Protein AF-A0A3L6FUN8-F1 (afdb_monomer)

Structure (mmCIF, N/CA/C/O backbone):
data_AF-A0A3L6FUN8-F1
#
_entry.id   AF-A0A3L6FUN8-F1
#
loop_
_atom_site.group_PDB
_atom_site.id
_atom_site.type_symbol
_atom_site.label_atom_id
_atom_site.label_alt_id
_atom_site.label_comp_id
_atom_site.label_asym_id
_atom_site.label_entity_id
_atom_site.label_seq_id
_atom_site.pdbx_PDB_ins_code
_atom_site.Cartn_x
_atom_site.Cartn_y
_atom_site.Cartn_z
_atom_site.occupancy
_atom_site.B_iso_or_equiv
_atom_site.auth_seq_id
_atom_site.auth_comp_id
_atom_site.auth_asym_id
_atom_site.auth_atom_id
_atom_site.pdbx_PDB_model_num
ATOM 1 N N . MET A 1 1 ? 8.133 -34.995 7.136 1.00 47.88 1 MET A N 1
ATOM 2 C CA . MET A 1 1 ? 7.355 -34.439 8.263 1.00 47.88 1 MET A CA 1
ATOM 3 C C . MET A 1 1 ? 5.952 -34.213 7.742 1.00 47.88 1 MET A C 1
ATOM 5 O O . MET A 1 1 ? 5.849 -33.846 6.580 1.00 47.88 1 MET A O 1
ATOM 9 N N . GLY A 1 2 ? 4.923 -34.562 8.515 1.00 66.56 2 GLY A N 1
ATOM 10 C CA . GLY A 1 2 ? 3.535 -34.321 8.111 1.00 66.56 2 GLY A CA 1
ATOM 11 C C . GLY A 1 2 ? 3.176 -32.837 8.194 1.00 66.56 2 GLY A C 1
ATOM 12 O O . GLY A 1 2 ? 3.936 -32.058 8.766 1.00 66.56 2 GLY A O 1
ATOM 13 N N . GLU A 1 3 ? 2.034 -32.489 7.615 1.00 76.69 3 GLU A N 1
ATOM 14 C CA . GLU A 1 3 ? 1.393 -31.175 7.706 1.00 76.69 3 GLU A CA 1
ATOM 15 C C . GLU A 1 3 ? 1.158 -30.771 9.174 1.00 76.69 3 GLU A C 1
ATOM 17 O O . GLU A 1 3 ? 0.677 -31.582 9.972 1.00 76.69 3 GLU A O 1
ATOM 22 N N . TYR A 1 4 ? 1.544 -29.543 9.538 1.00 86.12 4 TYR A N 1
ATOM 23 C CA . TYR A 1 4 ? 1.477 -29.015 10.902 1.00 86.12 4 TYR A CA 1
ATOM 24 C C . TYR A 1 4 ? 0.538 -27.807 10.982 1.00 86.12 4 TYR A C 1
ATOM 26 O O . TYR A 1 4 ? 0.917 -26.688 10.641 1.00 86.12 4 TYR A O 1
ATOM 34 N N . ASP A 1 5 ? -0.692 -28.043 11.428 1.00 89.06 5 ASP A N 1
ATOM 35 C CA . ASP A 1 5 ? -1.721 -27.007 11.554 1.00 89.06 5 ASP A CA 1
ATOM 36 C C . ASP A 1 5 ? -1.579 -26.173 12.839 1.00 89.06 5 ASP A C 1
ATOM 38 O O . ASP A 1 5 ? -1.504 -26.720 13.938 1.00 89.06 5 ASP A O 1
ATOM 42 N N . VAL A 1 6 ? -1.618 -24.849 12.731 1.00 90.62 6 VAL A N 1
ATOM 43 C CA . VAL A 1 6 ? -1.530 -23.886 13.836 1.00 90.62 6 VAL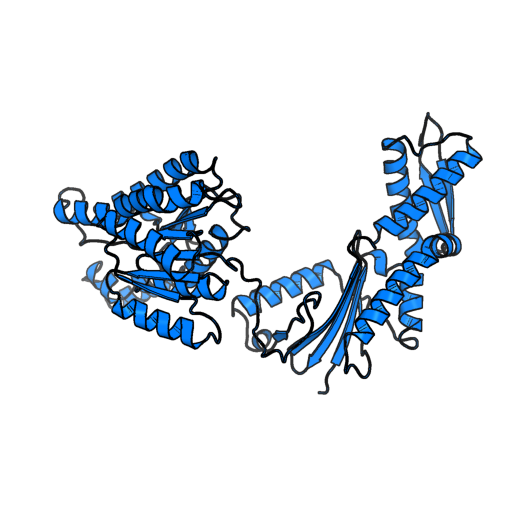 A CA 1
ATOM 44 C C . VAL A 1 6 ? -2.714 -22.930 13.769 1.00 90.62 6 VAL A C 1
ATOM 46 O O . VAL A 1 6 ? -3.022 -22.397 12.706 1.00 90.62 6 VAL A O 1
ATOM 49 N N . LEU A 1 7 ? -3.357 -22.664 14.906 1.00 92.75 7 LEU A N 1
ATOM 50 C CA . LEU A 1 7 ? -4.338 -21.589 15.024 1.00 92.75 7 LEU A CA 1
ATOM 51 C C . LEU A 1 7 ? -3.691 -20.359 15.657 1.00 92.75 7 LEU A C 1
ATOM 53 O O . LEU A 1 7 ? -3.096 -20.449 16.727 1.00 92.75 7 LEU A O 1
ATOM 57 N N . VAL A 1 8 ? -3.847 -19.202 15.026 1.00 92.44 8 VAL A N 1
ATOM 58 C CA . VAL A 1 8 ? -3.445 -17.904 15.572 1.00 92.44 8 VAL A CA 1
ATOM 59 C C . VAL A 1 8 ? -4.695 -17.174 16.040 1.00 92.44 8 VAL A C 1
ATOM 61 O O . VAL A 1 8 ? -5.607 -16.946 15.251 1.00 92.44 8 VAL A O 1
ATOM 64 N N . PHE A 1 9 ? -4.737 -16.820 17.322 1.00 94.06 9 PHE A N 1
ATOM 65 C CA . PHE A 1 9 ? -5.812 -16.061 17.957 1.00 94.06 9 PHE A CA 1
ATOM 66 C C . PHE A 1 9 ? -5.282 -14.672 18.329 1.00 94.06 9 PHE A C 1
ATOM 68 O O . PHE A 1 9 ? -4.543 -14.545 19.306 1.00 94.06 9 PHE A O 1
ATOM 75 N N . ASP A 1 10 ? -5.647 -13.635 17.574 1.00 92.19 10 ASP A N 1
ATOM 76 C CA . ASP A 1 10 ? -5.224 -12.255 17.823 1.00 92.19 10 ASP A CA 1
ATOM 77 C C . ASP A 1 10 ? -6.373 -11.412 18.377 1.00 92.19 10 ASP A C 1
ATOM 79 O O . ASP A 1 10 ? -7.307 -11.046 17.666 1.00 92.19 10 ASP A O 1
ATOM 83 N N . LEU A 1 11 ? -6.302 -11.088 19.671 1.00 92.56 11 LEU A N 1
ATOM 84 C CA . LEU A 1 11 ? -7.269 -10.212 20.329 1.00 92.56 11 LEU A CA 1
ATOM 85 C C . LEU A 1 11 ? -6.589 -8.912 20.766 1.00 92.56 11 LEU A C 1
ATOM 87 O O . LEU A 1 11 ? -6.019 -8.795 21.863 1.00 92.56 11 LEU A O 1
ATOM 91 N N . GLY A 1 12 ? -6.672 -7.926 19.876 1.00 88.69 12 GLY A N 1
ATOM 92 C CA . GLY A 1 12 ? -6.057 -6.615 20.005 1.00 88.69 12 GLY A CA 1
ATOM 93 C C . GLY A 1 12 ? -6.868 -5.618 20.839 1.00 88.69 12 GLY A C 1
ATOM 94 O O . GLY A 1 12 ? -7.667 -5.968 21.715 1.00 88.69 12 GLY A O 1
ATOM 95 N N . GLY A 1 13 ? -6.614 -4.330 20.594 1.00 86.75 13 GLY A N 1
ATOM 96 C CA . GLY A 1 13 ? -7.323 -3.217 21.236 1.00 86.75 13 GLY A CA 1
ATOM 97 C C . GLY A 1 13 ? -8.710 -2.966 20.642 1.00 86.75 13 GLY A C 1
ATOM 98 O O . GLY A 1 13 ? -9.668 -2.838 21.396 1.00 86.75 13 GLY A O 1
ATOM 99 N N . GLY A 1 14 ? -8.831 -2.954 19.312 1.00 88.56 14 GLY A N 1
ATOM 100 C CA . GLY A 1 14 ? -10.095 -2.675 18.613 1.00 88.56 14 GLY A CA 1
ATOM 101 C C . GLY A 1 14 ? -10.613 -3.808 17.725 1.00 88.56 14 GLY A C 1
ATOM 102 O O . GLY A 1 14 ? -11.783 -3.791 17.350 1.00 88.56 14 GLY A O 1
ATOM 103 N N . THR A 1 15 ? -9.767 -4.785 17.401 1.00 88.56 15 THR A N 1
ATOM 104 C CA . THR A 1 15 ? -10.096 -5.879 16.482 1.00 88.56 15 THR A CA 1
ATOM 105 C C . THR A 1 15 ? -9.812 -7.237 17.104 1.00 88.56 15 THR A C 1
ATOM 107 O O . THR A 1 15 ? -9.003 -7.367 18.035 1.00 88.56 15 THR A O 1
ATOM 110 N N . PHE A 1 16 ? -10.511 -8.231 16.570 1.00 92.69 16 PHE A N 1
ATOM 111 C CA . PHE A 1 16 ? -10.307 -9.636 16.853 1.00 92.69 16 PHE A CA 1
ATOM 112 C C . PHE A 1 16 ? -10.153 -10.367 15.529 1.00 92.69 16 PHE A C 1
ATOM 114 O O . PHE A 1 16 ? -11.058 -10.297 14.700 1.00 92.69 16 PHE A O 1
ATOM 121 N N . ASP A 1 17 ? -9.051 -11.082 15.361 1.00 92.19 17 ASP A N 1
ATOM 122 C CA . ASP A 1 17 ? -8.727 -11.823 14.152 1.00 92.19 17 ASP A CA 1
ATOM 123 C C . ASP A 1 17 ? -8.283 -13.244 14.536 1.00 92.19 17 ASP A C 1
ATOM 125 O O . ASP A 1 17 ? -7.591 -13.464 15.533 1.00 92.19 17 ASP A O 1
ATOM 129 N N . VAL A 1 18 ? -8.703 -14.238 13.759 1.00 92.81 18 VAL A N 1
ATOM 130 C CA . VAL A 1 18 ? -8.310 -15.640 13.920 1.00 92.81 18 VAL A CA 1
ATOM 131 C C . VAL A 1 18 ? -7.902 -16.211 12.571 1.00 92.81 18 VAL A C 1
ATOM 133 O O . VAL A 1 18 ? -8.521 -15.932 11.544 1.00 92.81 18 VAL A O 1
ATOM 136 N N . SER A 1 19 ? -6.845 -17.013 12.550 1.00 91.06 19 SER A N 1
ATOM 137 C CA . SER A 1 19 ? -6.364 -17.661 11.329 1.00 91.06 19 SER A CA 1
ATOM 138 C C . SER A 1 19 ? -5.928 -19.088 11.605 1.00 91.06 19 SER A C 1
ATOM 140 O O . SER A 1 19 ? -5.314 -19.359 12.635 1.00 91.06 19 SER A O 1
ATOM 142 N N . VAL A 1 20 ? -6.211 -19.989 10.670 1.00 89.88 20 VAL A N 1
ATOM 143 C CA . VAL A 1 20 ? -5.676 -21.353 10.676 1.00 89.88 20 VAL A CA 1
ATOM 144 C C . VAL A 1 20 ? -4.614 -21.453 9.592 1.00 89.88 20 VAL A C 1
ATOM 146 O O . VAL A 1 20 ? -4.864 -21.097 8.443 1.00 89.88 20 VAL A O 1
ATOM 149 N N . LEU A 1 21 ? -3.427 -21.915 9.966 1.00 88.06 21 LEU A N 1
ATOM 150 C CA . LEU A 1 21 ? -2.248 -22.031 9.115 1.00 88.06 21 LEU A CA 1
ATOM 151 C C . LEU A 1 21 ? -1.828 -23.498 9.043 1.00 88.06 21 LEU A C 1
ATOM 153 O O . LEU A 1 21 ? -1.669 -24.115 10.086 1.00 88.06 21 LEU A O 1
ATOM 157 N N . ALA A 1 22 ? -1.582 -24.032 7.855 1.00 84.38 22 ALA A N 1
ATOM 158 C CA . ALA A 1 22 ? -0.925 -25.317 7.652 1.00 84.38 22 ALA A CA 1
ATOM 159 C C . ALA A 1 22 ? 0.553 -25.088 7.322 1.00 84.38 22 ALA A C 1
ATOM 161 O O . ALA A 1 22 ? 0.884 -24.279 6.455 1.00 84.38 22 ALA A O 1
ATOM 162 N N . ILE A 1 23 ? 1.453 -25.780 8.019 1.00 83.00 23 ILE A N 1
ATOM 163 C CA . ILE A 1 23 ? 2.899 -25.656 7.824 1.00 83.00 23 ILE A CA 1
ATOM 164 C C . ILE A 1 23 ? 3.454 -26.980 7.301 1.00 83.00 23 ILE A C 1
ATOM 166 O O . ILE A 1 23 ? 3.429 -27.994 7.999 1.00 83.00 23 ILE A O 1
ATOM 170 N N . GLU A 1 24 ? 4.006 -26.978 6.089 1.00 77.62 24 GLU A N 1
ATOM 171 C CA . GLU A 1 24 ? 4.646 -28.149 5.487 1.00 77.62 24 GLU A CA 1
ATOM 172 C C . GLU A 1 24 ? 5.940 -27.757 4.761 1.00 77.62 24 GLU A C 1
ATOM 174 O O . GLU A 1 24 ? 5.932 -26.963 3.829 1.00 77.62 24 GLU A O 1
ATOM 179 N N . GLN A 1 25 ? 7.078 -28.332 5.168 1.00 70.31 25 GLN A N 1
ATOM 180 C CA . GLN A 1 25 ? 8.382 -28.150 4.497 1.00 70.31 25 GLN A CA 1
ATOM 181 C C . GLN A 1 25 ? 8.795 -26.675 4.277 1.00 70.31 25 GLN A C 1
ATOM 183 O O . GLN A 1 25 ? 9.431 -26.349 3.279 1.00 70.31 25 GLN A O 1
ATOM 188 N N . GLY A 1 26 ? 8.451 -25.788 5.217 1.00 60.91 26 GLY A N 1
ATOM 189 C CA . GLY A 1 26 ? 8.716 -24.344 5.122 1.00 60.91 26 GLY A CA 1
ATOM 190 C C . GLY A 1 26 ? 7.614 -23.552 4.408 1.00 60.91 26 GLY A C 1
ATOM 191 O O . GLY A 1 26 ? 7.617 -22.325 4.427 1.00 60.91 26 GLY A O 1
ATOM 192 N N . ILE A 1 27 ? 6.623 -24.221 3.831 1.00 66.00 27 ILE A N 1
ATOM 193 C CA . ILE A 1 27 ? 5.446 -23.580 3.256 1.00 66.00 27 ILE A CA 1
ATOM 194 C C . ILE A 1 27 ? 4.440 -23.326 4.379 1.00 66.00 27 ILE A C 1
ATOM 196 O O . ILE A 1 27 ? 4.085 -24.250 5.103 1.00 66.00 27 ILE A O 1
ATOM 200 N N . PHE A 1 28 ? 3.998 -22.080 4.516 1.00 74.81 28 PHE A N 1
ATOM 201 C CA . PHE A 1 28 ? 2.928 -21.652 5.409 1.00 74.81 28 PHE A CA 1
ATOM 202 C C . PHE A 1 28 ? 1.696 -21.356 4.555 1.00 74.81 28 PHE A C 1
ATOM 204 O O . PHE A 1 28 ? 1.679 -20.374 3.820 1.00 74.81 28 PHE A O 1
ATOM 211 N N . GLU A 1 29 ? 0.672 -22.191 4.624 1.00 77.88 29 GLU A N 1
ATOM 212 C CA . GLU A 1 29 ? -0.580 -22.017 3.894 1.00 77.88 29 GLU A CA 1
ATOM 213 C C . GLU A 1 29 ? -1.680 -21.553 4.846 1.00 77.88 29 GLU A C 1
ATOM 215 O O . GLU A 1 29 ? -2.001 -22.230 5.816 1.00 77.88 29 GLU A O 1
ATOM 220 N N . VAL A 1 30 ? -2.284 -20.399 4.579 1.00 83.75 30 VAL A N 1
ATOM 221 C CA . VAL A 1 30 ? -3.467 -19.947 5.312 1.00 83.75 30 VAL A CA 1
ATOM 222 C C . VAL A 1 30 ? -4.659 -20.774 4.839 1.00 83.75 30 VAL A C 1
ATOM 224 O O . VAL A 1 30 ? -5.029 -20.731 3.671 1.00 83.75 30 VAL A O 1
ATOM 227 N N . ARG A 1 31 ? -5.261 -21.547 5.742 1.00 84.69 31 ARG A N 1
ATOM 228 C CA . ARG A 1 31 ? -6.433 -22.389 5.468 1.00 84.69 31 ARG A CA 1
ATOM 229 C C . ARG A 1 31 ? -7.729 -21.591 5.552 1.00 84.69 31 ARG A C 1
ATOM 231 O O . ARG A 1 31 ? -8.592 -21.732 4.694 1.00 84.69 31 ARG A O 1
ATOM 238 N N . ALA A 1 32 ? -7.851 -20.753 6.576 1.00 87.69 32 ALA A N 1
ATOM 239 C CA . ALA A 1 32 ? -8.990 -19.865 6.765 1.00 87.69 32 ALA A CA 1
ATOM 240 C C . ALA A 1 32 ? -8.613 -18.672 7.637 1.00 87.69 32 ALA A C 1
ATOM 242 O O . ALA A 1 32 ? -7.682 -18.739 8.446 1.00 87.69 32 ALA A O 1
ATOM 243 N N . THR A 1 33 ? -9.376 -17.595 7.479 1.00 87.44 33 THR A N 1
ATOM 244 C CA . THR A 1 33 ? -9.316 -16.407 8.325 1.00 87.44 33 THR A CA 1
ATOM 245 C C . THR A 1 33 ? -10.730 -15.957 8.660 1.00 87.44 33 THR A C 1
ATOM 247 O O . THR A 1 33 ? -11.624 -15.998 7.816 1.00 87.44 33 THR A O 1
ATOM 250 N N . ALA A 1 34 ? -10.936 -15.515 9.894 1.00 89.25 34 ALA A N 1
ATOM 251 C CA . ALA A 1 34 ? -12.167 -14.870 10.323 1.00 89.25 34 ALA A CA 1
ATOM 252 C C . ALA A 1 34 ? -11.828 -13.754 11.310 1.00 89.25 34 ALA A C 1
ATOM 254 O O . ALA A 1 34 ? -10.753 -13.743 11.906 1.00 89.25 34 ALA A O 1
ATOM 255 N N . GLY A 1 35 ? -12.738 -12.806 11.499 1.00 90.88 35 GLY A N 1
ATOM 256 C CA . GLY A 1 35 ? -12.483 -11.700 12.409 1.00 90.88 35 GLY A CA 1
ATOM 257 C C . GLY A 1 35 ? -13.652 -10.741 12.550 1.00 90.88 35 GLY A C 1
ATOM 258 O O . GLY A 1 35 ? -14.666 -10.833 11.856 1.00 90.88 35 GLY A O 1
ATOM 259 N N . ALA A 1 36 ? -13.500 -9.803 13.476 1.00 87.19 36 ALA A N 1
ATOM 260 C CA . ALA A 1 36 ? -14.452 -8.748 13.759 1.00 87.19 36 ALA A CA 1
ATOM 261 C C . ALA A 1 36 ? -13.716 -7.420 13.985 1.00 87.19 36 ALA A C 1
ATOM 263 O O . ALA A 1 36 ? -12.973 -7.244 14.949 1.00 87.19 36 ALA A O 1
ATOM 264 N N . ALA A 1 37 ? -14.004 -6.442 13.121 1.00 82.38 37 ALA A N 1
ATOM 265 C CA . ALA A 1 37 ? -13.411 -5.102 13.169 1.00 82.38 37 ALA A CA 1
ATOM 266 C C . ALA A 1 37 ? -13.851 -4.252 14.383 1.00 82.38 37 ALA A C 1
ATOM 268 O O . ALA A 1 37 ? -13.318 -3.167 14.605 1.00 82.38 37 ALA A O 1
ATOM 269 N N . HIS A 1 38 ? -14.854 -4.717 15.135 1.00 86.94 38 HIS A N 1
ATOM 270 C CA . HIS A 1 38 ? -15.442 -4.038 16.294 1.00 86.94 38 HIS A CA 1
ATOM 271 C C . HIS A 1 38 ? -15.628 -5.021 17.457 1.00 86.94 38 HIS A C 1
ATOM 273 O O . HIS A 1 38 ? -16.736 -5.211 17.966 1.00 86.94 38 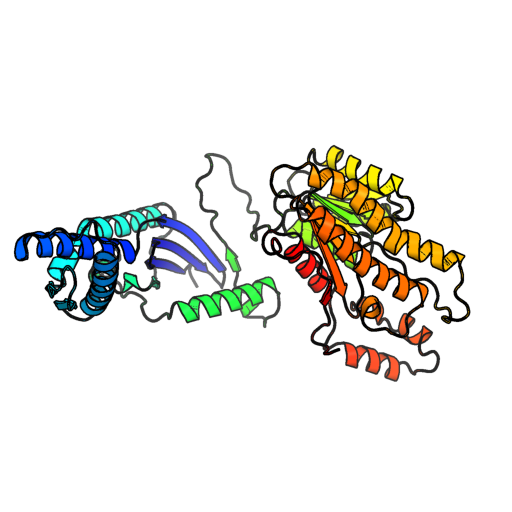HIS A O 1
ATOM 279 N N . LEU A 1 39 ? -14.552 -5.729 17.792 1.00 91.19 39 LEU A N 1
ATOM 280 C CA . LEU A 1 39 ? -14.495 -6.639 18.928 1.00 91.19 39 LEU A CA 1
ATOM 281 C C . LEU A 1 39 ? -13.055 -6.685 19.433 1.00 91.19 39 LEU A C 1
ATOM 283 O O . LEU A 1 39 ? -12.220 -7.352 18.841 1.00 91.19 39 LEU A O 1
ATOM 287 N N . GLY A 1 40 ? -12.750 -5.991 20.522 1.00 93.25 40 GLY A N 1
ATOM 288 C CA . GLY A 1 40 ? -11.397 -5.962 21.070 1.00 93.25 40 GL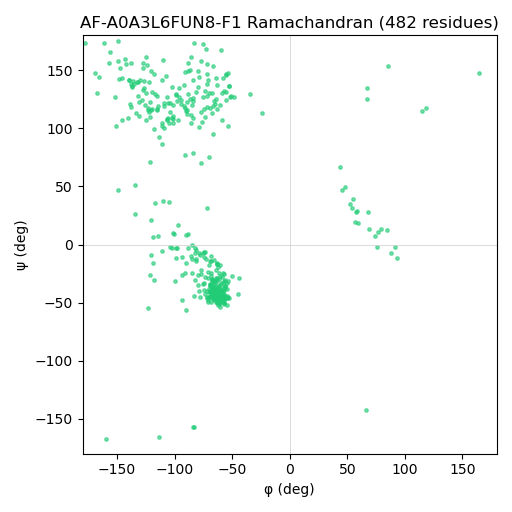Y A CA 1
ATOM 289 C C . GLY A 1 40 ? -11.325 -5.537 22.532 1.00 93.25 40 GLY A C 1
ATOM 290 O O . GLY A 1 40 ? -12.321 -5.462 23.252 1.00 93.25 40 GLY A O 1
ATOM 291 N N . GLY A 1 41 ? -10.104 -5.245 22.979 1.00 93.31 41 GLY A N 1
ATOM 292 C CA . GLY A 1 41 ? -9.779 -4.723 24.307 1.00 93.31 41 GLY A CA 1
ATOM 293 C C . GLY A 1 41 ? -10.681 -3.584 24.782 1.00 93.31 41 GLY A C 1
ATOM 294 O O . GLY A 1 41 ? -11.094 -3.590 25.945 1.00 93.31 41 GLY A O 1
ATOM 295 N N . GLU A 1 42 ? -10.988 -2.643 23.892 1.00 95.06 42 GLU A N 1
ATOM 296 C CA . GLU A 1 42 ? -11.800 -1.459 24.168 1.00 95.06 42 GLU A CA 1
ATOM 297 C C . GLU A 1 42 ? -13.263 -1.799 24.468 1.00 95.06 42 GLU A C 1
ATOM 299 O O . GLU A 1 42 ? -13.901 -1.102 25.260 1.00 95.06 42 GLU A O 1
ATOM 304 N N . ASP A 1 43 ? -13.801 -2.883 23.904 1.00 96.56 43 ASP A N 1
ATOM 305 C CA . ASP A 1 43 ? -15.165 -3.339 24.183 1.00 96.56 43 ASP A CA 1
ATOM 306 C C . ASP A 1 43 ? -15.296 -3.872 25.610 1.00 96.56 43 ASP A C 1
ATOM 308 O O . ASP A 1 43 ? -16.263 -3.549 26.307 1.00 96.56 43 ASP A O 1
ATOM 312 N N . PHE A 1 44 ? -14.285 -4.600 26.092 1.00 97.25 44 PHE A N 1
ATOM 313 C CA . PHE A 1 44 ? -14.216 -5.018 27.495 1.00 97.25 44 PHE A CA 1
ATOM 314 C C . PHE A 1 44 ? -14.106 -3.805 28.431 1.00 97.25 44 PHE A C 1
ATOM 316 O O . PHE A 1 44 ? -14.788 -3.742 29.459 1.00 97.25 44 PHE A O 1
ATOM 323 N N . ASP A 1 45 ? -13.305 -2.802 28.052 1.00 96.94 45 ASP A N 1
ATOM 324 C CA . ASP A 1 45 ? -13.188 -1.553 28.812 1.00 96.94 45 ASP A CA 1
ATOM 325 C C . ASP A 1 45 ? -14.520 -0.793 28.833 1.00 96.94 45 ASP A C 1
ATOM 327 O O . ASP A 1 45 ? -14.932 -0.297 29.881 1.00 96.94 45 ASP A O 1
ATOM 331 N N . ASN A 1 46 ? -15.242 -0.752 27.708 1.00 96.75 46 ASN A N 1
ATOM 332 C CA . ASN A 1 46 ? -16.575 -0.157 27.608 1.00 96.75 46 ASN A CA 1
ATOM 333 C C . ASN A 1 46 ? -17.573 -0.815 28.573 1.00 96.75 46 ASN A C 1
ATOM 335 O O . ASN A 1 46 ? -18.347 -0.105 29.221 1.00 96.75 46 ASN A O 1
ATOM 339 N N . ARG A 1 47 ? -17.549 -2.148 28.725 1.00 97.62 47 ARG A N 1
ATOM 340 C CA . ARG A 1 47 ? -18.411 -2.852 29.696 1.00 97.62 47 ARG A CA 1
ATOM 341 C C . ARG A 1 47 ? -18.105 -2.451 31.131 1.00 97.62 47 ARG A C 1
ATOM 343 O O . ARG A 1 47 ? -19.034 -2.210 31.904 1.00 97.62 47 ARG A O 1
ATOM 350 N N . MET A 1 48 ? -16.826 -2.325 31.473 1.00 97.94 48 MET A N 1
ATOM 351 C CA . MET A 1 48 ? -16.411 -1.853 32.794 1.00 97.94 48 MET A CA 1
ATOM 352 C C . MET A 1 48 ? -16.820 -0.396 33.028 1.00 97.94 48 MET A C 1
ATOM 354 O O . MET A 1 48 ? -17.392 -0.087 34.072 1.00 97.94 48 MET A O 1
ATOM 358 N N . VAL A 1 49 ? -16.607 0.487 32.048 1.00 98.12 49 VAL A N 1
ATOM 359 C CA . VAL A 1 49 ? -17.021 1.896 32.130 1.00 98.12 49 VAL A CA 1
ATOM 360 C C . VAL A 1 49 ? -18.523 1.991 32.373 1.00 98.12 49 VAL A C 1
ATOM 362 O O . VAL A 1 49 ? -18.930 2.641 33.329 1.00 98.12 49 VAL A O 1
ATOM 365 N N . ASN A 1 50 ? -19.346 1.298 31.583 1.00 97.88 50 ASN A N 1
ATOM 366 C CA . ASN A 1 50 ? -20.802 1.316 31.749 1.00 97.88 50 ASN A CA 1
ATOM 367 C C . ASN A 1 50 ? -21.225 0.808 33.135 1.00 97.88 50 ASN A C 1
ATOM 369 O O . ASN A 1 50 ? -22.072 1.418 33.786 1.00 97.88 50 ASN A O 1
ATOM 373 N N . HIS A 1 51 ? -20.596 -0.266 33.622 1.00 98.12 51 HIS A N 1
ATOM 374 C CA . HIS A 1 51 ? -20.843 -0.780 34.967 1.00 98.12 51 HIS A CA 1
ATOM 375 C C . HIS A 1 51 ? -20.557 0.270 36.052 1.00 98.12 51 HIS A C 1
ATOM 377 O O . HIS A 1 51 ? -21.388 0.485 36.939 1.00 98.12 51 HIS A O 1
ATOM 383 N N . PHE A 1 52 ? -19.413 0.952 35.969 1.00 98.25 52 PHE A N 1
ATOM 384 C CA . PHE A 1 52 ? -19.015 1.945 36.963 1.00 98.25 52 PHE A CA 1
ATOM 385 C C . PHE A 1 52 ? -19.737 3.289 36.822 1.00 98.25 52 PHE A C 1
ATOM 387 O O . PHE A 1 52 ? -19.921 3.974 37.826 1.00 98.25 52 PHE A O 1
ATOM 394 N N . VAL A 1 53 ? -20.211 3.652 35.626 1.00 98.06 53 VAL A N 1
ATOM 395 C CA . VAL A 1 53 ? -21.123 4.792 35.425 1.00 98.06 53 VAL A CA 1
ATOM 396 C C . VAL A 1 53 ? -22.428 4.553 36.184 1.00 98.06 53 VAL A C 1
ATOM 398 O O . VAL A 1 53 ? -22.841 5.407 36.972 1.00 98.06 53 VAL A O 1
ATOM 401 N N . GLU A 1 54 ? -23.038 3.376 36.025 1.00 98.00 54 GLU A N 1
ATOM 402 C CA . GLU A 1 54 ? -24.260 3.011 36.753 1.00 98.00 54 GLU A CA 1
ATOM 403 C C . GLU A 1 54 ? -24.019 2.903 38.264 1.00 98.00 54 GLU A C 1
ATOM 405 O O . GLU A 1 54 ? -24.838 3.343 39.077 1.00 98.00 54 GLU A O 1
A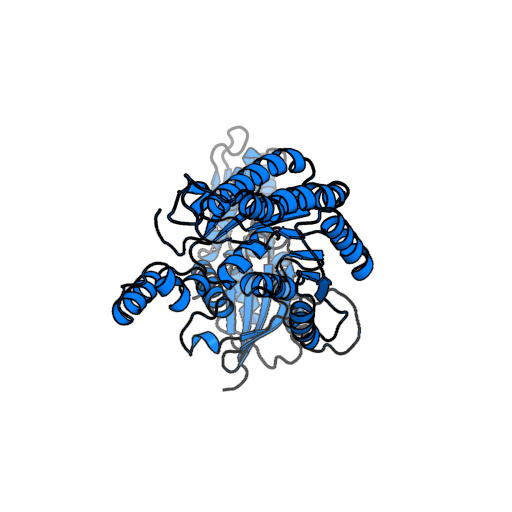TOM 410 N N . GLU A 1 55 ? -22.863 2.381 38.677 1.00 97.19 55 GLU A N 1
ATOM 411 C CA . GLU A 1 55 ? -22.496 2.346 40.088 1.00 97.19 55 GLU A CA 1
ATOM 412 C C . GLU A 1 55 ? -22.320 3.752 40.682 1.00 97.19 55 GLU A C 1
ATOM 414 O O . GLU A 1 55 ? -22.834 4.017 41.775 1.00 97.19 55 GLU A O 1
ATOM 419 N N . PHE A 1 56 ? -21.632 4.657 39.980 1.00 96.94 56 PHE A N 1
ATOM 420 C CA . PHE A 1 56 ? -21.468 6.048 40.400 1.00 96.94 56 PHE A CA 1
ATOM 421 C C . PHE A 1 56 ? -22.830 6.735 40.514 1.00 96.94 56 PHE A C 1
ATOM 423 O O . PHE A 1 56 ? -23.128 7.353 41.540 1.00 96.94 56 PHE A O 1
ATOM 430 N N . LYS A 1 57 ? -23.704 6.539 39.520 1.00 96.88 57 LYS A N 1
ATOM 431 C CA . LYS A 1 57 ? -25.079 7.049 39.518 1.00 96.88 57 LYS A CA 1
ATOM 432 C C . LYS A 1 57 ? -25.878 6.549 40.712 1.00 96.88 57 LYS A C 1
ATOM 434 O O . LYS A 1 57 ? -26.516 7.348 41.394 1.00 96.88 57 LYS A O 1
ATOM 439 N N . ARG A 1 58 ? -25.778 5.264 41.051 1.00 96.75 58 ARG A N 1
ATOM 440 C CA . ARG A 1 58 ? -26.434 4.684 42.231 1.00 96.75 58 ARG A CA 1
ATOM 441 C C . ARG A 1 58 ? -25.863 5.215 43.552 1.00 96.75 58 ARG A C 1
ATOM 443 O O . ARG A 1 58 ? -26.633 5.574 44.439 1.00 96.75 58 ARG A O 1
ATOM 450 N N . LYS A 1 59 ? -24.532 5.261 43.705 1.00 95.00 59 LYS A N 1
ATOM 451 C CA . LYS A 1 59 ? -23.852 5.645 44.962 1.00 95.00 59 LYS A CA 1
ATOM 452 C C . LYS A 1 59 ? -23.908 7.150 45.236 1.00 95.00 59 LYS A C 1
ATOM 454 O O . LYS A 1 59 ? -24.044 7.556 46.386 1.00 95.00 59 LYS A O 1
ATOM 459 N N . LYS A 1 60 ? -23.767 7.975 44.198 1.00 93.94 60 LYS A N 1
ATOM 460 C CA . LYS A 1 60 ? -23.613 9.436 44.304 1.00 93.94 60 LYS A CA 1
ATOM 461 C C . LYS A 1 60 ? -24.822 10.215 43.783 1.00 93.94 60 LYS A C 1
ATOM 463 O O . LYS A 1 60 ? -24.857 11.430 43.944 1.00 93.94 60 LYS A O 1
ATOM 468 N N . LYS A 1 61 ? -25.817 9.534 43.195 1.00 94.81 61 LYS A N 1
ATOM 469 C CA . LYS A 1 61 ? -27.038 10.130 42.614 1.00 94.81 61 LYS A CA 1
ATOM 470 C C . LYS A 1 61 ? -26.754 11.169 41.518 1.00 94.81 61 LYS A C 1
ATOM 472 O O . LYS A 1 61 ? -27.552 12.081 41.319 1.00 94.81 61 LYS A O 1
ATOM 477 N N . LYS A 1 62 ? -25.626 11.037 40.811 1.00 94.81 62 LYS A N 1
ATOM 478 C CA . LYS A 1 62 ? -25.218 11.909 39.697 1.00 94.81 62 LYS A CA 1
ATOM 479 C C . LYS A 1 62 ? -24.820 11.084 38.484 1.00 94.81 62 LYS A C 1
ATOM 481 O O . LYS A 1 62 ? -24.198 10.040 38.633 1.00 94.81 62 LYS A O 1
ATOM 486 N N . ASP A 1 63 ? -25.183 11.554 37.299 1.00 95.31 63 ASP A N 1
ATOM 487 C CA . ASP A 1 63 ? -24.917 10.861 36.041 1.00 95.31 63 ASP A CA 1
ATOM 488 C C . ASP A 1 63 ? -23.715 11.492 35.329 1.00 95.31 63 ASP A C 1
ATOM 490 O O . ASP A 1 63 ? -23.729 12.680 35.013 1.00 95.31 63 ASP A O 1
ATOM 494 N N . ILE A 1 64 ? -22.673 10.694 35.090 1.00 96.19 64 ILE A N 1
ATOM 495 C CA . ILE A 1 64 ? -21.435 11.144 34.436 1.00 96.19 64 ILE A CA 1
ATOM 496 C C . ILE A 1 64 ? -21.399 10.820 32.937 1.00 96.19 64 ILE A C 1
ATOM 498 O O . ILE A 1 64 ? -20.440 11.201 32.268 1.00 96.19 64 ILE A O 1
ATOM 502 N N . SER A 1 65 ? -22.420 10.141 32.396 1.00 93.94 65 SER A N 1
ATOM 503 C CA . SER A 1 65 ? -22.474 9.711 30.987 1.00 93.94 65 SER A CA 1
ATOM 504 C C . SER A 1 65 ? -22.379 10.874 29.992 1.00 93.94 65 SER A C 1
ATOM 506 O O . SER A 1 65 ? -21.853 10.712 28.895 1.00 93.94 65 SER A O 1
ATOM 508 N N . GLY A 1 66 ? -22.818 12.071 30.388 1.00 93.69 66 GLY A N 1
ATOM 509 C CA . GLY A 1 66 ? -22.712 13.291 29.586 1.00 93.69 66 GLY A CA 1
ATOM 510 C C . GLY A 1 66 ? -21.380 14.042 29.706 1.00 93.69 66 GLY A C 1
ATOM 511 O O . GLY A 1 66 ? -21.234 15.083 29.073 1.00 93.69 66 GLY A O 1
ATOM 512 N N . ASN A 1 67 ? -20.417 13.576 30.517 1.00 95.94 67 ASN A N 1
ATOM 513 C CA . ASN A 1 67 ? -19.156 14.284 30.768 1.00 95.94 67 ASN A CA 1
ATOM 514 C C . ASN A 1 67 ? -17.948 13.551 30.142 1.00 95.94 67 ASN A C 1
ATOM 516 O O . ASN A 1 67 ? -17.416 12.608 30.739 1.00 95.94 67 ASN A O 1
ATOM 520 N N . PRO A 1 68 ? -17.431 14.016 28.984 1.00 95.44 68 PRO A N 1
ATOM 521 C CA . PRO A 1 68 ? -16.325 13.355 28.287 1.00 95.44 68 PRO A CA 1
ATOM 522 C C . PRO A 1 68 ? -15.036 13.256 29.111 1.00 95.44 68 PRO A C 1
ATOM 524 O O . PRO A 1 68 ? -14.291 12.283 28.989 1.00 95.44 68 PRO A O 1
ATOM 527 N N . ARG A 1 69 ? -14.761 14.246 29.974 1.00 96.25 69 ARG A N 1
ATOM 528 C CA . ARG A 1 69 ? -13.560 14.259 30.821 1.00 96.25 69 ARG A CA 1
ATOM 529 C C . ARG A 1 69 ? -13.643 13.184 31.902 1.00 96.25 69 ARG A C 1
ATOM 531 O O . ARG A 1 69 ? -12.665 12.464 32.099 1.00 96.25 69 ARG A O 1
ATOM 538 N N . ALA A 1 70 ? -14.788 13.059 32.571 1.00 96.62 70 ALA A N 1
ATOM 539 C CA . ALA A 1 70 ? -15.019 12.023 33.574 1.00 96.62 70 ALA A CA 1
ATOM 540 C C . ALA A 1 70 ? -14.958 10.625 32.941 1.00 96.62 70 ALA A C 1
ATOM 542 O O . ALA A 1 70 ? -14.225 9.764 33.426 1.00 96.62 70 ALA A O 1
ATOM 543 N N . LEU A 1 71 ? -15.630 10.427 31.799 1.00 97.56 71 LEU A N 1
ATOM 544 C CA . LEU A 1 71 ? -15.621 9.152 31.078 1.00 97.56 71 LEU A CA 1
ATOM 545 C C . LEU A 1 71 ? -14.222 8.739 30.615 1.00 97.56 71 LEU A C 1
ATOM 547 O O . LEU A 1 71 ? -13.855 7.576 30.763 1.00 97.56 71 LEU A O 1
ATOM 551 N N . ARG A 1 72 ? -13.409 9.671 30.100 1.00 96.94 72 ARG A N 1
ATOM 552 C CA . ARG A 1 72 ? -12.025 9.370 29.702 1.00 96.94 72 ARG A CA 1
ATOM 553 C C . ARG A 1 72 ? -11.184 8.900 30.889 1.00 96.94 72 ARG A C 1
ATOM 555 O O . ARG A 1 72 ? -10.462 7.917 30.764 1.00 96.94 72 ARG A O 1
ATOM 562 N N . ARG A 1 73 ? -11.288 9.574 32.040 1.00 97.56 73 ARG A N 1
ATOM 563 C CA . ARG A 1 73 ? -10.554 9.196 33.261 1.00 97.56 73 ARG A CA 1
ATOM 564 C C . ARG A 1 73 ? -11.001 7.835 33.789 1.00 97.56 73 ARG A C 1
ATOM 566 O O . ARG A 1 73 ? -10.156 7.013 34.132 1.00 97.56 73 ARG A O 1
ATOM 573 N N . LEU A 1 74 ? -12.312 7.587 33.798 1.00 97.94 74 LEU A N 1
ATOM 574 C CA . LEU A 1 74 ? -12.873 6.300 34.197 1.00 97.94 74 LEU A CA 1
ATOM 575 C C . LEU A 1 74 ? -12.417 5.172 33.269 1.00 97.94 74 LEU A C 1
ATOM 577 O O . LEU A 1 74 ? -12.030 4.113 33.750 1.00 97.94 74 LEU A O 1
ATOM 581 N N . ARG A 1 75 ? -12.387 5.413 31.956 1.00 97.81 75 ARG A N 1
ATOM 582 C CA . ARG A 1 75 ? -11.891 4.456 30.962 1.00 97.81 75 ARG A CA 1
ATOM 583 C C . ARG A 1 75 ? -10.434 4.071 31.200 1.00 97.81 75 ARG A C 1
ATOM 585 O O . ARG A 1 75 ? -10.142 2.884 31.247 1.00 97.81 75 ARG A O 1
ATOM 592 N N . THR A 1 76 ? -9.549 5.044 31.432 1.00 97.25 76 THR A N 1
ATOM 593 C CA . THR A 1 76 ? -8.140 4.769 31.766 1.00 97.25 76 THR A CA 1
ATOM 594 C C . THR A 1 76 ? -8.007 3.920 33.035 1.00 97.25 76 THR A C 1
ATOM 596 O O . THR A 1 76 ? -7.185 3.006 33.086 1.00 97.25 76 THR A O 1
ATOM 599 N N . ALA A 1 77 ? -8.830 4.175 34.057 1.00 97.75 77 ALA A N 1
ATOM 600 C CA . ALA A 1 77 ? -8.843 3.350 35.264 1.00 97.75 77 ALA A CA 1
ATOM 601 C C . ALA A 1 77 ? -9.385 1.932 35.001 1.00 97.75 77 ALA A C 1
ATOM 603 O O . ALA A 1 77 ? -8.824 0.966 35.514 1.00 97.75 77 ALA A O 1
ATOM 604 N N . CYS A 1 78 ? -10.427 1.795 34.174 1.00 98.00 78 CYS A N 1
ATOM 605 C CA . CYS A 1 78 ? -10.995 0.501 33.787 1.00 98.00 78 CYS A CA 1
ATOM 606 C C . CYS A 1 78 ? -9.991 -0.354 33.009 1.00 98.00 78 CYS A C 1
ATOM 608 O O . CYS A 1 78 ? -9.815 -1.519 33.349 1.00 98.00 78 CYS A O 1
ATOM 610 N N . GLU A 1 79 ? -9.282 0.225 32.038 1.00 96.69 79 GLU A N 1
ATOM 611 C CA . GLU A 1 79 ? -8.237 -0.476 31.283 1.00 96.69 79 GLU A CA 1
ATOM 612 C C . GLU A 1 79 ? -7.122 -0.973 32.219 1.00 96.69 79 GLU A C 1
ATOM 614 O O . GLU A 1 79 ? -6.704 -2.134 32.155 1.00 96.69 79 GLU A O 1
ATOM 619 N N . ARG A 1 80 ? -6.677 -0.124 33.158 1.00 96.75 80 ARG A N 1
ATOM 620 C CA . ARG A 1 80 ? -5.694 -0.511 34.179 1.00 96.75 80 ARG A CA 1
ATOM 621 C C . ARG A 1 80 ? -6.213 -1.654 35.054 1.00 96.75 80 ARG A C 1
ATOM 623 O O . ARG A 1 80 ? -5.478 -2.609 35.289 1.00 96.75 80 ARG A O 1
ATOM 630 N N . ALA A 1 81 ? -7.465 -1.585 35.506 1.00 97.50 81 ALA A N 1
ATOM 631 C CA . ALA A 1 81 ? -8.082 -2.638 36.305 1.00 97.50 81 ALA A CA 1
ATOM 632 C C . ALA A 1 81 ? -8.224 -3.953 35.522 1.00 97.50 81 ALA A C 1
ATOM 634 O O . ALA A 1 81 ? -7.859 -5.000 36.049 1.00 97.50 81 ALA A O 1
ATOM 635 N N . LYS A 1 82 ? -8.650 -3.915 34.252 1.00 96.75 82 LYS A N 1
ATOM 636 C CA . LYS A 1 82 ? -8.697 -5.080 33.349 1.00 96.75 82 LYS A CA 1
ATOM 637 C C . LYS A 1 82 ? -7.335 -5.772 33.250 1.00 96.75 82 LYS A C 1
ATOM 639 O O . LYS A 1 82 ? -7.241 -6.994 33.380 1.00 96.75 82 LYS A O 1
ATOM 644 N N . ARG A 1 83 ? -6.262 -4.993 33.072 1.00 95.12 83 ARG A N 1
ATOM 645 C CA . ARG A 1 83 ? -4.887 -5.521 33.043 1.00 95.12 83 ARG A CA 1
ATOM 646 C C . ARG A 1 83 ? -4.514 -6.181 34.371 1.00 95.12 83 ARG A C 1
ATOM 648 O O . ARG A 1 83 ? -3.999 -7.293 34.361 1.00 95.12 83 ARG A O 1
ATOM 655 N N . THR A 1 84 ? -4.833 -5.557 35.507 1.00 96.44 84 THR A N 1
ATOM 656 C CA . THR A 1 84 ? -4.615 -6.150 36.840 1.00 96.44 84 THR A CA 1
ATOM 657 C C . THR A 1 84 ? -5.379 -7.466 37.012 1.00 96.44 84 THR A C 1
ATOM 659 O O . THR A 1 84 ? -4.807 -8.450 37.479 1.00 96.44 84 THR A O 1
ATOM 662 N N . LEU A 1 85 ? -6.637 -7.529 36.567 1.00 97.31 85 LEU A N 1
ATOM 663 C CA . LEU A 1 85 ? -7.477 -8.730 36.643 1.00 97.31 85 LEU A CA 1
ATOM 664 C C . LEU A 1 85 ? -6.946 -9.913 35.824 1.00 97.31 85 LEU A C 1
ATOM 666 O O . LEU A 1 85 ? -7.337 -11.054 36.082 1.00 97.31 85 LEU A O 1
ATOM 670 N N . SER A 1 86 ? -6.028 -9.669 34.884 1.00 93.75 86 SER A N 1
ATOM 671 C CA . SER A 1 86 ? -5.360 -10.737 34.131 1.00 93.75 86 SER A CA 1
ATOM 672 C C . SER A 1 86 ? -4.424 -11.575 35.013 1.00 93.75 86 SER A C 1
ATOM 674 O O . SER A 1 86 ? -4.195 -12.744 34.727 1.00 93.75 86 SER A O 1
ATOM 676 N N . SER A 1 87 ? -3.927 -11.019 36.125 1.00 93.94 87 SER A N 1
ATOM 677 C CA . SER A 1 87 ? -3.044 -11.727 37.069 1.00 93.94 87 SER A CA 1
ATOM 678 C C . SER A 1 87 ? -3.647 -11.872 38.466 1.00 93.94 87 SER A C 1
ATOM 680 O O . SER A 1 87 ? -3.426 -12.884 39.124 1.00 93.94 87 SER A O 1
ATOM 682 N N . TYR A 1 88 ? -4.480 -10.925 38.895 1.00 95.94 88 TYR A N 1
ATOM 683 C CA . TYR A 1 88 ? -5.090 -10.898 40.226 1.00 95.94 88 TYR A CA 1
ATOM 684 C C . TYR A 1 88 ? -6.596 -11.180 40.171 1.00 95.94 88 TYR A C 1
ATOM 686 O O . TYR A 1 88 ? -7.231 -11.041 39.126 1.00 95.94 88 TYR A O 1
ATOM 694 N N . LEU A 1 89 ? -7.173 -11.613 41.295 1.00 96.50 89 LEU A N 1
ATOM 695 C CA . LEU A 1 89 ? -8.605 -11.923 41.404 1.00 96.50 89 LEU A CA 1
ATOM 696 C C . LEU A 1 89 ? -9.480 -10.681 41.621 1.00 96.50 89 LEU A C 1
ATOM 698 O O . LEU A 1 89 ? -10.699 -10.770 41.489 1.00 96.50 89 LEU A O 1
ATOM 702 N N . GLU A 1 90 ? -8.877 -9.539 41.940 1.00 97.69 90 GLU A N 1
ATOM 703 C CA . GLU A 1 90 ? -9.557 -8.276 42.216 1.00 97.69 90 GLU A CA 1
ATOM 704 C C . GLU A 1 90 ? -8.686 -7.095 41.768 1.00 97.69 90 GLU A C 1
ATOM 706 O O . GLU A 1 90 ? -7.456 -7.194 41.739 1.00 97.69 90 GLU A O 1
ATOM 711 N N . ALA A 1 91 ? -9.326 -5.984 41.403 1.00 98.06 91 ALA A N 1
ATOM 712 C CA . ALA A 1 91 ? -8.676 -4.718 41.092 1.00 98.06 91 ALA A CA 1
ATOM 713 C C . ALA A 1 91 ? -9.480 -3.539 41.664 1.00 98.06 91 ALA A C 1
ATOM 715 O O . ALA A 1 91 ? -10.712 -3.540 41.597 1.00 98.06 91 ALA A O 1
ATOM 716 N N . SER A 1 92 ? -8.787 -2.520 42.184 1.00 96.44 92 SER A N 1
ATOM 717 C CA . SER A 1 92 ? -9.409 -1.274 42.642 1.00 96.44 92 SER A CA 1
ATOM 718 C C . SER A 1 92 ? -9.537 -0.244 41.513 1.00 96.44 92 SER A C 1
ATOM 720 O O . SER A 1 92 ? -8.736 -0.195 40.575 1.00 96.44 92 SER A O 1
ATOM 722 N N . ILE A 1 93 ? -10.575 0.586 41.610 1.00 97.62 93 ILE A N 1
ATOM 723 C CA . ILE A 1 93 ? -10.793 1.791 40.810 1.00 97.62 93 ILE A CA 1
ATOM 724 C C . ILE A 1 93 ? -10.745 2.972 41.767 1.00 97.62 93 ILE A C 1
ATOM 726 O O . ILE A 1 93 ? -11.605 3.097 42.636 1.00 97.62 93 ILE A O 1
ATOM 730 N N . GLU A 1 94 ? -9.753 3.835 41.585 1.00 95.62 94 GLU A N 1
ATOM 731 C CA . GLU A 1 94 ? -9.494 4.973 42.465 1.00 95.62 94 GLU A CA 1
ATOM 732 C C . GLU A 1 94 ? -9.265 6.210 41.597 1.00 95.62 94 GLU A C 1
ATOM 734 O O . GLU A 1 94 ? -8.322 6.261 40.801 1.00 95.62 94 GLU A O 1
ATOM 739 N N . ILE A 1 95 ? -10.183 7.174 41.674 1.00 97.12 95 ILE A N 1
ATOM 740 C CA . ILE A 1 95 ? -10.136 8.396 40.872 1.00 97.12 95 ILE A CA 1
ATOM 741 C C . ILE A 1 95 ? -10.579 9.586 41.720 1.00 97.12 95 ILE A C 1
ATOM 743 O O . ILE A 1 95 ? -11.771 9.760 41.986 1.00 97.12 95 ILE A O 1
ATOM 747 N N . ASP A 1 96 ? -9.625 10.447 42.060 1.00 96.00 96 ASP A N 1
ATOM 748 C CA . ASP A 1 96 ? -9.895 11.678 42.807 1.00 96.00 96 ASP A CA 1
ATOM 749 C C . ASP A 1 96 ? -10.645 12.696 41.938 1.00 96.00 96 ASP A C 1
ATOM 751 O O . ASP A 1 96 ? -10.369 12.836 40.739 1.00 96.00 96 ASP A O 1
ATOM 755 N N . CYS A 1 97 ? -11.594 13.427 42.513 1.00 93.81 97 CYS A N 1
ATOM 756 C CA . CYS A 1 97 ? -12.400 14.441 41.831 1.00 93.81 97 CYS A CA 1
ATOM 757 C C . CYS A 1 97 ? -12.935 13.952 40.468 1.00 93.81 97 CYS A C 1
ATOM 759 O O . CYS A 1 97 ? -12.762 14.634 39.451 1.00 93.81 97 CYS A O 1
ATOM 761 N N . LEU A 1 98 ? -13.504 12.740 40.387 1.00 95.62 98 LEU A N 1
ATOM 762 C CA . LEU A 1 98 ? -13.980 12.162 39.122 1.00 95.62 98 LEU A CA 1
ATOM 763 C C . LEU A 1 98 ? -15.020 13.073 38.453 1.00 95.62 98 LEU A C 1
ATOM 765 O O . LEU A 1 98 ? -14.940 13.307 37.244 1.00 95.62 98 LEU A O 1
ATOM 769 N N . TYR A 1 99 ? -15.968 13.594 39.235 1.00 96.31 99 TYR A N 1
ATOM 770 C CA . TYR A 1 99 ? -17.036 14.468 38.756 1.00 96.31 99 TYR A CA 1
ATOM 771 C C . TYR A 1 99 ? -17.506 15.419 39.864 1.00 96.31 99 TYR A C 1
ATOM 773 O O . TYR A 1 99 ? -17.854 14.954 40.944 1.00 96.31 99 TYR A O 1
ATOM 781 N N . GLU A 1 100 ? -17.528 16.730 39.592 1.00 93.69 100 GLU A N 1
ATOM 782 C CA . GLU A 1 100 ? -17.961 17.778 40.544 1.00 93.69 100 GLU A CA 1
ATOM 783 C C . GLU A 1 100 ? -17.314 17.637 41.938 1.00 93.69 100 GLU A C 1
ATOM 785 O O . GLU A 1 100 ? -18.007 17.612 42.952 1.00 93.69 100 GLU A O 1
ATOM 790 N N . ASP A 1 101 ? -15.984 17.480 41.963 1.00 93.31 101 ASP A N 1
ATOM 791 C CA . ASP A 1 101 ? -15.161 17.294 43.172 1.00 93.31 101 ASP A CA 1
ATOM 792 C C . ASP A 1 101 ? -15.518 16.059 44.021 1.00 93.31 101 ASP A C 1
ATOM 794 O O . ASP A 1 101 ? -15.138 15.953 45.183 1.00 93.31 101 ASP A O 1
ATOM 798 N N . ILE A 1 102 ? -16.227 15.087 43.435 1.00 95.19 102 ILE A N 1
ATOM 799 C CA . ILE A 1 102 ? -16.537 13.806 44.073 1.00 95.19 102 ILE A CA 1
ATOM 800 C C . ILE A 1 102 ? -15.492 12.766 43.677 1.00 95.19 102 ILE A C 1
ATOM 802 O O . ILE A 1 102 ? -15.375 12.410 42.500 1.00 95.19 102 ILE A O 1
ATOM 806 N N . ASP A 1 103 ? -14.811 12.208 44.673 1.00 95.81 103 ASP A N 1
ATOM 807 C CA . ASP A 1 103 ? -13.927 11.059 44.491 1.00 95.81 103 ASP A CA 1
ATOM 808 C C . ASP A 1 103 ? -14.719 9.775 44.219 1.00 95.81 103 ASP A C 1
ATOM 810 O O . ASP A 1 103 ? -15.819 9.547 44.754 1.00 95.81 103 ASP A O 1
ATOM 814 N N . PHE A 1 104 ? -14.135 8.902 43.400 1.00 97.19 104 PHE A N 1
ATOM 815 C CA . PHE A 1 104 ? -14.682 7.587 43.110 1.00 97.19 104 PHE A C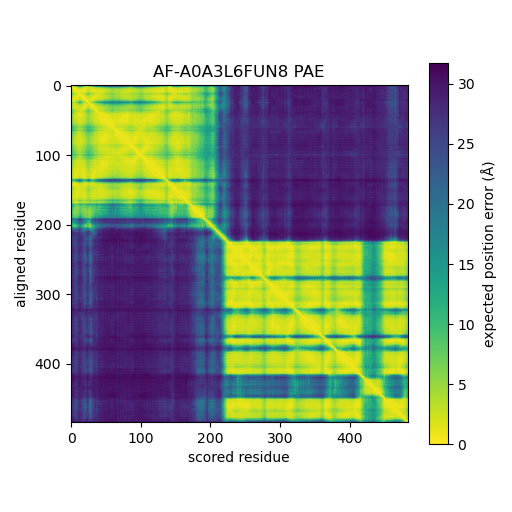A 1
ATOM 816 C C . PHE A 1 104 ? -13.717 6.480 43.522 1.00 97.19 104 PHE A C 1
ATOM 818 O O . PHE A 1 104 ? -12.642 6.334 42.946 1.00 97.19 104 PHE A O 1
ATOM 825 N N . TYR A 1 105 ? -14.169 5.681 44.488 1.00 96.75 105 TYR A N 1
ATOM 826 C CA . TYR A 1 105 ? -13.500 4.476 44.960 1.00 96.75 105 TYR A CA 1
ATOM 827 C C . TYR A 1 105 ? -14.445 3.284 44.786 1.00 96.75 105 TYR A C 1
ATOM 829 O O . TYR A 1 105 ? -15.579 3.288 45.289 1.00 96.75 105 TYR A O 1
ATOM 837 N N . SER A 1 106 ? -13.994 2.274 44.052 1.00 97.31 106 SER A N 1
ATOM 838 C CA . SER A 1 106 ? -14.689 0.997 43.888 1.00 97.31 106 SER A CA 1
ATOM 839 C C . SER A 1 106 ? -13.681 -0.135 43.691 1.00 97.31 106 SER A C 1
ATOM 841 O O . SER A 1 106 ? -12.478 0.099 43.593 1.00 97.31 106 SER A O 1
ATOM 843 N N . ALA A 1 107 ? -14.170 -1.365 43.635 1.00 96.94 107 ALA A N 1
ATOM 844 C CA . ALA A 1 107 ? -13.375 -2.536 43.303 1.00 96.94 107 ALA A CA 1
ATOM 845 C C . ALA A 1 107 ? -14.203 -3.490 42.442 1.00 96.94 107 ALA A C 1
ATOM 847 O O . ALA A 1 107 ? -15.435 -3.472 42.474 1.00 96.94 107 ALA A O 1
ATOM 848 N N . ILE A 1 108 ? -13.522 -4.311 41.652 1.00 98.19 108 ILE A N 1
ATOM 849 C CA . ILE A 1 108 ? -14.143 -5.328 40.810 1.00 98.19 108 ILE A CA 1
ATOM 850 C C . ILE A 1 108 ? -13.351 -6.623 40.898 1.00 98.19 108 ILE A C 1
ATOM 852 O O . ILE A 1 108 ? -12.124 -6.626 40.832 1.00 98.19 108 ILE A O 1
ATOM 856 N N . THR A 1 109 ? -14.070 -7.732 41.036 1.00 98.44 109 THR A N 1
ATOM 857 C CA . THR A 1 109 ? -13.487 -9.072 41.028 1.00 98.44 109 THR A CA 1
ATOM 858 C C . THR A 1 109 ? -13.403 -9.616 39.606 1.00 98.44 109 THR A C 1
ATOM 860 O O . THR A 1 109 ? -14.196 -9.247 38.733 1.00 98.44 109 THR A O 1
ATOM 863 N N . ARG A 1 110 ? -12.485 -10.557 39.372 1.00 98.19 110 ARG A N 1
ATOM 864 C CA . ARG A 1 110 ? -12.353 -11.265 38.093 1.00 98.19 110 ARG A CA 1
ATOM 865 C C . ARG A 1 110 ? -13.665 -11.941 37.703 1.00 98.19 110 ARG A C 1
ATOM 867 O O . ARG A 1 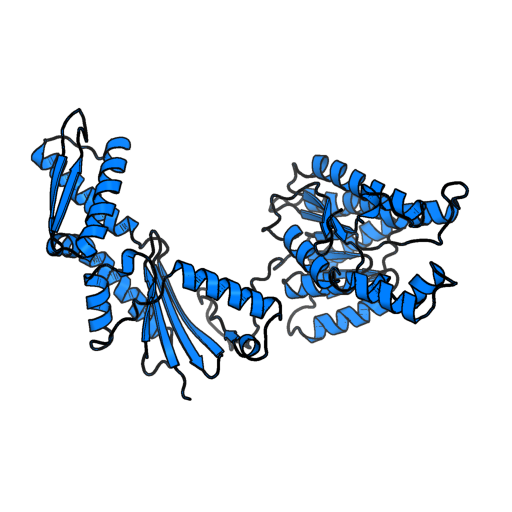110 ? -14.112 -11.768 36.579 1.00 98.19 110 ARG A O 1
ATOM 874 N N . ALA A 1 111 ? -14.329 -12.607 38.649 1.00 97.62 111 ALA A N 1
ATOM 875 C CA . ALA A 1 111 ? -15.624 -13.244 38.411 1.00 97.62 111 ALA A CA 1
ATOM 876 C C . ALA A 1 111 ? -16.680 -12.246 37.903 1.00 97.62 111 ALA A C 1
ATOM 878 O O . ALA A 1 111 ? -17.402 -12.534 36.951 1.00 97.62 111 ALA A O 1
ATOM 879 N N . ARG A 1 112 ? -16.736 -11.040 38.488 1.00 98.06 112 ARG A N 1
ATOM 880 C CA . ARG A 1 112 ? -17.672 -10.004 38.040 1.00 98.06 112 ARG A CA 1
ATOM 881 C C . ARG A 1 112 ? -17.303 -9.447 36.667 1.00 98.06 112 ARG A C 1
ATOM 883 O O . ARG A 1 112 ? -18.188 -9.216 35.849 1.00 98.06 112 ARG A O 1
ATOM 890 N N . PHE A 1 113 ? -16.016 -9.233 36.404 1.00 98.38 113 PHE A N 1
ATOM 891 C CA . PHE A 1 113 ? -15.542 -8.847 35.075 1.00 98.38 113 PHE A CA 1
ATOM 892 C C . PHE A 1 113 ? -15.918 -9.895 34.022 1.00 98.38 113 PHE A C 1
ATOM 894 O O . PHE A 1 113 ? -16.394 -9.536 32.948 1.00 98.38 113 PHE A O 1
ATOM 901 N N . GLU A 1 114 ? -15.754 -11.179 34.335 1.00 97.94 114 GLU A N 1
ATOM 902 C CA . GLU A 1 114 ? -16.085 -12.258 33.411 1.00 97.94 114 GLU A CA 1
ATOM 903 C C . GLU A 1 114 ? -17.588 -12.334 33.126 1.00 97.94 114 GLU A C 1
ATOM 905 O O . GLU A 1 114 ? -17.997 -12.496 31.978 1.00 97.94 114 GLU A O 1
ATOM 910 N N . GLU A 1 115 ? -18.418 -12.141 34.151 1.00 97.88 115 GLU A N 1
ATOM 911 C CA . GLU A 1 115 ? -19.875 -12.080 34.019 1.00 97.88 115 GLU A CA 1
ATOM 912 C C . GLU A 1 115 ? -20.324 -10.942 33.085 1.00 97.88 115 GLU A C 1
ATOM 914 O O . GLU A 1 115 ? -21.151 -11.158 32.200 1.00 97.88 115 GLU A O 1
ATOM 919 N N . LEU A 1 116 ? -19.745 -9.742 33.233 1.00 98.00 116 LEU A N 1
ATOM 920 C CA . LEU A 1 116 ? -20.075 -8.560 32.417 1.00 98.00 116 LEU A CA 1
ATOM 921 C C . LEU A 1 116 ? -19.744 -8.721 30.924 1.00 98.00 116 LEU A C 1
ATOM 923 O O . LEU A 1 116 ? -20.291 -7.990 30.091 1.00 98.00 116 LEU A O 1
ATOM 927 N N . ASN A 1 117 ? -18.830 -9.638 30.603 1.00 98.25 117 ASN A N 1
ATOM 928 C CA . ASN A 1 117 ? -18.243 -9.806 29.276 1.00 98.25 117 ASN A CA 1
ATOM 929 C C . ASN A 1 117 ? -18.523 -11.181 28.655 1.00 98.25 117 ASN A C 1
ATOM 931 O O . ASN A 1 117 ? -18.001 -11.486 27.584 1.00 98.25 117 ASN A O 1
ATOM 935 N N . MET A 1 118 ? -19.359 -12.006 29.291 1.00 97.62 118 MET A N 1
ATOM 936 C CA . MET A 1 118 ? -19.618 -13.380 28.857 1.00 97.62 118 MET A CA 1
ATOM 937 C C . MET A 1 118 ? -20.120 -13.469 27.409 1.00 97.62 118 MET A C 1
ATOM 939 O O . MET A 1 118 ? -19.770 -14.397 26.684 1.00 97.62 118 MET A O 1
ATOM 943 N N . ASP A 1 119 ? -20.924 -12.503 26.961 1.00 97.06 119 ASP A N 1
ATOM 944 C CA . ASP A 1 119 ? -21.398 -12.453 25.579 1.00 97.06 119 ASP A CA 1
ATOM 945 C C . ASP A 1 119 ? -20.278 -12.123 24.581 1.00 97.06 119 ASP A C 1
ATOM 947 O O . ASP A 1 119 ? -20.260 -12.691 23.492 1.00 97.06 119 ASP A O 1
ATOM 951 N N . LEU A 1 120 ? -19.320 -11.265 24.951 1.00 97.56 120 LEU A N 1
ATOM 952 C CA . LEU A 1 120 ? -18.151 -10.964 24.120 1.00 97.56 120 LEU A CA 1
ATOM 953 C C . LEU A 1 120 ? -17.230 -12.183 24.010 1.00 97.56 120 LEU A C 1
ATOM 955 O O . LEU A 1 120 ? -16.794 -12.514 22.913 1.00 97.56 120 LEU A O 1
ATOM 959 N N . PHE A 1 121 ? -17.008 -12.909 25.111 1.00 97.75 121 PHE A N 1
ATOM 960 C CA . PHE A 1 121 ? -16.225 -14.147 25.078 1.00 97.75 121 PHE A CA 1
ATOM 961 C C . PHE A 1 121 ? -16.857 -15.208 24.175 1.00 97.75 121 PHE A C 1
ATOM 963 O O . PHE A 1 121 ? -16.160 -15.826 23.375 1.00 97.75 121 PHE A O 1
ATOM 970 N N . ARG A 1 122 ? -18.182 -15.385 24.248 1.00 96.50 122 ARG A N 1
ATOM 971 C CA . ARG A 1 122 ? -18.908 -16.302 23.354 1.00 96.50 122 ARG A CA 1
ATOM 972 C C . ARG A 1 122 ? -18.807 -15.885 21.891 1.00 96.50 122 ARG A C 1
ATOM 974 O O . ARG A 1 122 ? -18.659 -16.752 21.043 1.00 96.50 122 ARG A O 1
ATOM 981 N N . LYS A 1 123 ? -18.853 -14.581 21.593 1.00 96.75 123 LYS A N 1
ATOM 982 C CA . LYS A 1 123 ? -18.638 -14.075 20.227 1.00 96.75 123 LYS A CA 1
ATOM 983 C C . LYS A 1 123 ? -17.238 -14.400 19.711 1.00 96.75 123 LYS A C 1
ATOM 985 O O . LYS A 1 123 ? -17.126 -14.833 18.572 1.00 96.75 123 LYS A O 1
ATOM 990 N N . CYS A 1 124 ? -16.200 -14.238 20.537 1.00 96.56 124 CYS A N 1
ATOM 991 C CA . CYS A 1 124 ? -14.849 -14.657 20.160 1.00 96.56 124 CYS A CA 1
ATOM 992 C C . CYS A 1 124 ? -14.813 -16.153 19.821 1.00 96.56 124 CYS A C 1
ATOM 994 O O . CYS A 1 124 ? -14.278 -16.513 18.782 1.00 96.56 124 CYS A O 1
ATOM 996 N N . MET A 1 125 ? -15.410 -17.014 20.655 1.00 96.94 125 MET A N 1
ATOM 997 C CA . MET A 1 125 ? -15.415 -18.464 20.406 1.00 96.94 125 MET A CA 1
ATOM 998 C C . MET A 1 125 ? -16.211 -18.846 19.156 1.00 96.94 125 MET A C 1
ATOM 1000 O O . MET A 1 125 ? -15.729 -19.655 18.377 1.00 96.94 125 MET A O 1
ATOM 1004 N N . ALA A 1 126 ? -17.359 -18.213 18.906 1.00 95.31 126 ALA A N 1
ATOM 1005 C CA . ALA A 1 126 ? -18.138 -18.454 17.691 1.00 95.31 126 ALA A CA 1
ATOM 1006 C C . ALA A 1 126 ? -17.330 -18.148 16.418 1.00 95.31 126 ALA A C 1
ATOM 1008 O O . ALA A 1 126 ? -17.313 -18.944 15.492 1.00 95.31 126 ALA A O 1
ATOM 1009 N N . ILE A 1 127 ? -16.583 -17.040 16.400 1.00 94.56 127 ILE A N 1
ATOM 1010 C CA . ILE A 1 127 ? -15.712 -16.686 15.267 1.00 94.56 127 ILE A CA 1
ATOM 1011 C C . ILE A 1 127 ? -14.551 -17.690 15.111 1.00 94.56 127 ILE A C 1
ATOM 1013 O O . ILE A 1 127 ? -14.135 -17.979 13.990 1.00 94.56 127 ILE A O 1
ATOM 1017 N N . VAL A 1 128 ? -14.023 -18.238 16.214 1.00 94.94 128 VAL A N 1
ATOM 1018 C CA . VAL A 1 128 ? -13.019 -19.319 16.160 1.00 94.94 128 VAL A CA 1
ATOM 1019 C C . VAL A 1 128 ? -13.624 -20.583 15.547 1.00 94.94 128 VAL A C 1
ATOM 1021 O O . VAL A 1 128 ? -13.006 -21.181 14.673 1.00 94.94 128 VAL A O 1
ATOM 1024 N N . GLU A 1 129 ? -14.827 -20.973 15.970 1.00 92.88 129 GLU A N 1
ATOM 1025 C CA . GLU A 1 129 ? -15.556 -22.123 15.423 1.00 92.88 129 GLU A CA 1
ATOM 1026 C C . GLU A 1 129 ? -15.868 -21.945 13.929 1.00 92.88 129 GLU A C 1
ATOM 1028 O O . GLU A 1 129 ? -15.639 -22.871 13.150 1.00 92.88 129 GLU A O 1
ATOM 1033 N N . ASP A 1 130 ? -16.302 -20.751 13.515 1.00 90.56 130 ASP A N 1
ATOM 1034 C CA . ASP A 1 130 ? -16.535 -20.408 12.108 1.00 90.56 130 ASP A CA 1
ATOM 1035 C C . ASP A 1 130 ? -15.238 -20.550 11.289 1.00 90.56 130 ASP A C 1
ATOM 1037 O O . ASP A 1 130 ? -15.223 -21.210 10.251 1.00 90.56 130 ASP A O 1
ATOM 1041 N N . CYS A 1 131 ? -14.116 -20.026 11.795 1.00 90.94 131 CYS A N 1
ATOM 1042 C CA . CYS A 1 131 ? -12.809 -20.142 11.139 1.00 90.94 131 CYS A CA 1
ATOM 1043 C C . CYS A 1 131 ? -12.348 -21.602 11.005 1.00 90.94 131 CYS A C 1
ATOM 1045 O O . CYS A 1 131 ? -11.852 -22.011 9.955 1.00 90.94 131 CYS A O 1
ATOM 1047 N N . LEU A 1 132 ? -12.541 -22.414 12.050 1.00 90.44 132 LEU A N 1
ATOM 1048 C CA . LEU A 1 132 ? -12.240 -23.847 12.014 1.00 90.44 132 LEU A CA 1
ATOM 1049 C C . LEU A 1 132 ? -13.123 -24.592 11.005 1.00 90.44 132 LEU A C 1
ATOM 1051 O O . LEU A 1 132 ? -12.645 -25.508 10.337 1.00 90.44 132 LEU A O 1
ATOM 1055 N N . SER A 1 133 ? -14.394 -24.203 10.882 1.00 88.19 133 SER A N 1
ATOM 1056 C CA . SER A 1 133 ? -15.316 -24.762 9.890 1.00 88.19 133 SER A CA 1
ATOM 1057 C C . SER A 1 133 ? -14.895 -24.408 8.458 1.00 88.19 133 SER A C 1
ATOM 1059 O O . SER A 1 133 ? -14.945 -25.264 7.572 1.00 88.19 133 SER A O 1
ATOM 1061 N N . ASP A 1 134 ? -14.453 -23.170 8.231 1.00 85.44 134 ASP A N 1
ATOM 1062 C CA . ASP A 1 134 ? -14.005 -22.691 6.919 1.00 85.44 134 ASP A CA 1
ATOM 1063 C C . ASP A 1 134 ? -12.662 -23.306 6.495 1.00 85.44 134 ASP A C 1
ATOM 1065 O O . ASP A 1 134 ? -12.435 -23.544 5.305 1.00 85.44 134 ASP A O 1
ATOM 1069 N N . ALA A 1 135 ? -11.808 -23.673 7.457 1.00 83.38 135 ALA A N 1
ATOM 1070 C CA . ALA A 1 135 ? -10.517 -24.337 7.249 1.00 83.38 135 ALA A CA 1
ATOM 1071 C C . ALA A 1 135 ? -10.636 -25.810 6.798 1.00 83.38 135 ALA A C 1
ATOM 1073 O O . ALA A 1 135 ? -9.798 -26.639 7.151 1.00 83.38 135 ALA A O 1
ATOM 1074 N N . SER A 1 136 ? -11.690 -26.154 6.046 1.00 65.19 136 SER A N 1
ATOM 1075 C CA . SER A 1 136 ? -12.012 -27.503 5.564 1.00 65.19 136 SER A CA 1
ATOM 1076 C C . SER A 1 136 ? -10.758 -28.338 5.234 1.00 65.19 136 SER A C 1
ATOM 1078 O O . SER A 1 136 ? -9.877 -27.877 4.515 1.00 65.19 136 SER A O 1
ATOM 1080 N N . TYR A 1 137 ? -10.703 -29.567 5.777 1.00 60.44 137 TYR A N 1
ATOM 1081 C CA . TYR A 1 137 ? -9.591 -30.549 5.760 1.00 60.44 137 TYR A CA 1
ATOM 1082 C C . TYR A 1 137 ? -8.572 -30.532 6.917 1.00 60.44 137 TYR A C 1
ATOM 1084 O O . TYR A 1 137 ? -7.763 -31.460 6.990 1.00 60.44 137 TYR A O 1
ATOM 1092 N N . VAL A 1 138 ? -8.668 -29.620 7.889 1.00 61.47 138 VAL A N 1
ATOM 1093 C CA . VAL A 1 138 ? -7.852 -29.698 9.120 1.00 61.47 138 VAL A CA 1
ATOM 1094 C C . VAL A 1 138 ? -8.296 -30.882 9.987 1.00 61.47 138 VAL A C 1
ATOM 1096 O O . VAL A 1 138 ? -9.433 -30.946 10.454 1.00 61.47 138 VAL A O 1
ATOM 1099 N N . ARG A 1 139 ? -7.397 -31.852 10.203 1.00 65.38 139 ARG A N 1
ATOM 1100 C CA . ARG A 1 139 ? -7.676 -33.045 11.033 1.00 65.38 139 ARG A CA 1
ATOM 1101 C C . ARG A 1 139 ? -7.558 -32.757 12.525 1.00 65.38 139 ARG A C 1
ATOM 1103 O O . ARG A 1 139 ? -8.284 -33.347 13.320 1.00 65.38 139 ARG A O 1
ATOM 1110 N N . SER A 1 140 ? -6.621 -31.886 12.889 1.00 81.88 140 SER A N 1
ATOM 1111 C CA . SER A 1 140 ? -6.363 -31.455 14.259 1.00 81.88 140 SER A CA 1
ATOM 1112 C C . SER A 1 140 ? -5.446 -30.239 14.237 1.00 81.88 140 SER A C 1
ATOM 1114 O O . SER A 1 140 ? -4.374 -30.299 13.641 1.00 81.88 140 SER A O 1
ATOM 1116 N N . ILE A 1 141 ? -5.809 -29.177 14.952 1.00 90.25 141 ILE A N 1
ATOM 1117 C CA . ILE A 1 141 ? -4.862 -28.103 15.271 1.00 90.25 141 ILE A CA 1
ATOM 1118 C C . ILE A 1 141 ? -3.749 -28.703 16.135 1.00 90.25 141 ILE A C 1
ATOM 1120 O O . ILE A 1 141 ? -4.055 -29.486 17.033 1.00 90.25 141 ILE A O 1
ATOM 1124 N N . HIS A 1 142 ? -2.486 -28.359 15.896 1.00 90.44 142 HIS A N 1
ATOM 1125 C CA . HIS A 1 142 ? -1.321 -28.800 16.672 1.00 90.44 142 HIS A CA 1
ATOM 1126 C C . HIS A 1 142 ? -0.974 -27.784 17.758 1.00 90.44 142 HIS A C 1
ATOM 1128 O O . HIS A 1 142 ? -0.933 -28.174 18.921 1.00 90.44 142 HIS A O 1
ATOM 1134 N N . ASP A 1 143 ? -0.906 -26.496 17.416 1.00 91.12 143 ASP A N 1
ATOM 1135 C CA . ASP A 1 143 ? -0.653 -25.398 18.359 1.00 91.12 143 ASP A CA 1
ATOM 1136 C C . ASP A 1 143 ? -1.698 -24.288 18.265 1.00 91.12 143 ASP A C 1
ATOM 1138 O O . ASP A 1 143 ? -2.275 -24.038 17.207 1.00 91.12 143 ASP A O 1
ATOM 1142 N N . VAL A 1 144 ? -1.904 -23.593 19.385 1.00 92.25 144 VAL A N 1
ATOM 1143 C CA . VAL A 1 144 ? -2.750 -22.398 19.470 1.00 92.25 144 VAL A CA 1
ATOM 1144 C C . VAL A 1 144 ? -1.896 -21.239 19.965 1.00 92.25 144 VAL A C 1
ATOM 1146 O O . VAL A 1 144 ? -1.491 -21.204 21.127 1.00 92.25 144 VAL A O 1
ATOM 1149 N N . VAL A 1 145 ? -1.618 -20.293 19.077 1.00 91.31 145 VAL A N 1
ATOM 1150 C CA . VAL A 1 145 ? -0.784 -19.119 19.331 1.00 91.31 145 VAL A CA 1
ATOM 1151 C C . VAL A 1 145 ? -1.658 -17.941 19.727 1.00 91.31 145 VAL A C 1
ATOM 1153 O O . VAL A 1 145 ? -2.555 -17.556 18.981 1.00 91.31 145 VAL A O 1
ATOM 1156 N N . LEU A 1 146 ? -1.378 -17.346 20.888 1.00 90.50 146 LEU A N 1
ATOM 1157 C CA . LEU A 1 146 ? -2.089 -16.158 21.355 1.00 90.50 146 LEU A CA 1
ATOM 1158 C C . LEU A 1 146 ? -1.321 -14.884 21.005 1.00 90.50 146 LEU A C 1
ATOM 1160 O O . LEU A 1 146 ? -0.160 -14.715 21.378 1.00 90.50 146 LEU A O 1
ATOM 1164 N N . VAL A 1 147 ? -2.007 -13.959 20.342 1.00 87.81 147 VAL A N 1
ATOM 1165 C CA . VAL A 1 147 ? -1.506 -12.643 19.940 1.00 87.81 147 VAL A CA 1
ATOM 1166 C C . VAL A 1 147 ? -2.437 -11.560 20.504 1.00 87.81 147 VAL A C 1
ATOM 1168 O O . VAL A 1 147 ? -3.589 -11.813 20.868 1.00 87.81 147 VAL A O 1
ATOM 1171 N N . GLY A 1 148 ? -1.900 -10.356 20.694 1.00 85.25 148 GLY A N 1
ATOM 1172 C CA . GLY A 1 148 ? -2.656 -9.215 21.204 1.00 85.25 148 GLY A CA 1
ATOM 1173 C C . GLY A 1 148 ? -2.735 -9.145 22.733 1.00 85.25 148 GLY A C 1
ATOM 1174 O O . GLY A 1 148 ? -2.606 -10.128 23.459 1.00 85.25 148 GLY A O 1
ATOM 1175 N N . GLY A 1 149 ? -2.900 -7.933 23.268 1.00 87.38 149 GLY A N 1
ATOM 1176 C CA . GLY A 1 149 ? -2.866 -7.704 24.718 1.00 87.38 149 GLY A CA 1
ATOM 1177 C C . GLY A 1 149 ? -4.046 -8.323 25.472 1.00 87.38 149 GLY A C 1
ATOM 1178 O O . GLY A 1 149 ? -3.896 -8.723 26.628 1.00 87.38 149 GLY A O 1
ATOM 1179 N N . SER A 1 150 ? -5.208 -8.419 24.825 1.00 92.25 150 SER A N 1
ATOM 1180 C CA . SER A 1 150 ? -6.451 -8.873 25.454 1.00 92.25 150 SER A CA 1
ATOM 1181 C C . SER A 1 150 ? -6.586 -10.400 25.468 1.00 92.25 150 SER A C 1
ATOM 1183 O O . SER A 1 150 ? -7.393 -10.925 26.231 1.00 92.25 150 SER A O 1
ATOM 1185 N N . SER A 1 151 ? -5.754 -11.138 24.723 1.00 92.00 151 SER A N 1
ATOM 1186 C CA . SER A 1 151 ? -5.676 -12.608 24.813 1.00 92.00 151 SER A CA 1
ATOM 1187 C C . SER A 1 151 ? -5.143 -13.105 26.170 1.00 92.00 151 SER A C 1
ATOM 1189 O O . SER A 1 151 ? -5.303 -14.272 26.521 1.00 92.00 151 SER A O 1
ATOM 1191 N N . ARG A 1 152 ? -4.566 -12.205 26.983 1.00 91.19 152 ARG A N 1
ATOM 1192 C CA . ARG A 1 152 ? -4.113 -12.466 28.363 1.00 91.19 152 ARG A CA 1
ATOM 1193 C C . ARG A 1 152 ? -5.256 -12.579 29.374 1.00 91.19 152 ARG A C 1
ATOM 1195 O O . ARG A 1 152 ? -5.002 -12.880 30.538 1.00 91.19 152 ARG A O 1
ATOM 1202 N N . ILE A 1 153 ? -6.496 -12.304 28.965 1.00 95.38 153 ILE A N 1
ATOM 1203 C CA . ILE A 1 153 ? -7.669 -12.459 29.826 1.00 95.38 153 ILE A CA 1
ATOM 1204 C C . ILE A 1 153 ? -7.837 -13.954 30.164 1.00 95.38 153 ILE A C 1
ATOM 1206 O O . ILE A 1 153 ? -8.059 -14.751 29.249 1.00 95.38 153 ILE A O 1
ATOM 1210 N N . PRO A 1 154 ? -7.812 -14.354 31.453 1.00 95.69 154 PRO A N 1
ATOM 1211 C CA . PRO A 1 154 ? -7.849 -15.763 31.848 1.00 95.69 154 PRO A CA 1
ATOM 1212 C C . PRO A 1 154 ? -9.051 -16.530 31.298 1.00 95.69 154 PRO A C 1
ATOM 1214 O O . PRO A 1 154 ? -8.919 -17.686 30.912 1.00 95.69 154 PRO A O 1
ATOM 1217 N N . LYS A 1 155 ? -10.217 -15.879 31.195 1.00 97.19 155 LYS A N 1
ATOM 1218 C CA . LYS A 1 155 ? -11.422 -16.521 30.665 1.00 97.19 155 LYS A CA 1
ATOM 1219 C C . LYS A 1 155 ? -11.331 -16.873 29.180 1.00 97.19 155 LYS A C 1
ATOM 1221 O O . LYS A 1 155 ? -11.847 -17.912 28.790 1.00 97.19 155 LYS A O 1
ATOM 1226 N N . ILE A 1 156 ? -10.664 -16.047 28.369 1.00 96.19 156 ILE A N 1
ATOM 1227 C CA . ILE A 1 156 ? -10.406 -16.356 26.953 1.00 96.19 156 ILE A CA 1
ATOM 1228 C C . ILE A 1 156 ? -9.510 -17.591 26.850 1.00 96.19 156 ILE A C 1
ATOM 1230 O O . ILE A 1 156 ? -9.835 -18.523 26.123 1.00 96.19 156 ILE A O 1
ATOM 1234 N N . GLN A 1 157 ? -8.427 -17.626 27.629 1.00 95.50 157 GLN A N 1
ATOM 1235 C CA . GLN A 1 157 ? -7.499 -18.757 27.644 1.00 95.50 157 GLN A CA 1
ATOM 1236 C C . GLN A 1 157 ? -8.184 -20.043 28.108 1.00 95.50 157 GLN A C 1
ATOM 1238 O O . GLN A 1 157 ? -8.022 -21.078 27.475 1.00 95.50 157 GLN A O 1
ATOM 1243 N N . GLN A 1 158 ? -9.008 -19.964 29.156 1.00 96.12 158 GLN A N 1
ATOM 1244 C CA . GLN A 1 158 ? -9.799 -21.097 29.628 1.00 96.12 158 GLN A CA 1
ATOM 1245 C C . GLN A 1 158 ? -10.715 -21.645 28.523 1.00 96.12 158 GLN A C 1
ATOM 1247 O O . GLN A 1 158 ? -10.738 -22.848 28.298 1.00 96.12 158 GLN A O 1
ATOM 1252 N N . LEU A 1 159 ? -11.462 -20.779 27.829 1.00 96.75 159 LEU A N 1
ATOM 1253 C CA . LEU A 1 159 ? -12.389 -21.212 26.777 1.00 96.75 159 LEU A CA 1
ATOM 1254 C C . LEU A 1 159 ? -11.656 -21.820 25.574 1.00 96.75 159 LEU A C 1
ATOM 1256 O O . LEU A 1 159 ? -12.116 -22.815 25.026 1.00 96.75 159 LEU A O 1
ATOM 1260 N N . LEU A 1 160 ? -10.500 -21.270 25.194 1.00 95.25 160 LEU A N 1
ATOM 1261 C CA . LEU A 1 160 ? -9.659 -21.855 24.147 1.00 95.25 160 LEU A CA 1
ATOM 1262 C C . LEU A 1 160 ? -9.099 -23.218 24.569 1.00 95.25 160 LEU A C 1
ATOM 1264 O O . LEU A 1 160 ? -9.114 -24.152 23.778 1.00 95.25 160 LEU A O 1
ATOM 1268 N N . GLN A 1 161 ? -8.649 -23.363 25.817 1.00 94.69 161 GLN A N 1
ATOM 1269 C CA . GLN A 1 161 ? -8.224 -24.661 26.347 1.00 94.69 161 GLN A CA 1
ATOM 1270 C C . GLN A 1 161 ? -9.371 -25.671 26.321 1.00 94.69 161 GLN A C 1
ATOM 1272 O O . GLN A 1 161 ? -9.163 -26.799 25.895 1.00 94.69 161 GLN A O 1
ATOM 1277 N N . GLU A 1 162 ? -10.578 -25.276 26.730 1.00 94.31 162 GLU A N 1
ATOM 1278 C CA . GLU A 1 162 ? -11.773 -26.126 26.665 1.00 94.31 162 GLU A CA 1
ATOM 1279 C C . GLU A 1 162 ? -12.109 -26.536 25.221 1.00 94.31 162 GLU A C 1
ATOM 1281 O O . GLU A 1 162 ? -12.418 -27.701 24.985 1.00 94.31 162 GLU A O 1
ATOM 1286 N N . LEU A 1 163 ? -11.995 -25.616 24.255 1.00 92.25 163 LEU A N 1
ATOM 1287 C CA . LEU A 1 163 ? -12.241 -25.884 22.832 1.00 92.25 163 LEU A CA 1
ATOM 1288 C C . LEU A 1 163 ? -11.216 -26.853 22.217 1.00 92.25 163 LEU A C 1
ATOM 1290 O O . LEU A 1 163 ? -11.555 -27.609 21.311 1.00 92.25 163 LEU A O 1
ATOM 1294 N N . PHE A 1 164 ? -9.974 -26.841 22.706 1.00 91.94 164 PHE A N 1
ATOM 1295 C CA . PHE A 1 164 ? -8.873 -27.674 22.211 1.00 91.94 164 PHE A CA 1
ATOM 1296 C C . PHE A 1 164 ? -8.455 -28.766 23.208 1.00 91.94 164 PHE A C 1
ATOM 1298 O O . PHE A 1 164 ? -7.266 -29.056 23.346 1.00 91.94 164 PHE A O 1
ATOM 1305 N N . ASP A 1 165 ? -9.420 -29.366 23.912 1.00 90.50 165 ASP A N 1
ATOM 1306 C CA . ASP A 1 165 ? -9.239 -30.550 24.770 1.00 90.50 165 ASP A CA 1
ATOM 1307 C C . ASP A 1 165 ? -8.141 -30.411 25.850 1.00 90.50 165 ASP A C 1
ATOM 1309 O O . ASP A 1 165 ? -7.391 -31.341 26.152 1.00 90.50 165 ASP A O 1
ATOM 1313 N N . GLY A 1 166 ? -8.034 -29.229 26.457 1.00 88.25 166 GLY A N 1
ATOM 1314 C CA . GLY A 1 166 ? -7.088 -28.921 27.534 1.00 88.25 166 GLY A CA 1
ATOM 1315 C C . GLY A 1 166 ? -5.659 -28.641 27.067 1.00 88.25 166 GLY A C 1
ATOM 1316 O O . GLY A 1 166 ? -4.743 -28.627 27.890 1.00 88.25 166 GLY A O 1
ATOM 1317 N N . LYS A 1 167 ? -5.451 -28.425 25.765 1.00 90.25 167 LYS A N 1
ATOM 1318 C CA . LYS A 1 167 ? -4.135 -28.147 25.186 1.00 90.25 167 LYS A CA 1
ATOM 1319 C C . LYS A 1 167 ? -3.457 -26.912 25.792 1.00 90.25 167 LYS A C 1
ATOM 1321 O O . LYS A 1 167 ? -4.093 -25.896 26.061 1.00 90.25 167 LYS A O 1
ATOM 1326 N N . GLU A 1 168 ? -2.137 -26.981 25.954 1.00 90.50 168 GLU A N 1
ATOM 1327 C CA . GLU A 1 168 ? -1.319 -25.837 26.363 1.00 90.50 168 GLU A CA 1
ATOM 1328 C C . GLU A 1 168 ? -1.284 -24.753 25.269 1.00 90.50 168 GLU A C 1
ATOM 1330 O O . GLU A 1 168 ? -1.040 -25.042 24.100 1.00 90.50 168 GLU A O 1
ATOM 1335 N N . LEU A 1 169 ? -1.543 -23.496 25.645 1.00 91.06 169 LEU A N 1
ATOM 1336 C CA . LEU A 1 169 ? -1.584 -22.369 24.708 1.00 91.06 169 LEU A CA 1
ATOM 1337 C C . LEU A 1 169 ? -0.210 -21.697 24.605 1.00 91.06 169 LEU A C 1
ATOM 1339 O O . LEU A 1 169 ? 0.444 -21.432 25.619 1.00 91.06 169 LEU A O 1
ATOM 1343 N N . CYS A 1 170 ? 0.209 -21.354 23.390 1.00 86.25 170 CYS A N 1
ATOM 1344 C CA . CYS A 1 170 ? 1.495 -20.716 23.140 1.00 86.25 170 CYS A CA 1
ATOM 1345 C C . CYS A 1 170 ? 1.425 -19.216 23.461 1.00 86.25 170 CYS A C 1
ATOM 1347 O O . CYS A 1 170 ? 0.958 -18.404 22.662 1.00 86.25 170 CYS A O 1
ATOM 1349 N N . ASN A 1 171 ? 1.943 -18.856 24.638 1.00 76.12 171 ASN A N 1
ATOM 1350 C CA . ASN A 1 171 ? 1.978 -17.483 25.163 1.00 76.12 171 ASN A CA 1
ATOM 1351 C C . ASN A 1 171 ? 3.369 -16.823 25.078 1.00 76.12 171 ASN A C 1
ATOM 1353 O O . ASN A 1 171 ? 3.547 -15.689 25.526 1.00 76.12 171 ASN A O 1
ATOM 1357 N N . SER A 1 172 ? 4.375 -17.555 24.592 1.00 61.62 172 SER A N 1
ATOM 1358 C CA . SER A 1 172 ? 5.798 -17.187 24.634 1.00 61.62 172 SER A CA 1
ATOM 1359 C C . SER A 1 172 ? 6.233 -16.227 23.526 1.00 61.62 172 SER A C 1
ATOM 1361 O O . SER A 1 172 ? 7.380 -15.784 23.522 1.00 61.62 172 SER A O 1
ATOM 1363 N N . ILE A 1 173 ? 5.336 -15.893 22.598 1.00 67.06 173 ILE A N 1
ATOM 1364 C CA . ILE A 1 173 ? 5.653 -15.051 21.449 1.00 67.06 173 ILE A CA 1
ATOM 1365 C C . ILE A 1 173 ? 5.392 -13.589 21.811 1.00 67.06 173 ILE A C 1
ATOM 1367 O O . ILE A 1 173 ? 4.264 -13.194 22.112 1.00 67.06 173 ILE A O 1
ATOM 1371 N N . ASN A 1 174 ? 6.444 -12.771 21.789 1.00 67.56 174 ASN A N 1
ATOM 1372 C CA . ASN A 1 174 ? 6.293 -11.327 21.894 1.00 67.56 174 ASN A CA 1
ATOM 1373 C C . ASN A 1 174 ? 5.689 -10.802 20.574 1.00 67.56 174 ASN A C 1
ATOM 1375 O O . ASN A 1 174 ? 6.320 -10.971 19.529 1.00 67.56 174 ASN A O 1
ATOM 1379 N N . PRO A 1 175 ? 4.492 -10.184 20.589 1.00 62.75 175 PRO A N 1
ATOM 1380 C CA . PRO A 1 175 ? 3.823 -9.740 19.368 1.00 62.75 175 PRO A CA 1
ATOM 1381 C C . PRO A 1 175 ? 4.653 -8.721 18.580 1.00 62.75 175 PRO A C 1
ATOM 1383 O O . PRO A 1 175 ? 4.718 -8.816 17.358 1.00 62.75 175 PRO A O 1
ATOM 1386 N N . ASP A 1 176 ? 5.352 -7.805 19.257 1.00 60.31 176 ASP A N 1
ATOM 1387 C CA . ASP A 1 176 ? 6.169 -6.788 18.585 1.00 60.31 176 ASP A CA 1
ATOM 1388 C C . ASP A 1 176 ? 7.379 -7.422 17.881 1.00 60.31 176 ASP A C 1
ATOM 1390 O O . ASP A 1 176 ? 7.730 -7.046 16.761 1.00 60.31 176 ASP A O 1
ATOM 1394 N N . GLU A 1 177 ? 7.993 -8.432 18.507 1.00 64.19 177 GLU A N 1
ATOM 1395 C CA . GLU A 1 177 ? 9.097 -9.186 17.908 1.00 64.19 177 GLU A CA 1
ATOM 1396 C C . GLU A 1 177 ? 8.606 -10.046 16.747 1.00 64.19 177 GLU A C 1
ATOM 1398 O O . GLU A 1 177 ? 9.226 -10.033 15.691 1.00 64.19 177 GLU A O 1
ATOM 1403 N N . ALA A 1 178 ? 7.480 -10.747 16.893 1.00 65.62 178 ALA A N 1
ATOM 1404 C CA . ALA A 1 178 ? 6.907 -11.559 15.823 1.00 65.62 178 ALA A CA 1
ATOM 1405 C C . ALA A 1 178 ? 6.538 -10.720 14.596 1.00 65.62 178 ALA A C 1
ATOM 1407 O O . ALA A 1 178 ? 6.832 -11.124 13.473 1.00 65.62 178 ALA A O 1
ATOM 1408 N N . VAL A 1 179 ? 5.968 -9.527 14.796 1.00 62.16 179 VAL A N 1
ATOM 1409 C CA . VAL A 1 179 ? 5.692 -8.581 13.706 1.00 62.16 179 VAL A CA 1
ATOM 1410 C C . VAL A 1 179 ? 6.994 -8.097 13.068 1.00 62.16 179 VAL A C 1
ATOM 1412 O O . VAL A 1 179 ? 7.095 -8.082 11.844 1.00 62.16 179 VAL A O 1
ATOM 1415 N N . ALA A 1 180 ? 8.012 -7.747 13.859 1.00 65.69 180 ALA A N 1
ATOM 1416 C CA . ALA A 1 180 ? 9.300 -7.295 13.333 1.00 65.69 180 ALA A CA 1
ATOM 1417 C C . ALA A 1 180 ? 10.047 -8.400 12.561 1.00 65.69 180 ALA A C 1
ATOM 1419 O O . ALA A 1 180 ? 10.545 -8.152 11.460 1.00 65.69 180 ALA A O 1
ATOM 1420 N N . TYR A 1 181 ? 10.098 -9.622 13.098 1.00 63.03 181 TYR A N 1
ATOM 1421 C CA . TYR A 1 181 ? 10.689 -10.790 12.443 1.00 63.03 181 TYR A CA 1
ATOM 1422 C C . TYR A 1 181 ? 9.894 -11.192 11.210 1.00 63.03 181 TYR A C 1
ATOM 1424 O O . TYR A 1 181 ? 10.496 -11.391 10.163 1.00 63.03 181 TYR A O 1
ATOM 1432 N N . GLY A 1 182 ? 8.564 -11.246 11.297 1.00 63.44 182 GLY A N 1
ATOM 1433 C CA . GLY A 1 182 ? 7.683 -11.538 10.171 1.00 63.44 182 GLY A CA 1
ATOM 1434 C C . GLY A 1 182 ? 7.842 -10.512 9.053 1.00 63.44 182 GLY A C 1
ATOM 1435 O O . GLY A 1 182 ? 8.042 -10.889 7.906 1.00 63.44 182 GLY A O 1
ATOM 1436 N N . ALA A 1 183 ? 7.876 -9.217 9.378 1.00 66.31 183 ALA A N 1
ATOM 1437 C CA . ALA A 1 183 ? 8.146 -8.157 8.411 1.00 66.31 183 ALA A CA 1
ATOM 1438 C C . ALA A 1 183 ? 9.557 -8.258 7.811 1.00 66.31 183 ALA A C 1
ATOM 1440 O O . ALA A 1 183 ? 9.721 -8.038 6.615 1.00 66.31 183 ALA A O 1
ATOM 1441 N N . THR A 1 184 ? 10.568 -8.618 8.609 1.00 64.31 184 THR A N 1
ATOM 1442 C CA . THR A 1 184 ? 11.955 -8.798 8.147 1.00 64.31 184 THR A CA 1
ATOM 1443 C C . THR A 1 184 ? 12.094 -10.024 7.248 1.00 64.31 184 THR A C 1
ATOM 1445 O O . THR A 1 184 ? 12.700 -9.932 6.186 1.00 64.31 184 THR A O 1
ATOM 1448 N N . MET A 1 185 ? 11.504 -11.158 7.630 1.00 60.47 185 MET A N 1
ATOM 1449 C CA . MET A 1 185 ? 11.449 -12.374 6.820 1.00 60.47 185 MET A CA 1
ATOM 1450 C C . MET A 1 185 ? 10.676 -12.123 5.535 1.00 60.47 185 MET A C 1
ATOM 1452 O O . MET A 1 185 ? 11.161 -12.463 4.464 1.00 60.47 185 MET A O 1
ATOM 1456 N N . GLN A 1 186 ? 9.527 -11.456 5.615 1.00 62.41 186 GLN A N 1
ATOM 1457 C CA . GLN A 1 186 ? 8.743 -11.098 4.442 1.00 62.41 186 GLN A CA 1
ATOM 1458 C C . GLN A 1 186 ? 9.518 -10.135 3.541 1.00 62.41 186 GLN A C 1
ATOM 1460 O O . GLN A 1 186 ? 9.525 -10.312 2.329 1.00 62.41 186 GLN A O 1
ATOM 1465 N N . ALA A 1 187 ? 10.236 -9.160 4.100 1.00 62.59 187 ALA A N 1
ATOM 1466 C CA . ALA A 1 187 ? 11.119 -8.287 3.335 1.00 62.59 187 ALA A CA 1
ATOM 1467 C C . ALA A 1 187 ? 12.271 -9.065 2.680 1.00 62.59 187 ALA A C 1
ATOM 1469 O O . ALA A 1 187 ? 12.552 -8.822 1.512 1.00 62.59 187 ALA A O 1
ATOM 1470 N N . ALA A 1 188 ? 12.897 -10.017 3.376 1.00 58.72 188 ALA A N 1
ATOM 1471 C CA . ALA A 1 188 ? 13.950 -10.882 2.838 1.00 58.72 188 ALA A CA 1
ATOM 1472 C C . ALA A 1 188 ? 13.431 -11.792 1.707 1.00 58.72 188 ALA A C 1
ATOM 1474 O O . ALA A 1 188 ? 14.037 -11.852 0.636 1.00 58.72 188 ALA A O 1
ATOM 1475 N N . ILE A 1 189 ? 12.267 -12.425 1.896 1.00 57.84 189 ILE A N 1
ATOM 1476 C CA . ILE A 1 189 ? 11.574 -13.244 0.887 1.00 57.84 189 ILE A CA 1
ATOM 1477 C C . ILE A 1 189 ? 11.215 -12.387 -0.339 1.00 57.84 189 ILE A C 1
ATOM 1479 O O . ILE A 1 189 ? 11.507 -12.773 -1.471 1.00 57.84 189 ILE A O 1
ATOM 1483 N N . LEU A 1 190 ? 10.640 -11.195 -0.133 1.00 60.12 190 LEU A N 1
ATOM 1484 C CA . LEU A 1 190 ? 10.246 -10.276 -1.209 1.00 60.12 190 LEU A CA 1
ATOM 1485 C C . LEU A 1 190 ? 11.444 -9.660 -1.946 1.00 60.12 190 LEU A C 1
ATOM 1487 O O . LEU A 1 190 ? 11.359 -9.426 -3.151 1.00 60.12 190 LEU A O 1
ATOM 1491 N N . SER A 1 191 ? 12.548 -9.404 -1.242 1.00 60.47 191 SER A N 1
ATOM 1492 C CA . SER A 1 191 ? 13.764 -8.796 -1.809 1.00 60.47 191 SER A CA 1
ATOM 1493 C C . SER A 1 191 ? 14.702 -9.829 -2.436 1.00 60.47 191 SER A C 1
ATOM 1495 O O . SER A 1 191 ? 15.655 -9.453 -3.110 1.00 60.47 191 SER A O 1
ATOM 1497 N N . ARG A 1 192 ? 14.448 -11.132 -2.229 1.00 55.19 192 ARG A N 1
ATOM 1498 C CA . ARG A 1 192 ? 15.335 -12.249 -2.610 1.00 55.19 192 ARG A CA 1
ATOM 1499 C C . ARG A 1 192 ? 16.750 -12.154 -2.016 1.00 55.19 192 ARG A C 1
ATOM 1501 O O . ARG A 1 192 ? 17.663 -12.826 -2.493 1.00 55.19 192 ARG A O 1
ATOM 1508 N N . GLU A 1 193 ? 16.926 -11.365 -0.959 1.00 48.31 193 GLU A N 1
ATOM 1509 C CA . GLU A 1 193 ? 18.172 -11.243 -0.204 1.00 48.31 193 GLU A CA 1
ATOM 1510 C C . GLU A 1 193 ? 18.063 -12.068 1.084 1.00 48.31 193 GLU A C 1
ATOM 1512 O O . GLU A 1 193 ? 17.295 -11.751 1.988 1.00 48.31 193 GLU A O 1
ATOM 1517 N N . GLY A 1 194 ? 18.819 -13.166 1.150 1.00 46.84 194 GLY A N 1
ATOM 1518 C CA . GLY A 1 194 ? 18.837 -14.106 2.271 1.00 46.84 194 GLY A CA 1
ATOM 1519 C C . GLY A 1 194 ? 19.506 -15.420 1.865 1.00 46.84 194 GLY A C 1
ATOM 1520 O O . GLY A 1 194 ? 19.448 -15.810 0.699 1.00 46.84 194 GLY A O 1
ATOM 1521 N N . GLY A 1 195 ? 20.186 -16.091 2.800 1.00 46.09 195 GLY A N 1
ATOM 1522 C CA . GLY A 1 195 ? 20.788 -17.408 2.550 1.00 46.09 195 GLY A CA 1
ATOM 1523 C C . GLY A 1 195 ? 19.749 -18.470 2.148 1.00 46.09 195 GLY A C 1
ATOM 1524 O O . GLY A 1 195 ? 18.548 -18.266 2.318 1.00 46.09 195 GLY A O 1
ATOM 1525 N N . TYR A 1 196 ? 20.221 -19.621 1.649 1.00 42.84 196 TYR A N 1
ATOM 1526 C CA . TYR A 1 196 ? 19.396 -20.732 1.130 1.00 42.84 196 TYR A CA 1
ATOM 1527 C C . TYR A 1 196 ? 18.257 -21.185 2.072 1.00 42.84 196 TYR A C 1
ATOM 1529 O O . TYR A 1 196 ? 17.243 -21.679 1.594 1.00 42.84 196 TYR A O 1
ATOM 1537 N N . GLU A 1 197 ? 18.387 -21.002 3.391 1.00 46.22 197 GLU A N 1
ATOM 1538 C CA . GLU A 1 197 ? 17.348 -21.386 4.359 1.00 46.22 197 GLU A CA 1
ATOM 1539 C C . GLU A 1 197 ? 16.121 -20.457 4.370 1.00 46.22 197 GLU A C 1
ATOM 1541 O O . GLU A 1 197 ? 15.026 -20.925 4.656 1.00 46.22 197 GLU A O 1
ATOM 1546 N N . ILE A 1 198 ? 16.261 -19.170 4.017 1.00 48.53 198 ILE A N 1
ATOM 1547 C CA . ILE A 1 198 ? 15.144 -18.201 4.026 1.00 48.53 198 ILE A CA 1
ATOM 1548 C C . ILE A 1 198 ? 14.305 -18.315 2.743 1.00 48.53 198 ILE A C 1
ATOM 1550 O O . ILE A 1 198 ? 13.094 -18.117 2.767 1.00 48.53 198 ILE A O 1
ATOM 1554 N N . GLN A 1 199 ? 14.941 -18.693 1.628 1.00 46.03 199 GLN A N 1
ATOM 1555 C CA . GLN A 1 199 ? 14.290 -18.869 0.322 1.00 46.03 199 GLN A CA 1
ATOM 1556 C C . GLN A 1 199 ? 13.338 -20.077 0.265 1.00 46.03 199 GLN A C 1
ATOM 1558 O O . GLN A 1 199 ? 12.532 -20.164 -0.658 1.00 46.03 199 GLN A O 1
ATOM 1563 N N . ASN A 1 200 ? 13.415 -20.986 1.243 1.00 45.97 200 ASN A N 1
ATOM 1564 C CA . ASN A 1 200 ? 12.535 -22.153 1.349 1.00 45.97 200 ASN A CA 1
ATOM 1565 C C . ASN A 1 200 ? 11.241 -21.870 2.127 1.00 45.97 200 ASN A C 1
ATOM 1567 O O . ASN A 1 200 ? 10.400 -22.762 2.223 1.00 45.97 200 ASN A O 1
ATOM 1571 N N . TYR A 1 201 ? 11.067 -20.660 2.675 1.00 49.59 201 TYR A N 1
ATOM 1572 C CA . TYR A 1 201 ? 9.817 -20.279 3.322 1.00 49.59 201 TYR A CA 1
ATOM 1573 C C . TYR A 1 201 ? 8.866 -19.610 2.325 1.00 49.59 201 TYR A C 1
ATOM 1575 O O . TYR A 1 201 ? 9.186 -18.570 1.751 1.00 49.59 201 TYR A O 1
ATOM 1583 N N . LEU A 1 202 ? 7.692 -20.208 2.114 1.00 51.03 202 LEU A N 1
ATOM 1584 C CA . LEU A 1 202 ? 6.675 -19.724 1.175 1.00 51.03 202 LEU A CA 1
ATOM 1585 C C . LEU A 1 202 ? 5.361 -19.490 1.921 1.00 51.03 202 LEU A C 1
ATOM 1587 O O . LEU A 1 202 ? 4.768 -20.443 2.407 1.00 51.03 202 LEU A O 1
ATOM 1591 N N . LEU A 1 203 ? 4.892 -18.244 1.992 1.00 49.12 203 LEU A N 1
ATOM 1592 C CA . LEU A 1 203 ? 3.574 -17.919 2.545 1.00 49.12 203 LEU A CA 1
ATOM 1593 C C . LEU A 1 203 ? 2.524 -17.944 1.420 1.00 49.12 203 LEU A C 1
ATOM 1595 O O . LEU A 1 203 ? 2.590 -17.140 0.489 1.00 49.12 203 LEU A O 1
ATOM 1599 N N . LEU A 1 204 ? 1.575 -18.872 1.498 1.00 48.69 204 LEU A N 1
ATOM 1600 C CA . LEU A 1 204 ? 0.418 -18.997 0.616 1.00 48.69 204 LEU A CA 1
ATOM 1601 C C . LEU A 1 204 ? -0.800 -18.432 1.351 1.00 48.69 204 LEU A C 1
ATOM 1603 O O . LEU A 1 204 ? -1.276 -19.027 2.312 1.00 48.69 204 LEU A O 1
ATOM 1607 N N . ASP A 1 205 ? -1.279 -17.266 0.925 1.00 46.81 205 ASP A N 1
ATOM 1608 C CA . ASP A 1 205 ? -2.435 -16.619 1.547 1.00 46.81 205 ASP A CA 1
ATOM 1609 C C . ASP A 1 205 ? -3.756 -17.175 0.991 1.00 46.81 205 ASP A C 1
ATOM 1611 O O . ASP A 1 205 ? -3.891 -17.401 -0.217 1.00 46.81 205 ASP A O 1
ATOM 1615 N N . ALA A 1 206 ? -4.748 -17.341 1.863 1.00 39.56 206 ALA A N 1
ATOM 1616 C CA . ALA A 1 206 ? -6.132 -17.535 1.471 1.00 39.56 206 ALA A CA 1
ATOM 1617 C C . ALA A 1 206 ? -6.757 -16.151 1.362 1.00 39.56 206 ALA A C 1
ATOM 1619 O O . ALA A 1 206 ? -6.960 -15.459 2.356 1.00 39.56 206 ALA A O 1
ATOM 1620 N N . THR A 1 207 ? -7.102 -15.748 0.141 1.00 34.78 207 THR A N 1
ATOM 1621 C CA . THR A 1 207 ? -7.937 -14.564 -0.072 1.00 34.78 207 THR A CA 1
ATOM 1622 C C . THR A 1 207 ? -9.163 -14.635 0.848 1.00 34.78 207 THR A C 1
ATOM 1624 O O . THR A 1 207 ? -9.870 -15.646 0.771 1.00 34.78 207 THR A O 1
ATOM 1627 N N . PRO A 1 208 ? -9.466 -13.604 1.664 1.00 30.12 208 PRO A N 1
ATOM 1628 C CA . PRO A 1 208 ? -10.690 -13.571 2.455 1.00 30.12 208 PRO A CA 1
ATOM 1629 C C . PRO A 1 208 ? -11.878 -13.657 1.500 1.00 30.12 208 PRO A C 1
ATOM 1631 O O . PRO A 1 208 ? -12.164 -12.739 0.724 1.00 30.12 208 PRO A O 1
ATOM 1634 N N . LEU A 1 209 ? -12.527 -14.814 1.488 1.00 33.22 209 LEU A N 1
ATOM 1635 C CA . LEU A 1 209 ? -13.528 -15.174 0.500 1.00 33.22 209 LEU A CA 1
ATOM 1636 C C . LEU A 1 209 ? -14.875 -14.595 0.946 1.00 33.22 209 LEU A C 1
ATOM 1638 O O . LEU A 1 209 ? -15.724 -15.274 1.503 1.00 33.22 209 LEU A O 1
ATOM 1642 N N . SER A 1 210 ? -15.060 -13.296 0.712 1.00 31.84 210 SER A N 1
ATOM 1643 C CA . SER A 1 210 ? -16.362 -12.617 0.779 1.00 31.84 210 SER A CA 1
ATOM 1644 C C . SER A 1 210 ? -16.774 -12.052 -0.584 1.00 31.84 210 SER A C 1
ATOM 1646 O O . SER A 1 210 ? -17.380 -10.988 -0.653 1.00 31.84 210 SER A O 1
ATOM 1648 N N . LEU A 1 211 ? -16.448 -12.738 -1.687 1.00 30.08 211 LEU A N 1
ATOM 1649 C CA . LEU A 1 211 ? -17.008 -12.435 -3.007 1.00 30.08 211 LEU A CA 1
ATOM 1650 C C . LEU A 1 211 ? -17.205 -13.708 -3.850 1.00 30.08 211 LEU A C 1
ATOM 1652 O O . LEU A 1 211 ? -16.264 -14.291 -4.370 1.00 30.08 211 LEU A O 1
ATOM 1656 N N . GLU A 1 212 ? -18.487 -14.055 -3.963 1.00 28.59 212 GLU A N 1
ATOM 1657 C CA . GLU A 1 212 ? -19.180 -14.785 -5.032 1.00 28.59 212 GLU A CA 1
ATOM 1658 C C . GLU A 1 212 ? -18.872 -16.275 -5.293 1.00 28.59 212 GLU A C 1
ATOM 1660 O O . GLU A 1 212 ? -17.767 -16.730 -5.565 1.00 28.59 212 GLU A O 1
ATOM 1665 N N . ARG A 1 213 ? -19.966 -17.049 -5.255 1.00 34.75 213 ARG A N 1
ATOM 1666 C CA . ARG A 1 213 ? -20.065 -18.466 -5.608 1.00 34.75 213 ARG A CA 1
ATOM 1667 C C . ARG A 1 213 ? -19.608 -18.730 -7.047 1.00 34.75 213 ARG A C 1
ATOM 1669 O O . ARG A 1 213 ? -20.204 -18.206 -7.982 1.00 34.75 213 ARG A O 1
ATOM 1676 N N . GLY A 1 214 ? -18.757 -19.745 -7.197 1.00 31.38 214 GLY A N 1
ATOM 1677 C CA . GLY A 1 214 ? -18.804 -20.676 -8.325 1.00 31.38 214 GLY A CA 1
ATOM 1678 C C . GLY A 1 214 ? -17.604 -20.641 -9.267 1.00 31.38 214 GLY A C 1
ATOM 1679 O O . GLY A 1 214 ? -17.436 -19.708 -10.040 1.00 31.38 214 GLY A O 1
ATOM 1680 N N . GLY A 1 215 ? -16.865 -21.754 -9.297 1.00 28.67 215 GLY A N 1
ATOM 1681 C CA . GLY A 1 215 ? -15.989 -22.119 -10.412 1.00 28.67 215 GLY A CA 1
ATOM 1682 C C . GLY A 1 215 ? -14.514 -22.222 -10.037 1.00 28.67 215 GLY A C 1
ATOM 1683 O O . GLY A 1 215 ? -13.898 -21.246 -9.646 1.00 28.67 215 GLY A O 1
ATOM 1684 N N . GLN A 1 216 ? -13.981 -23.437 -10.187 1.00 35.25 216 GLN A N 1
ATOM 1685 C CA . GLN A 1 216 ? -12.592 -23.870 -9.989 1.00 35.25 216 GLN A CA 1
ATOM 1686 C C . GLN A 1 216 ? -11.522 -22.768 -10.118 1.00 35.25 216 GLN A C 1
ATOM 1688 O O . GLN A 1 216 ? -11.242 -22.275 -11.212 1.00 35.25 216 GLN A O 1
ATOM 1693 N N . SER A 1 217 ? -10.860 -22.460 -9.003 1.00 30.08 217 SER A N 1
ATOM 1694 C CA . SER A 1 217 ? -9.785 -21.471 -8.934 1.00 30.08 217 SER A CA 1
ATOM 1695 C C . SER A 1 217 ? -8.448 -22.095 -9.338 1.00 30.08 217 SER A C 1
ATOM 1697 O O . SER A 1 217 ? -7.864 -22.891 -8.604 1.00 30.08 217 SER A O 1
ATOM 1699 N N . LYS A 1 218 ? -7.935 -21.718 -10.514 1.00 30.45 218 LYS A N 1
ATOM 1700 C CA . LYS A 1 218 ? -6.501 -21.809 -10.812 1.00 30.45 218 LYS A CA 1
ATOM 1701 C C . LYS A 1 218 ? -5.771 -20.729 -10.012 1.00 30.45 218 LYS A C 1
ATOM 1703 O O . LYS A 1 218 ? -6.138 -19.559 -10.065 1.00 30.45 218 LYS A O 1
ATOM 1708 N N . LEU A 1 219 ? -4.751 -21.165 -9.285 1.00 29.88 219 LEU A N 1
ATOM 1709 C CA . LEU A 1 219 ? -3.923 -20.398 -8.361 1.00 29.88 219 LEU A CA 1
ATOM 1710 C C . LEU A 1 219 ? -3.144 -19.280 -9.090 1.00 29.88 219 LEU A C 1
ATOM 1712 O O . LEU A 1 219 ? -2.294 -19.569 -9.931 1.00 29.88 219 LEU A O 1
ATOM 1716 N N . HIS A 1 220 ? -3.412 -18.016 -8.754 1.00 30.83 220 HIS A N 1
ATOM 1717 C CA . HIS A 1 220 ? -2.568 -16.864 -9.096 1.00 30.83 220 HIS A CA 1
ATOM 1718 C C . HIS A 1 220 ? -2.180 -16.147 -7.793 1.00 30.83 220 HIS A C 1
ATOM 1720 O O . HIS A 1 220 ? -3.040 -15.665 -7.063 1.00 30.83 220 HIS A O 1
ATOM 1726 N N . ILE A 1 221 ? -0.878 -16.112 -7.498 1.00 30.36 221 ILE A N 1
ATOM 1727 C CA . ILE A 1 221 ? -0.267 -15.444 -6.340 1.00 30.36 221 ILE A CA 1
ATOM 1728 C C . ILE A 1 221 ? -0.432 -13.926 -6.515 1.00 30.36 221 ILE A C 1
ATOM 1730 O O . ILE A 1 221 ? 0.177 -13.355 -7.419 1.00 30.36 221 ILE A O 1
ATOM 1734 N N . PHE A 1 222 ? -1.215 -13.255 -5.668 1.00 32.53 222 PHE A N 1
ATOM 1735 C CA . PHE A 1 222 ? -1.257 -11.791 -5.634 1.00 32.53 222 PHE A CA 1
ATOM 1736 C C . PHE A 1 222 ? -0.432 -11.276 -4.450 1.00 32.53 222 PHE A C 1
ATOM 1738 O O . PHE A 1 222 ? -0.886 -11.282 -3.311 1.00 32.53 222 PHE A O 1
ATOM 1745 N N . SER A 1 223 ? 0.769 -10.749 -4.727 1.00 39.50 223 SER A N 1
ATOM 1746 C CA . SER A 1 223 ? 1.270 -9.628 -3.916 1.00 39.50 223 SER A CA 1
ATOM 1747 C C . SER A 1 223 ? 0.207 -8.525 -3.968 1.00 39.50 223 SER A C 1
ATOM 1749 O O . SER A 1 223 ? -0.439 -8.400 -5.013 1.00 39.50 223 SER A O 1
ATOM 1751 N N . MET A 1 224 ? -0.008 -7.738 -2.904 1.00 48.66 224 MET A N 1
ATOM 1752 C CA . MET A 1 224 ? -0.892 -6.567 -2.999 1.00 48.66 224 MET A CA 1
ATOM 1753 C C . MET A 1 224 ? -0.422 -5.704 -4.173 1.00 48.66 224 MET A C 1
ATOM 1755 O O . MET A 1 224 ? 0.586 -5.004 -4.084 1.00 48.66 224 MET A O 1
ATOM 1759 N N . ALA A 1 225 ? -1.133 -5.812 -5.291 1.00 64.75 225 ALA A N 1
ATOM 1760 C CA . ALA A 1 225 ? -0.794 -5.185 -6.547 1.00 64.75 225 ALA A CA 1
ATOM 1761 C C . ALA A 1 225 ? -0.929 -3.670 -6.358 1.00 64.75 225 ALA A C 1
ATOM 1763 O O . ALA A 1 225 ? -2.018 -3.106 -6.438 1.00 64.75 225 ALA A O 1
ATOM 1764 N N . LYS A 1 226 ? 0.189 -3.003 -6.040 1.00 81.00 226 LYS A N 1
ATOM 1765 C CA . LYS A 1 226 ? 0.222 -1.586 -5.628 1.00 81.00 226 LYS A CA 1
ATOM 1766 C C . LYS A 1 226 ? -0.309 -0.632 -6.697 1.00 81.00 226 LYS A C 1
ATOM 1768 O O . LYS A 1 226 ? -0.613 0.523 -6.397 1.00 81.00 226 LYS A O 1
ATOM 1773 N N . LEU A 1 227 ? -0.376 -1.102 -7.939 1.00 86.31 227 LEU A N 1
ATOM 1774 C CA . LEU A 1 227 ? -0.858 -0.387 -9.111 1.00 86.31 227 LEU A CA 1
ATOM 1775 C C . LEU A 1 227 ? -2.051 -1.111 -9.756 1.00 86.31 227 LEU A C 1
ATOM 1777 O O . LEU A 1 227 ? -2.322 -0.891 -10.936 1.00 86.31 227 LEU A O 1
ATOM 1781 N N . PHE A 1 228 ? -2.756 -1.967 -9.005 1.00 85.88 228 PHE A N 1
ATOM 1782 C CA . PHE A 1 228 ? -3.886 -2.737 -9.514 1.00 85.88 228 PHE A CA 1
ATOM 1783 C C . PHE A 1 228 ? -4.903 -1.836 -10.208 1.00 85.88 228 PHE A C 1
ATOM 1785 O O . PHE A 1 228 ? -5.371 -0.843 -9.649 1.00 85.88 228 PHE A O 1
ATOM 1792 N N . GLY A 1 229 ? -5.234 -2.194 -11.445 1.00 81.69 229 GLY A N 1
ATOM 1793 C CA . GLY A 1 229 ? -6.230 -1.483 -12.235 1.00 81.69 229 GLY A CA 1
ATOM 1794 C C . GLY A 1 229 ? -5.755 -0.150 -12.811 1.00 81.69 229 GLY A C 1
ATOM 1795 O O . GLY A 1 229 ? -6.524 0.453 -13.552 1.00 81.69 229 GLY A O 1
ATOM 1796 N N . LYS A 1 230 ? -4.520 0.302 -12.547 1.00 91.19 230 LYS A N 1
ATOM 1797 C CA . LYS A 1 230 ? -3.978 1.539 -13.132 1.00 91.19 230 LYS A CA 1
ATOM 1798 C C . LYS A 1 230 ? -3.510 1.312 -14.573 1.00 91.19 230 LYS A C 1
ATOM 1800 O O . LYS A 1 230 ? -2.950 0.262 -14.893 1.00 91.19 230 LYS A O 1
ATOM 1805 N N . VAL A 1 231 ? -3.695 2.306 -15.439 1.00 96.31 231 VAL A N 1
ATOM 1806 C CA . VAL A 1 231 ? -3.122 2.349 -16.793 1.00 96.31 231 VAL A CA 1
ATOM 1807 C C . VAL A 1 231 ? -1.861 3.206 -16.789 1.00 96.31 231 VAL A C 1
ATOM 1809 O O . VAL A 1 231 ? -1.896 4.381 -16.425 1.00 96.31 231 VAL A O 1
ATOM 1812 N N . ALA A 1 232 ? -0.745 2.626 -17.223 1.00 98.31 232 ALA A N 1
ATOM 1813 C CA . ALA A 1 232 ? 0.552 3.277 -17.278 1.00 98.31 232 ALA A CA 1
ATOM 1814 C C . ALA A 1 232 ? 1.102 3.373 -18.706 1.00 98.31 232 ALA A C 1
ATOM 1816 O O . ALA A 1 232 ? 0.929 2.470 -19.522 1.00 98.31 232 ALA A O 1
ATOM 1817 N N . ILE A 1 233 ? 1.835 4.445 -18.986 1.00 98.75 233 ILE A N 1
ATOM 1818 C CA . ILE A 1 233 ? 2.666 4.598 -20.183 1.00 98.75 233 ILE A CA 1
ATOM 1819 C C . ILE A 1 233 ? 4.116 4.734 -19.723 1.00 98.75 233 ILE A C 1
ATOM 1821 O O . ILE A 1 233 ? 4.410 5.563 -18.862 1.00 98.75 233 ILE A O 1
ATOM 1825 N N . VAL A 1 234 ? 5.023 3.941 -20.295 1.00 98.75 234 VAL A N 1
ATOM 1826 C CA . VAL A 1 234 ? 6.468 4.024 -20.028 1.00 98.75 234 VAL A CA 1
ATOM 1827 C C . VAL A 1 234 ? 7.184 4.312 -21.342 1.00 98.75 234 VAL A C 1
ATOM 1829 O O . VAL A 1 234 ? 7.141 3.492 -22.259 1.00 98.75 234 VAL A O 1
ATOM 1832 N N . THR A 1 235 ? 7.835 5.473 -21.445 1.00 98.50 235 THR A N 1
ATOM 1833 C CA . THR A 1 235 ? 8.633 5.830 -22.630 1.00 98.50 235 THR A CA 1
ATOM 1834 C C . THR A 1 235 ? 10.066 5.308 -22.518 1.00 98.50 235 THR A C 1
ATOM 1836 O O . THR A 1 235 ? 10.610 5.166 -21.422 1.00 98.50 235 THR A O 1
ATOM 1839 N N . GLY A 1 236 ? 10.712 5.004 -23.645 1.00 97.06 236 GLY A N 1
ATOM 1840 C CA . GLY A 1 236 ? 12.045 4.392 -23.626 1.00 97.06 236 GLY A CA 1
ATOM 1841 C C . GLY A 1 236 ? 12.014 2.958 -23.082 1.00 97.06 236 GLY A C 1
ATOM 1842 O O . GLY A 1 236 ? 12.973 2.515 -22.440 1.00 97.06 236 GLY A O 1
ATOM 1843 N N . ALA A 1 237 ? 10.882 2.267 -23.249 1.00 97.44 237 ALA A N 1
ATOM 1844 C CA . ALA A 1 237 ? 10.612 0.959 -22.656 1.00 97.44 237 ALA A CA 1
ATOM 1845 C C . ALA A 1 237 ? 11.476 -0.178 -23.227 1.00 97.44 237 ALA A C 1
ATOM 1847 O O . ALA A 1 237 ? 11.535 -1.239 -22.615 1.00 97.44 237 ALA A O 1
ATOM 1848 N N . ALA A 1 238 ? 12.154 0.021 -24.363 1.00 94.81 238 ALA A N 1
ATOM 1849 C CA . ALA A 1 238 ? 13.092 -0.961 -24.911 1.00 94.81 238 ALA A CA 1
ATOM 1850 C C . ALA A 1 238 ? 14.493 -0.886 -24.271 1.00 94.81 238 ALA A C 1
ATOM 1852 O O . ALA A 1 238 ? 15.349 -1.724 -24.555 1.00 94.81 238 ALA A O 1
ATOM 1853 N N . SER A 1 239 ? 14.759 0.120 -23.432 1.00 92.50 239 SER A N 1
ATOM 1854 C CA . SER A 1 239 ? 15.989 0.192 -22.634 1.00 92.50 239 SER A CA 1
ATOM 1855 C C . SER A 1 239 ? 15.930 -0.754 -21.429 1.00 92.50 239 SER A C 1
ATOM 1857 O O . SER A 1 239 ? 14.845 -1.060 -20.947 1.00 92.50 239 SER A O 1
ATOM 1859 N N . LYS A 1 240 ? 17.084 -1.155 -20.871 1.00 88.06 240 LYS A N 1
ATOM 1860 C CA . LYS A 1 240 ? 17.141 -2.008 -19.662 1.00 88.06 240 LYS A CA 1
ATOM 1861 C C . LYS A 1 240 ? 16.312 -1.448 -18.501 1.00 88.06 240 LYS A C 1
ATOM 1863 O O . LYS A 1 240 ? 15.539 -2.170 -17.882 1.00 88.06 240 LYS A O 1
ATOM 1868 N N . LEU A 1 241 ? 16.454 -0.147 -18.237 1.00 90.31 241 LEU A N 1
ATOM 1869 C CA . LEU A 1 241 ? 15.719 0.528 -17.171 1.00 90.31 241 LEU A CA 1
ATOM 1870 C C . LEU A 1 241 ? 14.222 0.636 -17.497 1.00 90.31 241 LEU A C 1
ATOM 1872 O O . LEU A 1 241 ? 13.386 0.343 -16.648 1.00 90.31 241 LEU A O 1
ATOM 1876 N N . GLY A 1 242 ? 13.883 1.023 -18.730 1.00 95.56 242 GLY A N 1
ATOM 1877 C CA . GLY A 1 242 ? 12.492 1.126 -19.169 1.00 95.56 242 GLY A CA 1
ATOM 1878 C C . GLY A 1 242 ? 11.758 -0.215 -19.123 1.00 95.56 242 GLY A C 1
ATOM 1879 O O . GLY A 1 242 ? 10.622 -0.267 -18.655 1.00 95.56 242 GLY A O 1
ATOM 1880 N N . GLU A 1 243 ? 12.420 -1.301 -19.530 1.00 95.94 243 GLU A N 1
ATOM 1881 C CA . GLU A 1 243 ? 11.893 -2.661 -19.420 1.00 95.94 243 GLU A CA 1
ATOM 1882 C C . GLU A 1 243 ? 11.662 -3.043 -17.954 1.00 95.94 243 GLU A C 1
ATOM 1884 O O . GLU A 1 243 ? 10.581 -3.526 -17.619 1.00 95.94 243 GLU A O 1
ATOM 1889 N N . ALA A 1 244 ? 12.646 -2.814 -17.077 1.00 94.81 244 ALA A N 1
ATOM 1890 C CA . ALA A 1 244 ? 12.531 -3.140 -15.656 1.00 94.81 244 ALA A CA 1
ATOM 1891 C C . ALA A 1 244 ? 11.359 -2.400 -14.992 1.00 94.81 244 ALA A C 1
ATOM 1893 O O . ALA A 1 244 ? 10.573 -3.011 -14.268 1.00 94.81 244 ALA A O 1
ATOM 1894 N N . ILE A 1 245 ? 11.187 -1.109 -15.299 1.00 97.94 245 ILE A N 1
ATOM 1895 C CA . ILE A 1 245 ? 10.048 -0.304 -14.840 1.00 97.94 245 ILE A CA 1
ATOM 1896 C C . ILE A 1 245 ? 8.730 -0.887 -15.361 1.00 97.94 245 ILE A C 1
ATOM 1898 O O . ILE A 1 245 ? 7.809 -1.110 -14.576 1.00 97.94 245 ILE A O 1
ATOM 1902 N N . ALA A 1 246 ? 8.630 -1.153 -16.668 1.00 97.25 246 ALA A N 1
ATOM 1903 C CA . ALA A 1 246 ? 7.408 -1.676 -17.276 1.00 97.25 246 ALA A CA 1
ATOM 1904 C C . ALA A 1 246 ? 7.021 -3.045 -16.697 1.00 97.25 246 ALA A C 1
ATOM 1906 O O . ALA A 1 246 ? 5.861 -3.259 -16.346 1.00 97.25 246 ALA A O 1
ATOM 1907 N N . ARG A 1 247 ? 7.998 -3.946 -16.532 1.00 94.88 247 ARG A N 1
ATOM 1908 C CA . ARG A 1 247 ? 7.815 -5.256 -15.900 1.00 94.88 247 ARG A CA 1
ATOM 1909 C C . ARG A 1 247 ? 7.337 -5.109 -14.462 1.00 94.88 247 ARG A C 1
ATOM 1911 O O . ARG A 1 247 ? 6.305 -5.668 -14.117 1.00 94.88 247 ARG A O 1
ATOM 1918 N N . LYS A 1 248 ? 8.005 -4.277 -13.659 1.00 93.31 248 LYS A N 1
ATOM 1919 C CA . LYS A 1 248 ? 7.618 -4.047 -12.263 1.00 93.31 248 LYS A CA 1
ATOM 1920 C C . LYS A 1 248 ? 6.214 -3.445 -12.144 1.00 93.31 248 LYS A C 1
ATOM 1922 O O . LYS A 1 248 ? 5.483 -3.783 -11.215 1.00 93.31 248 LYS A O 1
ATOM 1927 N N . PHE A 1 249 ? 5.812 -2.574 -13.071 1.00 95.38 249 PHE A N 1
ATOM 1928 C CA . PHE A 1 249 ? 4.454 -2.028 -13.107 1.00 95.38 249 PHE A CA 1
ATOM 1929 C C . PHE A 1 249 ? 3.412 -3.113 -13.406 1.00 95.38 249 PHE A C 1
ATOM 1931 O O . PHE A 1 249 ? 2.406 -3.180 -12.698 1.00 95.38 249 PHE A O 1
ATOM 1938 N N . VAL A 1 250 ? 3.674 -3.991 -14.382 1.00 92.12 250 VAL A N 1
ATOM 1939 C CA . VAL A 1 250 ? 2.823 -5.160 -14.674 1.00 92.12 250 VAL A CA 1
ATOM 1940 C C . VAL A 1 250 ? 2.753 -6.111 -13.477 1.00 92.12 250 VAL A C 1
ATOM 1942 O O . VAL A 1 250 ? 1.657 -6.496 -13.077 1.00 92.12 250 VAL A O 1
ATOM 1945 N N . ASP A 1 251 ? 3.888 -6.421 -12.847 1.00 85.56 251 ASP A N 1
ATOM 1946 C CA . ASP A 1 251 ? 3.965 -7.287 -11.660 1.00 85.56 251 ASP A CA 1
ATOM 1947 C C . ASP A 1 251 ? 3.173 -6.710 -10.468 1.00 85.56 251 ASP A C 1
ATOM 1949 O O . ASP A 1 251 ? 2.710 -7.445 -9.600 1.00 85.56 251 ASP A O 1
ATOM 1953 N N . ASN A 1 252 ? 2.972 -5.385 -10.438 1.00 83.44 252 ASN A N 1
ATOM 1954 C CA . ASN A 1 252 ? 2.148 -4.682 -9.451 1.00 83.44 252 ASN A CA 1
ATOM 1955 C C . ASN A 1 252 ? 0.716 -4.397 -9.944 1.00 83.44 252 ASN A C 1
ATOM 1957 O O . ASN A 1 252 ? 0.021 -3.577 -9.343 1.00 83.44 252 ASN A O 1
ATOM 1961 N N . GLY A 1 253 ? 0.259 -5.070 -11.004 1.00 82.94 253 GLY A N 1
ATOM 1962 C CA . GLY A 1 253 ? -1.130 -5.078 -11.472 1.00 82.94 253 GLY A CA 1
ATOM 1963 C C . GLY A 1 253 ? -1.545 -3.921 -12.383 1.00 82.94 253 GLY A C 1
ATOM 1964 O O . GLY A 1 253 ? -2.745 -3.746 -12.614 1.00 82.94 253 GLY A O 1
ATOM 1965 N N . ALA A 1 254 ? -0.594 -3.141 -12.903 1.00 92.38 254 ALA A N 1
ATOM 1966 C CA . ALA A 1 254 ? -0.887 -2.114 -13.897 1.00 92.38 254 ALA A CA 1
ATOM 1967 C C . ALA A 1 254 ? -1.033 -2.712 -15.305 1.00 92.38 254 ALA A C 1
ATOM 1969 O O . ALA A 1 254 ? -0.349 -3.669 -15.675 1.00 92.38 254 ALA A O 1
ATOM 1970 N N . LYS A 1 255 ? -1.865 -2.077 -16.130 1.00 96.06 255 LYS A N 1
ATOM 1971 C CA . LYS A 1 255 ? -1.860 -2.252 -17.588 1.00 96.06 255 LYS A CA 1
ATOM 1972 C C . LYS A 1 255 ? -0.871 -1.252 -18.183 1.00 96.06 255 LYS A C 1
ATOM 1974 O O . LYS A 1 255 ? -0.955 -0.072 -17.855 1.00 96.06 255 LYS A O 1
ATOM 1979 N N . VAL A 1 256 ? 0.053 -1.673 -19.042 1.00 98.00 256 VAL A N 1
ATOM 1980 C CA . VAL A 1 256 ? 1.188 -0.836 -19.468 1.00 98.00 256 VAL A CA 1
ATOM 1981 C C . VAL A 1 256 ? 1.266 -0.708 -20.990 1.00 98.00 256 VAL A C 1
ATOM 1983 O O . VAL A 1 256 ? 1.227 -1.702 -21.714 1.00 98.00 256 VAL A O 1
ATOM 1986 N N . ILE A 1 257 ? 1.399 0.517 -21.499 1.00 98.38 257 ILE A N 1
ATOM 1987 C CA . ILE A 1 257 ? 1.900 0.774 -22.855 1.00 98.38 257 ILE A CA 1
ATOM 1988 C C . ILE A 1 257 ? 3.424 0.897 -22.782 1.00 98.38 257 ILE A C 1
ATOM 1990 O O . ILE A 1 257 ? 3.952 1.818 -22.152 1.00 98.38 257 ILE A O 1
ATOM 1994 N N . LEU A 1 258 ? 4.127 -0.027 -23.435 1.00 98.56 258 LEU A N 1
ATOM 1995 C CA . LEU A 1 258 ? 5.568 0.039 -23.650 1.00 98.56 258 LEU A CA 1
ATOM 1996 C C . LEU A 1 258 ? 5.809 0.859 -24.915 1.00 98.56 258 LEU A C 1
ATOM 1998 O O . LEU A 1 258 ? 5.563 0.383 -26.025 1.00 98.56 258 LEU A O 1
ATOM 2002 N N . ALA A 1 259 ? 6.251 2.100 -24.730 1.00 98.12 259 ALA A N 1
ATOM 2003 C CA . ALA A 1 259 ? 6.406 3.062 -25.806 1.00 98.12 259 ALA A CA 1
ATOM 2004 C C . ALA A 1 259 ? 7.896 3.312 -26.081 1.00 98.12 259 ALA A C 1
ATOM 2006 O O . ALA A 1 259 ? 8.640 3.770 -25.209 1.00 98.12 259 ALA A O 1
ATOM 2007 N N . ASP A 1 260 ? 8.350 3.016 -27.296 1.00 98.31 260 ASP A N 1
ATOM 2008 C CA . ASP A 1 260 ? 9.737 3.253 -27.707 1.00 98.31 260 ASP A CA 1
ATOM 2009 C C . ASP A 1 260 ? 9.836 3.550 -29.209 1.00 98.31 260 ASP A C 1
ATOM 2011 O O . ASP A 1 260 ? 8.964 3.161 -29.988 1.00 98.31 260 ASP A O 1
ATOM 2015 N N . ILE A 1 261 ? 10.914 4.204 -29.645 1.00 96.69 261 ILE A N 1
ATOM 2016 C CA . ILE A 1 261 ? 11.194 4.370 -31.077 1.00 96.69 261 ILE A CA 1
ATOM 2017 C C . ILE A 1 261 ? 11.457 3.006 -31.729 1.00 96.69 261 ILE A C 1
ATOM 2019 O O . ILE A 1 261 ? 11.077 2.770 -32.880 1.00 96.69 261 ILE A O 1
ATOM 2023 N N . ASN A 1 262 ? 12.037 2.075 -30.963 1.00 95.12 262 ASN A N 1
ATOM 2024 C CA . ASN A 1 262 ? 12.228 0.685 -31.338 1.00 95.12 262 ASN A CA 1
ATOM 2025 C C . ASN A 1 262 ? 11.041 -0.180 -30.888 1.00 95.12 262 ASN A C 1
ATOM 2027 O O . ASN A 1 262 ? 11.111 -0.959 -29.934 1.00 95.12 262 ASN A O 1
ATOM 2031 N N . ARG A 1 263 ? 9.943 -0.073 -31.639 1.00 95.88 263 ARG A N 1
ATOM 2032 C CA . ARG A 1 263 ? 8.728 -0.868 -31.416 1.00 95.88 263 ARG A CA 1
ATOM 2033 C C . ARG A 1 263 ? 8.990 -2.375 -31.386 1.00 95.88 263 ARG A C 1
ATOM 2035 O O . ARG A 1 263 ? 8.375 -3.068 -30.583 1.00 95.88 263 ARG A O 1
ATOM 2042 N N . HIS A 1 264 ? 9.887 -2.881 -32.230 1.00 95.62 264 HIS A N 1
ATOM 2043 C CA . HIS A 1 264 ? 10.144 -4.318 -32.324 1.00 95.62 264 HIS A CA 1
ATOM 2044 C C . HIS A 1 264 ? 10.719 -4.886 -31.017 1.00 95.62 264 HIS A C 1
ATOM 2046 O O . HIS A 1 264 ? 10.292 -5.939 -30.547 1.00 95.62 264 HIS A O 1
ATOM 2052 N N . SER A 1 265 ? 11.629 -4.154 -30.367 1.00 94.88 265 SER A N 1
ATOM 2053 C CA . SER A 1 265 ? 12.113 -4.531 -29.036 1.00 94.88 265 SER A CA 1
ATOM 2054 C C . SER A 1 265 ? 10.993 -4.522 -27.991 1.00 94.88 265 SER A C 1
ATOM 2056 O O . SER A 1 265 ? 10.909 -5.453 -27.192 1.00 94.88 265 SER A O 1
ATOM 2058 N N . CYS A 1 266 ? 10.085 -3.538 -28.025 1.00 96.00 266 CYS A N 1
ATOM 2059 C CA . CYS A 1 266 ? 8.911 -3.537 -27.148 1.00 96.00 266 CYS A CA 1
ATOM 2060 C C . CYS A 1 266 ? 7.982 -4.728 -27.403 1.00 96.00 266 CYS A C 1
ATOM 2062 O O . CYS A 1 266 ? 7.467 -5.295 -26.446 1.00 96.00 266 CYS A O 1
ATOM 2064 N N . GLU A 1 267 ? 7.780 -5.142 -28.656 1.00 96.62 267 GLU A N 1
ATOM 2065 C CA . GLU A 1 267 ? 6.953 -6.310 -28.994 1.00 96.62 267 GLU A CA 1
ATOM 2066 C C . GLU A 1 267 ? 7.506 -7.598 -28.373 1.00 96.62 267 GLU A C 1
ATOM 2068 O O . GLU A 1 267 ? 6.738 -8.390 -27.825 1.00 96.62 267 GLU A O 1
ATOM 2073 N N . ASN A 1 268 ? 8.831 -7.772 -28.364 1.00 94.38 268 ASN A N 1
ATOM 2074 C CA . ASN A 1 268 ? 9.476 -8.915 -27.711 1.00 94.38 268 ASN A CA 1
ATOM 2075 C C . ASN A 1 268 ? 9.252 -8.911 -26.189 1.00 94.38 268 ASN A C 1
ATOM 2077 O O . ASN A 1 268 ? 8.927 -9.948 -25.604 1.00 94.38 268 ASN A O 1
ATOM 2081 N N . ILE A 1 269 ? 9.368 -7.743 -25.549 1.00 94.56 269 ILE A N 1
ATOM 2082 C CA . ILE A 1 269 ? 9.116 -7.589 -24.108 1.00 94.56 269 ILE A CA 1
ATOM 2083 C C . ILE A 1 269 ? 7.637 -7.856 -23.793 1.00 94.56 269 ILE A C 1
ATOM 2085 O O . ILE A 1 269 ? 7.323 -8.611 -22.875 1.00 94.56 269 ILE A O 1
ATOM 2089 N N . VAL A 1 270 ? 6.719 -7.290 -24.580 1.00 95.44 270 VAL A N 1
ATOM 2090 C CA . VAL A 1 270 ? 5.267 -7.483 -24.438 1.00 95.44 270 VAL A CA 1
ATOM 2091 C C . VAL A 1 270 ? 4.880 -8.947 -24.603 1.00 95.44 270 VAL A C 1
ATOM 2093 O O . VAL A 1 270 ? 4.076 -9.454 -23.821 1.00 95.44 270 VAL A O 1
ATOM 2096 N N . ALA A 1 271 ? 5.467 -9.646 -25.576 1.00 92.44 271 ALA A N 1
ATOM 2097 C CA . ALA A 1 271 ? 5.250 -11.075 -25.752 1.00 92.44 271 ALA A CA 1
ATOM 2098 C C . ALA A 1 271 ? 5.659 -11.852 -24.493 1.00 92.44 271 ALA A C 1
ATOM 2100 O O . ALA A 1 271 ? 4.910 -12.717 -24.046 1.00 92.44 271 ALA A O 1
ATOM 2101 N N . ALA A 1 272 ? 6.796 -11.512 -23.875 1.00 88.75 272 ALA A N 1
ATOM 2102 C CA . ALA A 1 272 ? 7.228 -12.131 -22.624 1.00 88.75 272 ALA A CA 1
ATOM 2103 C C . ALA A 1 272 ? 6.293 -11.805 -21.441 1.00 88.75 272 ALA A C 1
ATOM 2105 O O . ALA A 1 272 ? 5.945 -12.713 -20.691 1.00 88.75 272 ALA A O 1
ATOM 2106 N N . LEU A 1 273 ? 5.859 -10.547 -21.296 1.00 86.88 273 LEU A N 1
ATOM 2107 C CA . LEU A 1 273 ? 4.979 -10.089 -20.206 1.00 86.88 273 LEU A CA 1
ATOM 2108 C C . LEU A 1 273 ? 3.558 -10.661 -20.290 1.00 86.88 273 LEU A C 1
ATOM 2110 O O . LEU A 1 273 ? 2.937 -10.948 -19.271 1.00 86.88 273 LEU A O 1
ATOM 2114 N N . ASN A 1 274 ? 3.030 -10.835 -21.501 1.00 87.81 274 ASN A N 1
ATOM 2115 C CA . ASN A 1 274 ? 1.692 -11.392 -21.691 1.00 87.81 274 ASN A CA 1
ATOM 2116 C C . ASN A 1 274 ? 1.693 -12.928 -21.685 1.00 87.81 274 ASN A C 1
ATOM 2118 O O . ASN A 1 274 ? 0.675 -13.523 -21.350 1.00 87.81 274 ASN A O 1
ATOM 2122 N N . LYS A 1 275 ? 2.814 -13.594 -22.005 1.00 77.38 275 LYS A N 1
ATOM 2123 C CA . LYS A 1 275 ? 2.905 -15.068 -21.997 1.00 77.38 275 LYS A CA 1
ATOM 2124 C C . LYS A 1 275 ? 2.687 -15.671 -20.607 1.00 77.38 275 LYS A C 1
ATOM 2126 O O . LYS A 1 275 ? 2.218 -16.799 -20.501 1.00 77.38 275 LYS A O 1
ATOM 2131 N N . THR A 1 276 ? 3.023 -14.929 -19.557 1.00 58.75 276 THR A N 1
ATOM 2132 C CA . THR A 1 276 ? 2.842 -15.337 -18.159 1.00 58.75 276 THR A CA 1
ATOM 2133 C C . THR A 1 276 ? 1.424 -15.093 -17.631 1.00 58.75 276 THR A C 1
ATOM 2135 O O . THR A 1 276 ? 1.137 -15.483 -16.503 1.00 58.75 276 THR A O 1
ATOM 2138 N N . ASN A 1 277 ? 0.525 -14.493 -18.425 1.00 56.12 277 ASN A N 1
ATOM 2139 C CA . ASN A 1 277 ? -0.836 -14.144 -18.019 1.00 56.12 277 ASN A CA 1
ATOM 2140 C C . ASN A 1 277 ? -1.892 -14.922 -18.820 1.00 56.12 277 ASN A C 1
ATOM 2142 O O . ASN A 1 277 ? -1.908 -14.902 -20.047 1.00 56.12 277 ASN A O 1
ATOM 2146 N N . HIS A 1 278 ? -2.825 -15.574 -18.122 1.00 53.88 278 HIS A N 1
ATOM 2147 C CA . HIS A 1 278 ? -3.949 -16.303 -18.730 1.00 53.88 278 HIS A CA 1
ATOM 2148 C C . HIS A 1 278 ? -5.199 -15.426 -18.981 1.00 53.88 278 HIS A C 1
ATOM 2150 O O . HIS A 1 278 ? -6.256 -15.953 -19.326 1.00 53.88 278 HIS A O 1
ATOM 2156 N N . GLY A 1 279 ? -5.089 -14.103 -18.805 1.00 59.34 279 GLY A N 1
ATOM 2157 C CA . GLY A 1 279 ? -6.171 -13.119 -18.953 1.00 59.34 279 GLY A CA 1
ATOM 2158 C C . GLY A 1 279 ? -5.983 -12.147 -20.132 1.00 59.34 279 GLY A C 1
ATOM 2159 O O . GLY A 1 279 ? -5.149 -12.388 -21.005 1.00 59.34 279 GLY A O 1
ATOM 2160 N N . PRO A 1 280 ? -6.755 -11.040 -20.183 1.00 68.81 280 PRO A N 1
ATOM 2161 C CA . PRO A 1 280 ? -6.592 -9.992 -21.192 1.00 68.81 280 PRO A CA 1
ATOM 2162 C C . PRO A 1 280 ? -5.162 -9.444 -21.202 1.00 68.81 280 PRO A C 1
ATOM 2164 O O . PRO A 1 280 ? -4.532 -9.355 -20.150 1.00 68.81 280 PRO A O 1
ATOM 2167 N N . ALA A 1 281 ? -4.665 -9.046 -22.376 1.00 78.12 281 ALA A N 1
ATOM 2168 C CA . ALA A 1 281 ? -3.324 -8.481 -22.500 1.00 78.12 281 ALA A CA 1
ATOM 2169 C C . ALA A 1 281 ? -3.153 -7.272 -21.564 1.00 78.12 281 ALA A C 1
ATOM 2171 O O . ALA A 1 281 ? -3.920 -6.310 -21.629 1.00 78.12 281 ALA A O 1
ATOM 2172 N N . VAL A 1 282 ? -2.139 -7.339 -20.703 1.00 88.94 282 VAL A N 1
ATOM 2173 C CA . VAL A 1 282 ? -1.806 -6.287 -19.729 1.00 88.94 282 VAL A CA 1
ATOM 2174 C C . VAL A 1 282 ? -0.679 -5.388 -20.223 1.00 88.94 282 VAL A C 1
ATOM 2176 O O . VAL A 1 282 ? -0.434 -4.340 -19.640 1.00 88.94 282 VAL A O 1
ATOM 2179 N N . ALA A 1 283 ? 0.007 -5.784 -21.295 1.00 95.75 283 ALA A N 1
ATOM 2180 C CA . ALA A 1 283 ? 1.062 -5.011 -21.926 1.00 95.75 283 ALA A CA 1
ATOM 2181 C C . ALA A 1 283 ? 0.784 -4.836 -23.427 1.00 95.75 283 ALA A C 1
ATOM 2183 O O . ALA A 1 283 ? 0.345 -5.777 -24.096 1.00 95.75 283 ALA A O 1
ATOM 2184 N N . HIS A 1 284 ? 1.077 -3.653 -23.969 1.00 97.25 284 HIS A N 1
ATOM 2185 C CA . HIS A 1 284 ? 0.944 -3.342 -25.394 1.00 97.25 284 HIS A CA 1
ATOM 2186 C C . HIS A 1 284 ? 2.146 -2.525 -25.875 1.00 97.25 284 HIS A C 1
ATOM 2188 O O . HIS A 1 284 ? 2.605 -1.630 -25.169 1.00 97.25 284 HIS A O 1
ATOM 2194 N N . ALA A 1 285 ? 2.668 -2.839 -27.060 1.00 97.56 285 ALA A N 1
ATOM 2195 C CA . ALA A 1 285 ? 3.836 -2.169 -27.626 1.00 97.56 285 ALA A CA 1
ATOM 2196 C C . ALA A 1 285 ? 3.395 -1.058 -28.578 1.00 97.56 285 ALA A C 1
ATOM 2198 O O . ALA A 1 285 ? 2.548 -1.284 -29.439 1.00 97.56 285 ALA A O 1
ATOM 2199 N N . MET A 1 286 ? 4.015 0.115 -28.476 1.00 96.31 286 MET A N 1
ATOM 2200 C CA . MET A 1 286 ? 3.735 1.239 -29.363 1.00 96.31 286 MET A CA 1
ATOM 2201 C C . MET A 1 286 ? 5.027 1.900 -29.835 1.00 96.31 286 MET A C 1
ATOM 2203 O O . MET A 1 286 ? 5.957 2.105 -29.055 1.00 96.31 286 MET A O 1
ATOM 2207 N N . ARG A 1 287 ? 5.075 2.257 -31.125 1.00 97.50 287 ARG A N 1
ATOM 2208 C CA . ARG A 1 287 ? 6.141 3.122 -31.637 1.00 97.50 287 ARG A CA 1
ATOM 2209 C C . ARG A 1 287 ? 5.868 4.558 -31.200 1.00 97.50 287 ARG A C 1
ATOM 2211 O O . ARG A 1 287 ? 4.806 5.077 -31.525 1.00 97.50 287 ARG A O 1
ATOM 2218 N N . ILE A 1 288 ? 6.840 5.206 -30.571 1.00 97.50 288 ILE A N 1
ATOM 2219 C CA . ILE A 1 288 ? 6.801 6.642 -30.269 1.00 97.50 288 ILE A CA 1
ATOM 2220 C C . ILE A 1 288 ? 8.161 7.271 -30.569 1.00 97.50 288 ILE A C 1
ATOM 2222 O O . ILE A 1 288 ? 9.197 6.718 -30.207 1.00 97.50 288 ILE A O 1
ATOM 2226 N N . ASP A 1 289 ? 8.160 8.440 -31.202 1.00 97.62 289 ASP A N 1
ATOM 2227 C CA . ASP A 1 289 ? 9.290 9.361 -31.129 1.00 97.62 289 ASP A CA 1
ATOM 2228 C C . ASP A 1 289 ? 8.920 10.474 -30.150 1.00 97.62 289 ASP A C 1
ATOM 2230 O O . ASP A 1 289 ? 8.028 11.275 -30.411 1.00 97.62 289 ASP A O 1
ATOM 2234 N N . VAL A 1 290 ? 9.555 10.485 -28.979 1.00 97.31 290 VAL A N 1
ATOM 2235 C CA . VAL A 1 290 ? 9.230 11.454 -27.923 1.00 97.31 290 VAL A CA 1
ATOM 2236 C C . VAL A 1 290 ? 9.715 12.870 -28.240 1.00 97.31 290 VAL A C 1
ATOM 2238 O O . VAL A 1 290 ? 9.306 13.800 -27.552 1.00 97.31 290 VAL A O 1
ATOM 2241 N N . SER A 1 291 ? 10.575 13.045 -29.253 1.00 96.31 291 SER A N 1
ATOM 2242 C CA . SER A 1 291 ? 10.971 14.374 -29.737 1.00 96.31 291 SER A CA 1
ATOM 2243 C C . SER A 1 291 ? 9.869 15.063 -30.551 1.00 96.31 291 SER A C 1
ATOM 2245 O O . SER A 1 291 ? 9.953 16.261 -30.803 1.00 96.31 291 SER A O 1
ATOM 2247 N N . GLU A 1 292 ? 8.814 14.327 -30.911 1.00 95.94 292 GLU A N 1
ATOM 2248 C CA . GLU A 1 292 ? 7.642 14.822 -31.624 1.00 95.94 292 GLU A CA 1
ATOM 2249 C C . GLU A 1 292 ? 6.444 14.905 -30.652 1.00 95.94 292 GLU A C 1
ATOM 2251 O O . GLU A 1 292 ? 5.888 13.871 -30.270 1.00 95.94 292 GLU A O 1
ATOM 2256 N N . PRO A 1 293 ? 6.000 16.105 -30.230 1.00 89.19 293 PRO A N 1
ATOM 2257 C CA . PRO A 1 293 ? 4.928 16.254 -29.237 1.00 89.19 293 PRO A CA 1
ATOM 2258 C C . PRO A 1 293 ? 3.610 15.552 -29.602 1.00 89.19 293 PRO A C 1
ATOM 2260 O O . PRO A 1 293 ? 2.974 14.942 -28.740 1.00 89.19 293 PRO A O 1
ATOM 2263 N N . ASP A 1 294 ? 3.229 15.566 -30.882 1.00 93.56 294 ASP A N 1
ATOM 2264 C CA . ASP A 1 294 ? 2.001 14.920 -31.367 1.00 93.56 294 ASP A CA 1
ATOM 2265 C C . ASP A 1 294 ? 2.022 13.396 -31.159 1.00 93.56 294 ASP A C 1
ATOM 2267 O O . ASP A 1 294 ? 0.989 12.774 -30.895 1.00 93.56 294 ASP A O 1
ATOM 2271 N N . SER A 1 295 ? 3.209 12.785 -31.189 1.00 95.56 295 SER A N 1
ATOM 2272 C CA . SER A 1 295 ? 3.404 11.355 -30.934 1.00 95.56 295 SER A CA 1
ATOM 2273 C C . SER A 1 295 ? 3.080 10.981 -29.482 1.00 95.56 295 SER A C 1
ATOM 2275 O O . SER A 1 295 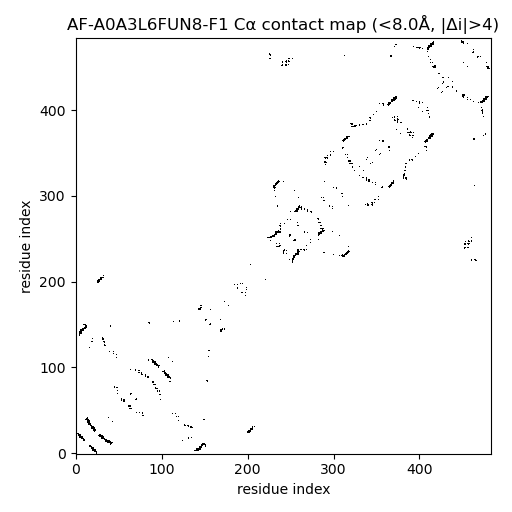? 2.602 9.875 -29.207 1.00 95.56 295 SER A O 1
ATOM 2277 N N . ILE A 1 296 ? 3.279 11.907 -28.538 1.00 96.56 296 ILE A N 1
ATOM 2278 C CA . ILE A 1 296 ? 2.920 11.721 -27.125 1.00 96.56 296 ILE A CA 1
ATOM 2279 C C . ILE A 1 296 ? 1.402 11.769 -26.952 1.00 96.56 296 ILE A C 1
ATOM 2281 O O . ILE A 1 296 ? 0.844 10.889 -26.292 1.00 96.56 296 ILE A O 1
ATOM 2285 N N . LEU A 1 297 ? 0.724 12.735 -27.582 1.00 96.19 297 LEU A N 1
ATOM 2286 C CA . LEU A 1 297 ? -0.741 12.801 -27.588 1.00 96.19 297 LEU A CA 1
ATOM 2287 C C . LEU A 1 297 ? -1.348 11.514 -28.160 1.00 96.19 297 LEU A C 1
ATOM 2289 O O . LEU A 1 297 ? -2.192 10.894 -27.512 1.00 96.19 297 LEU A O 1
ATOM 2293 N N . ALA A 1 298 ? -0.861 11.069 -29.322 1.00 96.62 298 ALA A N 1
ATOM 2294 C CA . ALA A 1 298 ? -1.316 9.834 -29.952 1.00 96.62 298 ALA A CA 1
ATOM 2295 C C . ALA A 1 298 ? -1.149 8.615 -29.028 1.00 96.62 298 ALA A C 1
ATOM 2297 O O . ALA A 1 298 ? -2.015 7.744 -28.992 1.00 96.62 298 ALA A O 1
ATOM 2298 N N . THR A 1 299 ? -0.074 8.570 -28.236 1.00 96.81 299 THR A N 1
ATOM 2299 C CA . THR A 1 299 ? 0.178 7.480 -27.278 1.00 96.81 299 THR A CA 1
ATOM 2300 C C . THR A 1 299 ? -0.796 7.501 -26.099 1.00 96.81 299 THR A C 1
ATOM 2302 O O . THR A 1 299 ? -1.270 6.447 -25.673 1.00 96.81 299 THR A O 1
ATOM 2305 N N . VAL A 1 300 ? -1.151 8.687 -25.592 1.00 96.88 300 VAL A N 1
ATOM 2306 C CA . VAL A 1 300 ? -2.182 8.839 -24.549 1.00 96.88 300 VAL A CA 1
ATOM 2307 C C . VAL A 1 300 ? -3.553 8.394 -25.068 1.00 96.88 300 VAL A C 1
ATOM 2309 O O . VAL A 1 300 ? -4.269 7.658 -24.384 1.00 96.88 300 VAL A O 1
ATOM 2312 N N . GLU A 1 301 ? -3.913 8.786 -26.291 1.00 96.25 301 GLU A N 1
ATOM 2313 C CA . GLU A 1 301 ? -5.164 8.354 -26.922 1.00 96.25 301 GLU A CA 1
ATOM 2314 C C . GLU A 1 301 ? -5.197 6.848 -27.186 1.00 96.25 301 GLU A C 1
ATOM 2316 O O . GLU A 1 301 ? -6.234 6.208 -26.997 1.00 96.25 301 GLU A O 1
ATOM 2321 N N . GLU A 1 302 ? -4.076 6.270 -27.614 1.00 94.56 302 GLU A N 1
ATOM 2322 C CA . GLU A 1 302 ? -3.974 4.837 -27.862 1.00 94.56 302 GLU A CA 1
ATOM 2323 C C . GLU A 1 302 ? -4.112 4.038 -26.564 1.00 94.56 302 GLU A C 1
ATOM 2325 O O . GLU A 1 302 ? -4.885 3.083 -26.526 1.00 94.56 302 GLU A O 1
ATOM 2330 N N . ALA A 1 303 ? -3.485 4.475 -25.464 1.00 95.06 303 ALA A N 1
ATOM 2331 C CA . ALA A 1 303 ? -3.671 3.854 -24.150 1.00 95.06 303 ALA A CA 1
ATOM 2332 C C . ALA A 1 303 ? -5.159 3.791 -23.757 1.00 95.06 303 ALA A C 1
ATOM 2334 O O . ALA A 1 303 ? -5.659 2.736 -23.350 1.00 95.06 303 ALA A O 1
ATOM 2335 N N . LYS A 1 304 ? -5.893 4.891 -23.979 1.00 94.56 304 LYS A N 1
ATOM 2336 C CA . LYS A 1 304 ? -7.343 4.958 -23.755 1.00 94.56 304 LYS A CA 1
ATOM 2337 C C . LYS A 1 304 ? -8.120 4.012 -24.664 1.00 94.56 304 LYS A C 1
ATOM 2339 O O . LYS A 1 304 ? -9.060 3.353 -24.217 1.00 94.56 304 LYS A O 1
ATOM 2344 N N . LYS A 1 305 ? -7.749 3.917 -25.943 1.00 95.38 305 LYS A N 1
ATOM 2345 C CA . LYS A 1 305 ? -8.407 3.023 -26.910 1.00 95.38 305 LYS A CA 1
ATOM 2346 C C . LYS A 1 305 ? -8.183 1.553 -26.574 1.00 95.38 305 LYS A C 1
ATOM 2348 O O . LYS A 1 305 ? -9.156 0.795 -26.629 1.00 95.38 305 LYS A O 1
ATOM 2353 N N . VAL A 1 306 ? -6.953 1.175 -26.232 1.00 94.50 306 VAL A N 1
ATOM 2354 C CA . VAL A 1 306 ? -6.543 -0.203 -25.929 1.00 94.50 306 VAL A CA 1
ATOM 2355 C C . VAL A 1 306 ? -7.183 -0.680 -24.629 1.00 94.50 306 VAL A C 1
ATOM 2357 O O . VAL A 1 306 ? -7.811 -1.736 -24.613 1.00 94.50 306 VAL A O 1
ATOM 2360 N N . TYR A 1 307 ? -7.097 0.111 -23.556 1.00 93.50 307 TYR A N 1
ATOM 2361 C CA . TYR A 1 307 ? -7.536 -0.326 -22.226 1.00 93.50 307 TYR A CA 1
ATOM 2362 C C . TYR A 1 307 ? -8.927 0.158 -21.812 1.00 93.50 307 TYR A C 1
ATOM 2364 O O . TYR A 1 307 ? -9.405 -0.239 -20.750 1.00 93.50 307 TYR A O 1
ATOM 2372 N N . LYS A 1 308 ? -9.586 0.975 -22.648 1.00 93.44 308 LYS A N 1
ATOM 2373 C CA . LYS A 1 308 ? -10.903 1.591 -22.379 1.00 93.44 308 LYS A CA 1
ATOM 2374 C C . LYS A 1 308 ? -10.940 2.373 -21.063 1.00 93.44 308 LYS A C 1
ATOM 2376 O O . LYS A 1 308 ? -11.979 2.463 -20.418 1.00 93.44 308 LYS A O 1
ATOM 2381 N N . GLN A 1 309 ? -9.801 2.940 -20.687 1.00 90.75 309 GLN A N 1
ATOM 2382 C CA . GLN A 1 309 ? -9.582 3.637 -19.429 1.00 90.75 309 GLN A CA 1
ATOM 2383 C C . GLN A 1 309 ? -8.555 4.745 -19.655 1.00 90.75 309 GLN A C 1
ATOM 2385 O O . GLN A 1 309 ? -7.621 4.574 -20.438 1.00 90.75 309 GLN A O 1
ATOM 2390 N N . ASP A 1 310 ? -8.755 5.886 -19.004 1.00 92.69 310 ASP A N 1
ATOM 2391 C CA . ASP A 1 310 ? -7.816 7.001 -19.062 1.00 92.69 310 ASP A CA 1
ATOM 2392 C C . ASP A 1 310 ? -6.477 6.648 -18.396 1.00 92.69 310 ASP A C 1
ATOM 2394 O O . ASP A 1 310 ? -6.404 5.773 -17.538 1.00 92.69 310 ASP A O 1
ATOM 2398 N N . VAL A 1 311 ? -5.399 7.308 -18.823 1.00 95.12 311 VAL A N 1
ATOM 2399 C CA . VAL A 1 311 ? -4.065 7.055 -18.268 1.00 95.12 311 VAL A CA 1
ATOM 2400 C C . VAL A 1 311 ? -3.967 7.568 -16.828 1.00 95.12 311 VAL A C 1
ATOM 2402 O O . VAL A 1 311 ? -4.285 8.722 -16.546 1.00 95.12 311 VAL A O 1
ATOM 2405 N N . ASP A 1 312 ? -3.469 6.719 -15.932 1.00 95.94 312 ASP A N 1
ATOM 2406 C CA . ASP A 1 312 ? -3.258 7.032 -14.516 1.00 95.94 312 ASP A CA 1
ATOM 2407 C C . ASP A 1 312 ? -1.792 7.384 -14.226 1.00 95.94 312 ASP A C 1
ATOM 2409 O O . ASP A 1 312 ? -1.497 8.188 -13.338 1.00 95.94 312 ASP A O 1
ATOM 2413 N N . ILE A 1 313 ? -0.861 6.778 -14.976 1.00 98.25 313 ILE A N 1
ATOM 2414 C CA . ILE A 1 313 ? 0.584 6.926 -14.784 1.00 98.25 313 ILE A CA 1
ATOM 2415 C C . ILE A 1 313 ? 1.269 7.226 -16.121 1.00 98.25 313 ILE A C 1
ATOM 2417 O O . ILE A 1 313 ? 1.135 6.469 -17.079 1.00 98.25 313 ILE A O 1
ATOM 2421 N N . PHE A 1 314 ? 2.070 8.287 -16.182 1.00 98.56 314 PHE A N 1
ATOM 2422 C CA . PHE A 1 314 ? 2.950 8.554 -17.322 1.00 98.56 314 PHE A CA 1
ATOM 2423 C C . PHE A 1 314 ? 4.395 8.652 -16.843 1.00 98.56 314 PHE A C 1
ATOM 2425 O O . PHE A 1 314 ? 4.749 9.575 -16.112 1.00 98.56 314 PHE A O 1
ATOM 2432 N N . TYR A 1 315 ? 5.245 7.713 -17.253 1.00 98.69 315 TYR A N 1
ATOM 2433 C CA . TYR A 1 315 ? 6.663 7.729 -16.925 1.00 98.69 315 TYR A CA 1
ATOM 2434 C C . TYR A 1 315 ? 7.489 8.158 -18.144 1.00 98.69 315 TYR A C 1
ATOM 2436 O O . TYR A 1 315 ? 7.755 7.375 -19.059 1.00 98.69 315 TYR A O 1
ATOM 2444 N N . ASN A 1 316 ? 7.955 9.410 -18.102 1.00 98.44 316 ASN A N 1
ATOM 2445 C CA . ASN A 1 316 ? 8.985 9.968 -18.975 1.00 98.44 316 ASN A CA 1
ATOM 2446 C C . ASN A 1 316 ? 10.363 9.366 -18.662 1.00 98.44 316 ASN A C 1
ATOM 2448 O O . ASN A 1 316 ? 11.197 9.992 -17.998 1.00 98.44 316 ASN A O 1
ATOM 2452 N N . ASN A 1 317 ? 10.583 8.125 -19.093 1.00 97.56 317 ASN A N 1
ATOM 2453 C CA . ASN A 1 317 ? 11.859 7.438 -18.918 1.00 97.56 317 ASN A CA 1
ATOM 2454 C C . ASN A 1 317 ? 12.801 7.602 -20.124 1.00 97.56 317 ASN A C 1
ATOM 2456 O O . ASN A 1 317 ? 14.019 7.578 -19.937 1.00 97.56 317 ASN A O 1
ATOM 2460 N N . ALA A 1 318 ? 12.268 7.825 -21.331 1.00 95.62 318 ALA A N 1
ATOM 2461 C CA . ALA A 1 318 ? 13.081 8.074 -22.518 1.00 95.62 318 ALA A CA 1
ATOM 2462 C C . ALA A 1 318 ? 14.087 9.212 -22.283 1.00 95.62 318 ALA A C 1
ATOM 2464 O O . ALA A 1 318 ? 13.765 10.257 -21.715 1.00 95.62 318 ALA A O 1
ATOM 2465 N N . GLY A 1 319 ? 15.323 9.004 -22.730 1.00 91.69 319 GLY A N 1
ATOM 2466 C CA . GLY A 1 319 ? 16.351 10.023 -22.643 1.00 91.69 319 GLY A CA 1
ATOM 2467 C C . GLY A 1 319 ? 17.597 9.667 -23.437 1.00 91.69 319 GLY A C 1
ATOM 2468 O O . GLY A 1 319 ? 17.971 8.500 -23.539 1.00 91.69 319 GLY A O 1
ATOM 2469 N N . VAL A 1 320 ? 18.260 10.689 -23.965 1.00 88.38 320 VAL A N 1
ATOM 2470 C CA . VAL A 1 320 ? 19.503 10.565 -24.734 1.00 88.38 320 VAL A CA 1
ATOM 2471 C C . VAL A 1 320 ? 20.627 11.342 -24.068 1.00 88.38 320 VAL A C 1
ATOM 2473 O O . VAL A 1 320 ? 20.408 12.367 -23.420 1.00 88.38 320 VAL A O 1
ATOM 2476 N N . SER A 1 321 ? 21.846 10.840 -24.241 1.00 79.06 321 SER A N 1
ATOM 2477 C CA . SER A 1 321 ? 23.085 11.525 -23.892 1.00 79.06 321 SER A CA 1
ATOM 2478 C C . SER A 1 321 ? 23.945 11.558 -25.147 1.00 79.06 321 SER A C 1
ATOM 2480 O O . SER A 1 321 ? 24.445 10.520 -25.572 1.00 79.06 321 SER A O 1
ATOM 2482 N N . ASN A 1 322 ? 24.073 12.730 -25.765 1.00 70.00 322 ASN A N 1
ATOM 2483 C CA . ASN A 1 322 ? 24.880 12.900 -26.972 1.00 70.00 322 ASN A CA 1
ATOM 2484 C C . ASN A 1 322 ? 26.386 12.909 -26.657 1.00 70.00 322 ASN A C 1
ATOM 2486 O O . ASN A 1 322 ? 26.793 12.907 -25.492 1.00 70.00 322 ASN A O 1
ATOM 2490 N N . VAL A 1 323 ? 27.205 12.903 -27.713 1.00 64.75 323 VAL A N 1
ATOM 2491 C CA . VAL A 1 323 ? 28.674 12.910 -27.636 1.00 64.75 323 VAL A CA 1
ATOM 2492 C C . VAL A 1 323 ? 29.168 14.062 -26.756 1.00 64.75 323 VAL A C 1
ATOM 2494 O O . VAL A 1 323 ? 28.676 15.189 -26.843 1.00 64.75 323 VAL A O 1
ATOM 2497 N N . SER A 1 324 ? 30.149 13.773 -25.899 1.00 63.72 324 SER A N 1
ATOM 2498 C CA . SER A 1 324 ? 30.744 14.765 -25.004 1.00 63.72 324 SER A CA 1
ATOM 2499 C C . SER A 1 324 ? 31.372 15.904 -25.806 1.00 63.72 324 SER A C 1
ATOM 2501 O O . SER A 1 324 ? 32.261 15.681 -26.624 1.00 63.72 324 SER A O 1
ATOM 2503 N N . SER A 1 325 ? 30.891 17.124 -25.574 1.00 63.94 325 SER A N 1
ATOM 2504 C CA . SER A 1 325 ? 31.472 18.359 -26.102 1.00 63.94 325 SER A CA 1
ATOM 2505 C C . SER A 1 325 ? 31.816 19.272 -24.925 1.00 63.94 325 SER A C 1
ATOM 2507 O O . SER A 1 325 ? 31.021 19.337 -23.980 1.00 63.94 325 SER A O 1
ATOM 2509 N N . PRO A 1 326 ? 32.958 19.984 -24.953 1.00 68.06 326 PRO A N 1
ATOM 2510 C CA . PRO A 1 326 ? 33.268 21.004 -23.959 1.00 68.06 326 PRO A CA 1
ATOM 2511 C C . PRO A 1 326 ? 32.145 22.040 -23.844 1.00 68.06 326 PRO A C 1
ATOM 2513 O O . PRO A 1 326 ? 31.520 22.399 -24.844 1.00 68.06 326 PRO A O 1
ATOM 2516 N N . ALA A 1 327 ? 31.940 22.589 -22.644 1.00 70.81 327 ALA A N 1
ATOM 2517 C CA . ALA A 1 327 ? 30.950 23.646 -22.418 1.00 70.81 327 ALA A CA 1
ATOM 2518 C C . ALA A 1 327 ? 31.181 24.886 -23.310 1.00 70.81 327 ALA A C 1
ATOM 2520 O O . ALA A 1 327 ? 30.240 25.609 -23.622 1.00 70.81 327 ALA A O 1
ATOM 2521 N N . SER A 1 328 ? 32.421 25.112 -23.753 1.00 77.88 328 SER A N 1
ATOM 2522 C CA . SER A 1 328 ? 32.812 26.193 -24.663 1.00 77.88 328 SER A CA 1
ATOM 2523 C C . SER A 1 328 ? 32.479 25.940 -26.140 1.00 77.88 328 SER A C 1
ATOM 2525 O O . SER A 1 328 ? 32.626 26.852 -26.949 1.00 77.88 328 SER A O 1
ATOM 2527 N N . SER A 1 329 ? 32.053 24.731 -26.517 1.00 82.06 329 SER A N 1
ATOM 2528 C CA . SER A 1 329 ? 31.843 24.343 -27.918 1.00 82.06 329 SER A CA 1
ATOM 2529 C C . SER A 1 329 ? 30.725 23.306 -28.071 1.00 82.06 329 SER A C 1
ATOM 2531 O O . SER A 1 329 ? 30.897 22.281 -28.731 1.00 82.06 329 SER A O 1
ATOM 2533 N N . ILE A 1 330 ? 29.586 23.544 -27.419 1.00 82.06 330 ILE A N 1
ATOM 2534 C CA . ILE A 1 330 ? 28.413 22.670 -27.520 1.00 82.06 330 ILE A CA 1
ATOM 2535 C C . ILE A 1 330 ? 27.862 22.722 -28.954 1.00 82.06 330 ILE A C 1
ATOM 2537 O O . ILE A 1 330 ? 27.494 23.792 -29.441 1.00 82.06 330 ILE A O 1
ATOM 2541 N N . ASP A 1 331 ? 27.754 21.567 -29.616 1.00 84.69 331 ASP A N 1
ATOM 2542 C CA . ASP A 1 331 ? 27.043 21.465 -30.893 1.00 84.69 331 ASP A CA 1
ATOM 2543 C C . ASP A 1 331 ? 25.543 21.726 -30.698 1.00 84.69 331 ASP A C 1
ATOM 2545 O O . ASP A 1 331 ? 24.842 21.001 -29.985 1.00 84.69 331 ASP A O 1
ATOM 2549 N N . MET A 1 332 ? 25.033 22.766 -31.357 1.00 87.94 332 MET A N 1
ATOM 2550 C CA . MET A 1 332 ? 23.660 23.221 -31.160 1.00 87.94 332 MET A CA 1
ATOM 2551 C C . MET A 1 332 ? 22.617 22.269 -31.748 1.00 87.94 332 MET A C 1
ATOM 2553 O O . MET A 1 332 ? 21.480 22.269 -31.275 1.00 87.94 332 MET A O 1
ATOM 2557 N N . MET A 1 333 ? 22.964 21.447 -32.745 1.00 87.62 333 MET A N 1
ATOM 2558 C CA . MET A 1 333 ? 22.041 20.424 -33.252 1.00 87.62 333 MET A CA 1
ATOM 2559 C C . MET A 1 333 ? 21.863 19.299 -32.230 1.00 87.62 333 MET A C 1
ATOM 2561 O O . MET A 1 333 ? 20.738 18.983 -31.843 1.00 87.62 333 MET A O 1
ATOM 2565 N N . SER A 1 334 ? 22.968 18.769 -31.706 1.00 84.00 334 SER A N 1
ATOM 2566 C CA . SER A 1 334 ? 22.973 17.774 -30.630 1.00 84.00 334 SER A CA 1
ATOM 2567 C C . SER A 1 334 ? 22.354 18.316 -29.340 1.00 84.00 334 SER A C 1
ATOM 2569 O O . SER A 1 334 ? 21.667 17.587 -28.620 1.00 84.00 334 SER A O 1
ATOM 2571 N N . PHE A 1 335 ? 22.547 19.601 -29.034 1.00 89.19 335 PHE A N 1
ATOM 2572 C CA . PHE A 1 335 ? 21.883 20.246 -27.904 1.00 89.19 335 PHE A CA 1
ATOM 2573 C C . PHE A 1 335 ? 20.363 20.247 -28.077 1.00 89.19 335 PHE A C 1
ATOM 2575 O O . PHE A 1 335 ? 19.658 19.755 -27.199 1.00 89.19 335 PHE A O 1
ATOM 2582 N N . ARG A 1 336 ? 19.861 20.725 -29.225 1.00 92.88 336 ARG A N 1
ATOM 2583 C CA . ARG A 1 336 ? 18.421 20.748 -29.525 1.00 92.88 336 ARG A CA 1
ATOM 2584 C C . ARG A 1 336 ? 17.811 19.354 -29.483 1.00 92.88 336 ARG A C 1
ATOM 2586 O O . ARG A 1 336 ? 16.783 19.186 -28.849 1.00 92.88 336 ARG A O 1
ATOM 2593 N N . ASN A 1 337 ? 18.478 18.351 -30.054 1.00 92.12 337 ASN A N 1
ATOM 2594 C CA . ASN A 1 337 ? 18.009 16.967 -29.982 1.00 92.12 337 ASN A CA 1
ATOM 2595 C C . ASN A 1 337 ? 17.924 16.458 -28.528 1.00 92.12 337 ASN A C 1
ATOM 2597 O O . ASN A 1 337 ? 16.923 15.870 -28.128 1.00 92.12 337 ASN A O 1
ATOM 2601 N N . THR A 1 338 ? 18.944 16.737 -27.702 1.00 92.00 338 THR A N 1
ATOM 2602 C CA . THR A 1 338 ? 18.910 16.393 -26.265 1.00 92.00 338 THR A CA 1
ATOM 2603 C C . THR A 1 338 ? 17.738 17.066 -25.558 1.00 92.00 338 THR A C 1
ATOM 2605 O O . THR A 1 338 ? 17.055 16.425 -24.766 1.00 92.00 338 THR A O 1
ATOM 2608 N N . MET A 1 339 ? 17.507 18.353 -25.821 1.00 95.38 339 MET A N 1
ATOM 2609 C CA . MET A 1 339 ? 16.426 19.114 -25.195 1.00 95.38 339 MET A CA 1
ATOM 2610 C C . MET A 1 339 ? 15.049 18.627 -25.649 1.00 95.38 339 MET A C 1
ATOM 2612 O O . MET A 1 339 ? 14.185 18.427 -24.797 1.00 95.38 339 MET A O 1
ATOM 2616 N N . ALA A 1 340 ? 14.875 18.347 -26.942 1.00 96.62 340 ALA A N 1
ATOM 2617 C CA . ALA A 1 340 ? 13.640 17.803 -27.495 1.00 96.62 340 ALA A CA 1
ATOM 2618 C C . ALA A 1 340 ? 13.265 16.479 -26.809 1.00 96.62 340 ALA A C 1
ATOM 2620 O O . ALA A 1 340 ? 12.174 16.328 -26.260 1.00 96.62 340 ALA A O 1
ATOM 2621 N N . VAL A 1 341 ? 14.216 15.542 -26.741 1.00 95.75 341 VAL A N 1
ATOM 2622 C CA . VAL A 1 341 ? 13.982 14.217 -26.155 1.00 95.75 341 VAL A CA 1
ATOM 2623 C C . VAL A 1 341 ? 13.877 14.250 -24.629 1.00 95.75 341 VAL A C 1
ATOM 2625 O O . VAL A 1 341 ? 13.022 13.562 -24.081 1.00 95.75 341 VAL A O 1
ATOM 2628 N N . ASN A 1 342 ? 14.729 14.995 -23.920 1.00 95.94 342 ASN A N 1
ATOM 2629 C CA . ASN A 1 342 ? 14.805 14.915 -22.454 1.00 95.94 342 ASN A CA 1
ATOM 2630 C C . ASN A 1 342 ? 13.887 15.912 -21.733 1.00 95.94 342 ASN A C 1
ATOM 2632 O O . ASN A 1 342 ? 13.578 15.679 -20.566 1.00 95.94 342 ASN A O 1
ATOM 2636 N N . VAL A 1 343 ? 13.519 17.034 -22.363 1.00 97.25 343 VAL A N 1
ATOM 2637 C CA . VAL A 1 343 ? 12.826 18.157 -21.702 1.00 97.25 343 VAL A CA 1
ATOM 2638 C C . VAL A 1 343 ? 11.501 18.473 -22.378 1.00 97.25 343 VAL A C 1
ATOM 2640 O O . VAL A 1 343 ? 10.470 18.481 -21.709 1.00 97.25 343 VAL A O 1
ATOM 2643 N N . GLU A 1 344 ? 11.501 18.719 -23.688 1.00 97.81 344 GLU A N 1
ATOM 2644 C CA . GLU A 1 344 ? 10.273 19.077 -24.410 1.00 97.81 344 GLU A CA 1
ATOM 2645 C C . GLU A 1 344 ? 9.267 17.921 -24.383 1.00 97.81 344 GLU A C 1
ATOM 2647 O O . GLU A 1 344 ? 8.082 18.156 -24.155 1.00 97.81 344 GLU A O 1
ATOM 2652 N N . SER A 1 345 ? 9.739 16.672 -24.468 1.00 97.56 345 SER A N 1
ATOM 2653 C CA . SER A 1 345 ? 8.905 15.480 -24.272 1.00 97.56 345 SER A CA 1
ATOM 2654 C C . SER A 1 345 ? 8.208 15.440 -22.903 1.00 97.56 345 SER A C 1
ATOM 2656 O O . SER A 1 345 ? 7.028 15.102 -22.812 1.00 97.56 345 SER A O 1
ATOM 2658 N N . VAL A 1 346 ? 8.899 15.845 -21.830 1.00 98.00 346 VAL A N 1
ATOM 2659 C CA . VAL A 1 346 ? 8.336 15.905 -20.474 1.00 98.00 346 VAL A CA 1
ATOM 2660 C C . VAL A 1 346 ? 7.230 16.952 -20.425 1.00 98.00 346 VAL A C 1
ATOM 2662 O O . VAL A 1 346 ? 6.142 16.669 -19.925 1.00 98.00 346 VAL A O 1
ATOM 2665 N N . ILE A 1 347 ? 7.469 18.133 -20.999 1.00 98.00 347 ILE A N 1
ATOM 2666 C CA . ILE A 1 347 ? 6.468 19.204 -21.095 1.00 98.00 347 ILE A CA 1
ATOM 2667 C C . ILE A 1 347 ? 5.250 18.731 -21.901 1.00 98.00 347 ILE A C 1
ATOM 2669 O O . ILE A 1 347 ? 4.114 18.908 -21.464 1.00 98.00 347 ILE A O 1
ATOM 2673 N N . ALA A 1 348 ? 5.463 18.072 -23.039 1.00 97.88 348 ALA A N 1
ATOM 2674 C CA . ALA A 1 348 ? 4.385 17.520 -23.853 1.00 97.88 348 ALA A CA 1
ATOM 2675 C C . ALA A 1 348 ? 3.579 16.450 -23.093 1.00 97.88 348 ALA A C 1
ATOM 2677 O O . ALA A 1 348 ? 2.348 16.465 -23.129 1.00 97.88 348 ALA A O 1
ATOM 2678 N N . SER A 1 349 ? 4.233 15.573 -22.323 1.00 97.12 349 SER A N 1
ATOM 2679 C CA . SER A 1 349 ? 3.530 14.601 -21.472 1.00 97.12 349 SER A CA 1
ATOM 2680 C C . SER A 1 349 ? 2.656 15.278 -20.409 1.00 97.12 349 SER A C 1
ATOM 2682 O O . SER A 1 349 ? 1.526 14.853 -20.175 1.00 97.12 349 SER A O 1
ATOM 2684 N N . ILE A 1 350 ? 3.133 16.373 -19.811 1.00 96.50 350 ILE A N 1
ATOM 2685 C CA . ILE A 1 350 ? 2.385 17.170 -18.834 1.00 96.50 350 ILE A CA 1
ATOM 2686 C C . ILE A 1 350 ? 1.163 17.807 -19.499 1.00 96.50 350 ILE A C 1
ATOM 2688 O O . ILE A 1 350 ? 0.062 17.739 -18.953 1.00 96.50 350 ILE A O 1
ATOM 2692 N N . ASN A 1 351 ? 1.330 18.355 -20.703 1.00 95.25 351 ASN A N 1
ATOM 2693 C CA . ASN A 1 351 ? 0.235 18.952 -21.461 1.00 95.25 351 ASN A CA 1
ATOM 2694 C C . ASN A 1 351 ? -0.846 17.925 -21.815 1.00 95.25 351 ASN A C 1
ATOM 2696 O O . ASN A 1 351 ? -2.029 18.199 -21.629 1.00 95.25 351 ASN A O 1
ATOM 2700 N N . HIS A 1 352 ? -0.459 16.747 -22.308 1.00 95.81 352 HIS A N 1
ATOM 2701 C CA . HIS A 1 352 ? -1.407 15.766 -22.836 1.00 95.81 352 HIS A CA 1
ATOM 2702 C C . HIS A 1 352 ? -1.912 14.790 -21.767 1.00 95.81 352 HIS A C 1
ATOM 2704 O O . HIS A 1 352 ? -3.116 14.718 -21.520 1.00 95.81 352 HIS A O 1
ATOM 2710 N N . ALA A 1 353 ? -1.015 14.076 -21.081 1.00 95.50 353 ALA A N 1
ATOM 2711 C CA . ALA A 1 353 ? -1.403 13.137 -20.030 1.00 95.50 353 ALA A CA 1
ATOM 2712 C C . ALA A 1 353 ? -1.923 13.876 -18.790 1.00 95.50 353 ALA A C 1
ATOM 2714 O O . ALA A 1 353 ? -2.953 13.498 -18.235 1.00 95.50 353 ALA A O 1
ATOM 2715 N N . GLY A 1 354 ? -1.283 14.985 -18.402 1.00 94.31 354 GLY A N 1
ATOM 2716 C CA . GLY A 1 354 ? -1.751 15.806 -17.284 1.00 94.31 354 GLY A CA 1
ATOM 2717 C C . GLY A 1 354 ? -3.145 16.395 -17.522 1.00 94.31 354 GLY A C 1
ATOM 2718 O O . GLY A 1 354 ? -3.955 16.416 -16.598 1.00 94.31 354 GLY A O 1
ATOM 2719 N N . ALA A 1 355 ? -3.490 16.800 -18.751 1.00 92.44 355 ALA A N 1
ATOM 2720 C CA . ALA A 1 355 ? -4.846 17.263 -19.065 1.00 92.44 355 ALA A CA 1
ATOM 2721 C C . ALA A 1 355 ? -5.914 16.173 -18.874 1.00 92.44 355 ALA A C 1
ATOM 2723 O O . ALA A 1 355 ? -6.983 16.458 -18.323 1.00 92.44 355 ALA A O 1
ATOM 2724 N N . VAL A 1 356 ? -5.613 14.934 -19.275 1.00 92.44 356 VAL A N 1
ATOM 2725 C CA . VAL A 1 356 ? -6.491 13.778 -19.041 1.00 92.44 356 VAL A CA 1
ATOM 2726 C C . VAL A 1 356 ? -6.624 13.508 -17.540 1.00 92.44 356 VAL A C 1
ATOM 2728 O O . VAL A 1 356 ? -7.739 13.458 -17.024 1.00 92.44 356 VAL A O 1
ATOM 2731 N N . MET A 1 357 ? -5.504 13.452 -16.813 1.00 94.44 357 MET A N 1
ATOM 2732 C CA . MET A 1 357 ? -5.487 13.178 -15.370 1.00 94.44 357 MET A CA 1
ATOM 2733 C C . MET A 1 357 ? -6.222 14.247 -14.545 1.00 94.44 357 MET A C 1
ATOM 2735 O O . MET A 1 357 ? -6.936 13.905 -13.608 1.00 94.44 357 MET A O 1
ATOM 2739 N N . ARG A 1 358 ? -6.122 15.536 -14.907 1.00 89.56 358 ARG A N 1
ATOM 2740 C CA . ARG A 1 358 ? -6.874 16.630 -14.250 1.00 89.56 358 ARG A CA 1
ATOM 2741 C C . ARG A 1 358 ? -8.389 16.474 -14.372 1.00 89.56 358 ARG A C 1
ATOM 2743 O O . ARG A 1 358 ? -9.130 16.975 -13.530 1.00 89.56 358 ARG A O 1
ATOM 2750 N N . SER A 1 359 ? -8.845 15.842 -15.450 1.00 81.69 359 SER A N 1
ATOM 2751 C CA . SER A 1 359 ? -10.269 15.672 -15.740 1.00 81.69 359 SER A CA 1
ATOM 2752 C C . SER A 1 359 ? -10.883 14.494 -14.967 1.00 81.69 359 SER A C 1
ATOM 2754 O O . SER A 1 359 ? -12.109 14.410 -14.856 1.00 81.69 359 SER A O 1
ATOM 2756 N N . ASN A 1 360 ? -10.054 13.617 -14.383 1.00 72.69 360 ASN A N 1
ATOM 2757 C CA . ASN A 1 360 ? -10.496 12.498 -13.554 1.00 72.69 360 ASN A CA 1
ATOM 2758 C C . ASN A 1 360 ? -10.913 12.981 -12.157 1.00 72.69 360 ASN A C 1
ATOM 2760 O O . ASN A 1 360 ? -10.102 13.431 -11.353 1.00 72.69 360 ASN A O 1
ATOM 2764 N N . LYS A 1 361 ? -12.208 12.855 -11.843 1.00 53.84 361 LYS A N 1
ATOM 2765 C CA . LYS A 1 361 ? -12.801 13.331 -10.576 1.00 53.84 361 LYS A CA 1
ATOM 2766 C C . LYS A 1 361 ? -12.479 12.460 -9.352 1.00 53.84 361 LYS A C 1
ATOM 2768 O O . LYS A 1 361 ? -12.843 12.836 -8.241 1.00 53.84 361 LYS A O 1
ATOM 2773 N N . ILE A 1 362 ? -11.837 11.304 -9.540 1.00 51.56 362 ILE A N 1
ATOM 2774 C CA . ILE A 1 362 ? -11.531 10.329 -8.486 1.00 51.56 362 ILE A CA 1
ATOM 2775 C C . ILE A 1 362 ? -10.048 9.950 -8.615 1.00 51.56 362 ILE A C 1
ATOM 2777 O O . ILE A 1 362 ? -9.669 9.301 -9.579 1.00 51.56 362 ILE A O 1
ATOM 2781 N N . GLY A 1 363 ? -9.205 10.367 -7.665 1.00 60.09 363 GLY A N 1
ATOM 2782 C CA . GLY A 1 363 ? -7.840 9.835 -7.499 1.00 60.09 363 GLY A CA 1
ATOM 2783 C C . GLY A 1 363 ? -6.680 10.572 -8.190 1.00 60.09 363 GLY A C 1
ATOM 2784 O O . GLY A 1 363 ? -5.533 10.310 -7.827 1.00 60.09 363 GLY A O 1
ATOM 2785 N N . GLY A 1 364 ? -6.933 11.519 -9.102 1.00 82.19 364 GLY A N 1
ATOM 2786 C CA . GLY A 1 364 ? -5.874 12.282 -9.780 1.00 82.19 364 GLY A CA 1
ATOM 2787 C C . GLY A 1 364 ? -4.994 11.417 -10.696 1.00 82.19 364 GLY A C 1
ATOM 2788 O O . GLY A 1 364 ? -5.494 10.515 -11.358 1.00 82.19 364 GLY A O 1
ATOM 2789 N N . GLY A 1 365 ? -3.686 11.689 -10.759 1.00 93.75 365 GLY A N 1
ATOM 2790 C CA . GLY A 1 365 ? -2.748 10.938 -11.607 1.00 93.75 365 GLY A CA 1
ATOM 2791 C C . GLY A 1 365 ? -1.286 11.109 -11.197 1.00 93.75 365 GLY A C 1
ATOM 2792 O O . GLY A 1 365 ? -0.970 11.903 -10.307 1.00 93.75 365 GLY A O 1
ATOM 2793 N N . CYS A 1 366 ? -0.378 10.356 -11.816 1.00 97.38 366 CYS A N 1
ATOM 2794 C CA . CYS A 1 366 ? 1.050 10.410 -11.510 1.00 97.38 366 CYS A CA 1
ATOM 2795 C C . CYS A 1 366 ? 1.905 10.554 -12.772 1.00 97.38 366 CYS A C 1
ATOM 2797 O O . CYS A 1 366 ? 1.880 9.704 -13.658 1.00 97.38 366 CYS A O 1
ATOM 2799 N N . ILE A 1 367 ? 2.713 11.609 -12.825 1.00 98.50 367 ILE A N 1
ATOM 2800 C CA . ILE A 1 367 ? 3.732 11.806 -13.854 1.00 98.50 367 ILE A CA 1
ATOM 2801 C C . ILE A 1 367 ? 5.105 11.626 -13.207 1.00 98.50 367 ILE A C 1
ATOM 2803 O O . ILE A 1 367 ? 5.466 12.322 -12.255 1.00 98.50 367 ILE A O 1
ATOM 2807 N N . LEU A 1 368 ? 5.880 10.684 -13.732 1.00 98.69 368 LEU A N 1
ATOM 2808 C CA . LEU A 1 368 ? 7.241 10.397 -13.293 1.00 98.69 368 LEU A CA 1
ATOM 2809 C C . LEU A 1 368 ? 8.230 10.799 -14.380 1.00 98.69 368 LEU A C 1
ATOM 2811 O O . LEU A 1 368 ? 7.976 10.611 -15.569 1.00 98.69 368 LEU A O 1
ATOM 2815 N N . CYS A 1 369 ? 9.366 11.353 -13.973 1.00 98.19 369 CYS A N 1
ATOM 2816 C CA . CYS A 1 369 ? 10.420 11.782 -14.887 1.00 98.19 369 CYS A CA 1
ATOM 2817 C C . CYS A 1 369 ? 11.761 11.175 -14.480 1.00 98.19 369 CYS A C 1
ATOM 2819 O O . CYS A 1 369 ? 12.155 11.252 -13.315 1.00 98.19 369 CYS A O 1
ATOM 2821 N N . THR A 1 370 ? 12.500 10.609 -15.433 1.00 95.12 370 THR A N 1
ATOM 2822 C CA . THR A 1 370 ? 13.870 10.154 -15.168 1.00 95.12 370 THR A CA 1
ATOM 2823 C C . THR A 1 370 ? 14.803 11.364 -15.122 1.00 95.12 370 THR A C 1
ATOM 2825 O O . THR A 1 370 ? 15.154 11.954 -16.148 1.00 95.12 370 THR A O 1
ATOM 2828 N N . GLY A 1 371 ? 15.213 11.736 -13.913 1.00 91.25 371 GLY A N 1
ATOM 2829 C CA . GLY A 1 371 ? 16.210 12.762 -13.637 1.00 91.25 371 GLY A CA 1
ATOM 2830 C C . GLY A 1 371 ? 17.640 12.226 -13.721 1.00 91.25 371 GLY A C 1
ATOM 2831 O O . GLY A 1 371 ? 17.931 11.240 -14.401 1.00 91.25 371 GLY A O 1
ATOM 2832 N N . SER A 1 372 ? 18.559 12.915 -13.054 1.00 86.94 372 SER A N 1
ATOM 2833 C CA . SER A 1 372 ? 19.925 12.453 -12.820 1.00 86.94 372 SER A CA 1
ATOM 2834 C C . SER A 1 372 ? 20.587 13.318 -11.741 1.00 86.94 372 SER A C 1
ATOM 2836 O O . SER A 1 372 ? 20.365 14.532 -11.738 1.00 86.94 372 SER A O 1
ATOM 2838 N N . PRO A 1 373 ? 21.447 12.750 -10.876 1.00 80.00 373 PRO A N 1
ATOM 2839 C CA . PRO A 1 373 ? 22.181 13.518 -9.866 1.00 80.00 373 PRO A CA 1
ATOM 2840 C C . PRO A 1 373 ? 23.025 14.658 -10.455 1.00 80.00 373 PRO A C 1
ATOM 2842 O O . PRO A 1 373 ? 23.138 15.721 -9.849 1.00 80.00 373 PRO A O 1
ATOM 2845 N N . VAL A 1 374 ? 23.525 14.496 -11.686 1.00 77.12 374 VAL A N 1
ATOM 2846 C CA . VAL A 1 374 ? 24.298 15.528 -12.403 1.00 77.12 374 VAL A CA 1
ATOM 2847 C C . VAL A 1 374 ? 23.505 16.819 -12.628 1.00 77.12 374 VAL A C 1
ATOM 2849 O O . VAL A 1 374 ? 24.092 17.893 -12.677 1.00 77.12 374 VAL A O 1
ATOM 2852 N N . GLY A 1 375 ? 22.170 16.728 -12.700 1.00 65.25 375 GLY A N 1
ATOM 2853 C CA . GLY A 1 375 ? 21.282 17.885 -12.811 1.00 65.25 375 GLY A CA 1
ATOM 2854 C C . GLY A 1 375 ? 21.145 18.682 -11.510 1.00 65.25 375 GLY A C 1
ATOM 2855 O O . GLY A 1 375 ? 20.497 19.722 -11.502 1.00 65.25 375 GLY A O 1
ATOM 2856 N N . SER A 1 376 ? 21.712 18.193 -10.402 1.00 66.06 376 SER A N 1
ATOM 2857 C CA . SER A 1 376 ? 21.724 18.865 -9.096 1.00 66.06 376 SER A CA 1
ATOM 2858 C C . SER A 1 376 ? 23.134 19.128 -8.565 1.00 66.06 376 SER A C 1
ATOM 2860 O O . SER A 1 376 ? 23.297 20.059 -7.784 1.00 66.06 376 SER A O 1
ATOM 2862 N N . LEU A 1 377 ? 24.137 18.339 -8.969 1.00 58.97 377 LEU A N 1
ATOM 2863 C CA . LEU A 1 377 ? 25.469 18.366 -8.348 1.00 58.97 377 LEU A CA 1
ATOM 2864 C C . LEU A 1 377 ? 26.625 18.717 -9.284 1.00 58.97 377 LEU A C 1
ATOM 2866 O O . LEU A 1 377 ? 27.705 19.017 -8.794 1.00 58.97 377 LEU A O 1
ATOM 2870 N N . GLY A 1 378 ? 26.403 18.791 -10.599 1.00 51.97 378 GLY A N 1
ATOM 2871 C CA . GLY A 1 378 ? 27.495 18.991 -11.550 1.00 51.97 378 GLY A CA 1
ATOM 2872 C C . GLY A 1 378 ? 28.428 17.775 -11.593 1.00 51.97 378 GLY A C 1
ATOM 2873 O O . GLY A 1 378 ? 28.790 17.193 -10.579 1.00 51.97 378 GLY A O 1
ATOM 2874 N N . ASP A 1 379 ? 28.784 17.338 -12.793 1.00 56.25 379 ASP A N 1
ATOM 2875 C CA . ASP A 1 379 ? 29.658 16.179 -12.990 1.00 56.25 379 ASP A CA 1
ATOM 2876 C C . ASP A 1 379 ? 30.337 16.290 -14.363 1.00 56.25 379 ASP A C 1
ATOM 2878 O O . ASP A 1 379 ? 29.901 17.082 -15.210 1.00 56.25 379 ASP A O 1
ATOM 2882 N N . VAL A 1 380 ? 31.378 15.493 -14.612 1.00 56.59 380 VAL A N 1
ATOM 2883 C CA . VAL A 1 380 ? 32.053 15.387 -15.915 1.00 56.59 380 VAL A CA 1
ATOM 2884 C C . VAL A 1 380 ? 31.206 14.526 -16.859 1.00 56.59 380 VAL A C 1
ATOM 2886 O O . VAL A 1 380 ? 31.540 13.399 -17.215 1.00 56.59 380 VAL A O 1
ATOM 2889 N N . VAL A 1 381 ? 30.068 15.076 -17.273 1.00 64.69 381 VAL A N 1
ATOM 2890 C CA . VAL A 1 381 ? 29.154 14.506 -18.271 1.00 64.69 381 VAL A CA 1
ATOM 2891 C C . VAL A 1 381 ? 28.920 15.514 -19.401 1.00 64.69 381 VAL A C 1
ATOM 2893 O O . VAL A 1 381 ? 29.165 16.709 -19.208 1.00 64.69 381 VAL A O 1
ATOM 2896 N N . PRO A 1 382 ? 28.431 15.088 -20.584 1.00 71.12 382 PRO A N 1
ATOM 2897 C CA . PRO A 1 382 ? 28.155 16.010 -21.683 1.00 71.12 382 PRO A CA 1
ATOM 2898 C C . PRO A 1 382 ? 27.284 17.192 -21.227 1.00 71.12 382 PRO A C 1
ATOM 2900 O O . PRO A 1 382 ? 26.212 16.993 -20.649 1.00 71.12 382 PRO A O 1
ATOM 2903 N N . SER A 1 383 ? 27.722 18.429 -21.494 1.00 77.44 383 SER A N 1
ATOM 2904 C CA . SER A 1 383 ? 27.074 19.635 -20.952 1.00 77.44 383 SER A CA 1
ATOM 2905 C C . SER A 1 383 ? 25.590 19.732 -21.325 1.00 77.44 383 SER A C 1
ATOM 2907 O O . SER A 1 383 ? 24.769 20.069 -20.476 1.00 77.44 383 SER A O 1
ATOM 2909 N N . ALA A 1 384 ? 25.223 19.350 -22.554 1.00 83.44 384 ALA A N 1
ATOM 2910 C CA . ALA A 1 384 ? 23.830 19.306 -23.003 1.00 83.44 384 ALA A CA 1
ATOM 2911 C C . ALA A 1 384 ? 22.962 18.351 -22.162 1.00 83.44 384 ALA A C 1
ATOM 2913 O O . ALA A 1 384 ? 21.832 18.684 -21.808 1.00 83.44 384 ALA A O 1
ATOM 2914 N N . TYR A 1 385 ? 23.500 17.184 -21.789 1.00 84.81 385 TYR A N 1
ATOM 2915 C CA . TYR A 1 385 ? 22.801 16.225 -20.936 1.00 84.81 385 TYR A CA 1
ATOM 2916 C C . TYR A 1 385 ? 22.594 16.795 -19.531 1.00 84.81 385 TYR A C 1
ATOM 2918 O O . TYR A 1 385 ? 21.469 16.775 -19.031 1.00 84.81 385 TYR A O 1
ATOM 2926 N N . SER A 1 386 ? 23.642 17.361 -18.924 1.00 84.19 386 SER A N 1
ATOM 2927 C CA . SER A 1 386 ? 23.553 17.970 -17.590 1.00 84.19 386 SER A CA 1
ATOM 2928 C C . SER A 1 386 ? 22.512 19.094 -17.540 1.00 84.19 386 SER A C 1
ATOM 2930 O O . SER A 1 386 ? 21.607 19.060 -16.704 1.00 84.19 386 SER A O 1
ATOM 2932 N N . ILE A 1 387 ? 22.557 20.014 -18.513 1.00 88.69 387 ILE A N 1
ATOM 2933 C CA . ILE A 1 387 ? 21.573 21.096 -18.663 1.00 88.69 387 ILE A CA 1
ATOM 2934 C C . ILE A 1 387 ? 20.159 20.521 -18.791 1.00 88.69 387 ILE A C 1
ATOM 2936 O O . ILE A 1 387 ? 19.251 20.960 -18.086 1.00 88.69 387 ILE A O 1
ATOM 2940 N N . SER A 1 388 ? 19.971 19.500 -19.633 1.00 92.06 388 SER A N 1
ATOM 2941 C CA . SER A 1 388 ? 18.656 18.881 -19.811 1.00 92.06 388 SER A CA 1
ATOM 2942 C C . SER A 1 388 ? 18.119 18.255 -18.518 1.00 92.06 388 SER A C 1
ATOM 2944 O O . SER A 1 388 ? 16.941 18.403 -18.206 1.00 92.06 388 SER A O 1
ATOM 2946 N N . LYS A 1 389 ? 18.968 17.608 -17.706 1.00 92.00 389 LYS A N 1
ATOM 2947 C CA . LYS A 1 389 ? 18.543 16.979 -16.445 1.00 92.00 389 LYS A CA 1
ATOM 2948 C C . LYS A 1 389 ? 18.272 17.999 -15.341 1.00 92.00 389 LYS A C 1
ATOM 2950 O O . LYS A 1 389 ? 17.344 17.789 -14.563 1.00 92.00 389 LYS A O 1
ATOM 2955 N N . ALA A 1 390 ? 18.997 19.116 -15.312 1.00 91.94 390 ALA A N 1
ATOM 2956 C CA . ALA A 1 390 ? 18.647 20.252 -14.460 1.00 91.94 390 ALA A CA 1
ATOM 2957 C C . ALA A 1 390 ? 17.284 20.851 -14.861 1.00 91.94 390 ALA A C 1
ATOM 2959 O O . ALA A 1 390 ? 16.435 21.102 -14.002 1.00 91.94 390 ALA A O 1
ATOM 2960 N N . ALA A 1 391 ? 17.035 21.003 -16.167 1.00 96.00 391 ALA A N 1
ATOM 2961 C CA . ALA A 1 391 ? 15.763 21.499 -16.687 1.00 96.00 391 ALA A CA 1
ATOM 2962 C C . ALA A 1 391 ? 14.584 20.580 -16.323 1.00 96.00 391 ALA A C 1
ATOM 2964 O O . ALA A 1 391 ? 13.554 21.083 -15.882 1.00 96.00 391 ALA A O 1
ATOM 2965 N N . VAL A 1 392 ? 14.742 19.251 -16.406 1.00 96.56 392 VAL A N 1
ATOM 2966 C CA . VAL A 1 392 ? 13.712 18.282 -15.972 1.00 96.56 392 VAL A CA 1
ATOM 2967 C C . VAL A 1 392 ? 13.291 18.517 -14.520 1.00 96.56 392 VAL A C 1
ATOM 2969 O O . VAL A 1 392 ? 12.097 18.566 -14.233 1.00 96.56 392 VAL A O 1
ATOM 2972 N N . VAL A 1 393 ? 14.240 18.714 -13.598 1.00 94.69 393 VAL A N 1
ATOM 2973 C CA . VAL A 1 393 ? 13.918 18.987 -12.183 1.00 94.69 393 VAL A CA 1
ATOM 2974 C C . VAL A 1 393 ? 13.157 20.309 -12.031 1.00 94.69 393 VAL A C 1
ATOM 2976 O O . VAL A 1 393 ? 12.223 20.396 -11.231 1.00 94.69 393 VAL A O 1
ATOM 2979 N N . GLY A 1 394 ? 13.518 21.329 -12.816 1.00 96.50 394 GLY A N 1
ATOM 2980 C CA . GLY A 1 394 ? 12.783 22.594 -12.878 1.00 96.50 394 GLY A CA 1
ATOM 2981 C C . GLY A 1 394 ? 11.337 22.413 -13.351 1.00 96.50 394 GLY A C 1
ATOM 2982 O O . GLY A 1 394 ? 10.413 22.880 -12.684 1.00 96.50 394 GLY A O 1
ATOM 2983 N N . VAL A 1 395 ? 11.138 21.676 -14.449 1.00 97.62 395 VAL A N 1
ATOM 2984 C CA . VAL A 1 395 ? 9.811 21.360 -15.006 1.00 97.62 395 VAL A CA 1
ATOM 2985 C C . VAL A 1 395 ? 8.959 20.592 -13.994 1.00 97.62 395 VAL A C 1
ATOM 2987 O O . VAL A 1 395 ? 7.804 20.951 -13.781 1.00 97.62 395 VAL A O 1
ATOM 2990 N N . VAL A 1 396 ? 9.528 19.591 -13.312 1.00 97.75 396 VAL A N 1
ATOM 2991 C CA . VAL A 1 396 ? 8.828 18.809 -12.277 1.00 97.75 396 VAL A CA 1
ATOM 2992 C C . VAL A 1 396 ? 8.298 19.702 -11.158 1.00 97.75 396 VAL A C 1
ATOM 2994 O O . VAL A 1 396 ? 7.135 19.579 -10.782 1.00 97.75 396 VAL A O 1
ATOM 2997 N N . ARG A 1 397 ? 9.117 20.627 -10.643 1.00 97.12 397 ARG A N 1
ATOM 2998 C CA . ARG A 1 397 ? 8.701 21.550 -9.573 1.00 97.12 397 ARG A CA 1
ATOM 2999 C C . ARG A 1 397 ? 7.595 22.498 -10.028 1.00 97.12 397 ARG A C 1
ATOM 3001 O O . ARG A 1 397 ? 6.635 22.697 -9.288 1.00 97.12 397 ARG A O 1
ATOM 3008 N N . ALA A 1 398 ? 7.719 23.053 -11.234 1.00 97.31 398 ALA A N 1
ATOM 3009 C CA . ALA A 1 398 ? 6.716 23.951 -11.798 1.00 97.31 398 ALA A CA 1
ATOM 3010 C C . ALA A 1 398 ? 5.370 23.232 -12.003 1.00 97.31 398 ALA A C 1
ATOM 3012 O O . ALA A 1 398 ? 4.342 23.683 -11.502 1.00 97.31 398 ALA A O 1
ATOM 3013 N N . ALA A 1 399 ? 5.389 22.067 -12.656 1.00 97.06 399 ALA A N 1
ATOM 3014 C CA . ALA A 1 399 ? 4.184 21.296 -12.943 1.00 97.06 399 ALA A CA 1
ATOM 3015 C C . ALA A 1 399 ? 3.524 20.730 -11.678 1.00 97.06 399 ALA A C 1
ATOM 3017 O O . ALA A 1 399 ? 2.302 20.711 -11.581 1.00 97.06 399 ALA A O 1
ATOM 3018 N N . ALA A 1 400 ? 4.303 20.308 -10.679 1.00 96.69 400 ALA A N 1
ATOM 3019 C CA . ALA A 1 400 ? 3.762 19.840 -9.404 1.00 96.69 400 ALA A CA 1
ATOM 3020 C C . ALA A 1 400 ? 2.970 20.925 -8.660 1.00 96.69 400 ALA A C 1
ATOM 3022 O O . ALA A 1 400 ? 1.935 20.620 -8.063 1.00 96.69 400 ALA A O 1
ATOM 3023 N N . ALA A 1 401 ? 3.449 22.174 -8.698 1.00 94.44 401 ALA A N 1
ATOM 3024 C CA . ALA A 1 401 ? 2.770 23.311 -8.085 1.00 94.44 401 ALA A CA 1
ATOM 3025 C C . ALA A 1 401 ? 1.460 23.652 -8.811 1.00 94.44 401 ALA A C 1
ATOM 3027 O O . ALA A 1 401 ? 0.453 23.921 -8.161 1.00 94.44 401 ALA A O 1
ATOM 3028 N N . GLU A 1 402 ? 1.461 23.596 -10.144 1.00 94.50 402 GLU A N 1
ATOM 3029 C CA . GLU A 1 402 ? 0.275 23.870 -10.962 1.00 94.50 402 GLU A CA 1
ATOM 3030 C C . GLU A 1 402 ? -0.778 22.757 -10.853 1.00 94.50 402 GLU A C 1
ATOM 3032 O O . GLU A 1 402 ? -1.962 23.017 -10.649 1.00 94.50 402 GLU A O 1
ATOM 3037 N N . LEU A 1 403 ? -0.356 21.499 -10.980 1.00 94.00 403 LEU A N 1
ATOM 3038 C CA . LEU A 1 403 ? -1.268 20.367 -11.122 1.00 94.00 403 LEU A CA 1
ATOM 3039 C C . LEU A 1 403 ? -1.681 19.728 -9.790 1.00 94.00 403 LEU A C 1
ATOM 3041 O O . LEU A 1 403 ? -2.681 19.008 -9.742 1.00 94.00 403 LEU A O 1
ATOM 3045 N N . GLY A 1 404 ? -0.958 20.007 -8.701 1.00 90.81 404 GLY A N 1
ATOM 3046 C CA . GLY A 1 404 ? -1.208 19.404 -7.390 1.00 90.81 404 GLY A CA 1
ATOM 3047 C C . GLY A 1 404 ? -2.613 19.680 -6.846 1.00 90.81 404 GLY A C 1
ATOM 3048 O O . GLY A 1 404 ? -3.218 18.793 -6.246 1.00 90.81 404 GLY A O 1
ATOM 3049 N N . GLY A 1 405 ? -3.180 20.860 -7.128 1.00 87.38 405 GLY A N 1
ATOM 3050 C CA . GLY A 1 405 ? -4.563 21.207 -6.762 1.00 87.38 405 GLY A CA 1
ATOM 3051 C C . GLY A 1 405 ? -5.628 20.333 -7.439 1.00 87.38 405 GLY A C 1
ATOM 3052 O O . GLY A 1 405 ? -6.762 20.268 -6.971 1.00 87.38 405 GLY A O 1
ATOM 3053 N N . HIS A 1 406 ? -5.255 19.621 -8.503 1.00 90.44 406 HIS A N 1
ATOM 3054 C CA . HIS A 1 406 ? -6.099 18.669 -9.222 1.00 90.44 406 HIS A CA 1
ATOM 3055 C C . HIS A 1 406 ? -5.789 17.205 -8.861 1.00 90.44 406 HIS A C 1
ATOM 3057 O O . HIS A 1 406 ? -6.251 16.293 -9.540 1.00 90.44 406 HIS A O 1
ATOM 3063 N N . GLY A 1 407 ? -4.976 16.961 -7.827 1.00 90.12 407 GLY A N 1
ATOM 3064 C CA . GLY A 1 407 ? -4.576 15.613 -7.413 1.00 90.12 407 GLY A CA 1
ATOM 3065 C C . GLY A 1 407 ? -3.554 14.941 -8.337 1.00 90.12 407 GLY A C 1
ATOM 3066 O O . GLY A 1 407 ? -3.240 13.768 -8.142 1.00 90.12 407 GLY A O 1
ATOM 3067 N N . VAL A 1 408 ? -3.011 15.653 -9.330 1.00 95.56 408 VAL A N 1
ATOM 3068 C CA . VAL A 1 408 ? -1.968 15.119 -10.213 1.00 95.56 408 VAL A CA 1
ATOM 3069 C C . VAL A 1 408 ? -0.601 15.410 -9.610 1.00 95.56 408 VAL A C 1
ATOM 3071 O O . VAL A 1 408 ? -0.245 16.559 -9.348 1.00 95.56 408 VAL A O 1
ATOM 3074 N N . ARG A 1 409 ? 0.172 14.350 -9.385 1.00 96.94 409 ARG A N 1
ATOM 3075 C CA . ARG A 1 409 ? 1.497 14.419 -8.767 1.00 96.94 409 ARG A CA 1
ATOM 3076 C C . ARG A 1 409 ? 2.570 14.299 -9.830 1.00 96.94 409 ARG A C 1
ATOM 3078 O O . ARG A 1 409 ? 2.491 13.420 -10.684 1.00 96.94 409 ARG A O 1
ATOM 3085 N N . VAL A 1 410 ? 3.593 15.138 -9.740 1.00 98.31 410 VAL A N 1
ATOM 3086 C CA . VAL A 1 410 ? 4.730 15.145 -10.662 1.00 98.31 410 VAL A CA 1
ATOM 3087 C C . VAL A 1 410 ? 6.013 15.020 -9.851 1.00 98.31 410 VAL A C 1
ATOM 3089 O O . VAL A 1 410 ? 6.278 15.853 -8.987 1.00 98.31 410 VAL A O 1
ATOM 3092 N N . ASN A 1 411 ? 6.805 13.976 -10.095 1.00 98.50 411 ASN A N 1
ATOM 3093 C CA . ASN A 1 411 ? 8.068 13.740 -9.387 1.00 98.50 411 ASN A CA 1
ATOM 3094 C C . ASN A 1 411 ? 9.169 13.278 -10.350 1.00 98.50 411 ASN A C 1
ATOM 3096 O O . ASN A 1 411 ? 8.897 12.701 -11.404 1.00 98.50 411 ASN A O 1
ATOM 3100 N N . ALA A 1 412 ? 10.424 13.494 -9.960 1.00 97.62 412 ALA A N 1
ATOM 3101 C CA . ALA A 1 412 ? 11.597 12.949 -10.628 1.00 97.62 412 ALA A CA 1
ATOM 3102 C C . ALA A 1 412 ? 12.241 11.832 -9.800 1.00 97.62 412 ALA A C 1
ATOM 3104 O O . ALA A 1 412 ? 12.314 11.916 -8.573 1.00 97.62 412 ALA A O 1
ATOM 3105 N N . ILE A 1 413 ? 12.770 10.826 -10.496 1.00 96.50 413 ILE A N 1
ATOM 3106 C CA . ILE A 1 413 ? 13.665 9.811 -9.935 1.00 96.50 413 ILE A CA 1
ATOM 3107 C C . ILE A 1 413 ? 15.028 9.995 -10.597 1.00 96.50 413 ILE A C 1
ATOM 3109 O O . ILE A 1 413 ? 15.148 9.900 -11.817 1.00 96.50 413 ILE A O 1
ATOM 3113 N N . SER A 1 414 ? 16.048 10.288 -9.798 1.00 92.12 414 SER A N 1
ATOM 3114 C CA . SER A 1 414 ? 17.416 10.564 -10.235 1.00 92.12 414 SER A CA 1
ATOM 3115 C C . SER A 1 414 ? 18.347 9.433 -9.800 1.00 92.12 414 SER A C 1
ATOM 3117 O O . SER A 1 414 ? 18.954 9.526 -8.731 1.00 92.12 414 SER A O 1
ATOM 3119 N N . PRO A 1 415 ? 18.481 8.363 -10.600 1.00 87.25 415 PRO A N 1
ATOM 3120 C CA . PRO A 1 415 ? 19.391 7.278 -10.275 1.00 87.25 415 PRO A CA 1
ATOM 3121 C C . PRO A 1 415 ? 20.851 7.683 -10.498 1.00 87.25 415 PRO A C 1
ATOM 3123 O O . PRO A 1 415 ? 21.217 8.233 -11.542 1.00 87.25 415 PRO A O 1
ATOM 3126 N N . TYR A 1 416 ? 21.685 7.394 -9.506 1.00 73.94 416 TYR A N 1
ATOM 3127 C CA . TYR A 1 416 ? 23.136 7.458 -9.580 1.00 73.94 416 TYR A CA 1
ATOM 3128 C C . TYR A 1 416 ? 23.647 6.155 -10.189 1.00 73.94 416 TYR A C 1
ATOM 3130 O O . TYR A 1 416 ? 23.325 5.087 -9.682 1.00 73.94 416 TYR A O 1
ATOM 3138 N N . GLY A 1 417 ? 24.410 6.250 -11.283 1.00 64.94 417 GLY A N 1
ATOM 3139 C CA . GLY A 1 417 ? 25.168 5.126 -11.836 1.00 64.94 417 GLY A CA 1
ATOM 3140 C C . GLY A 1 417 ? 24.417 3.792 -11.885 1.00 64.94 417 GLY A C 1
ATOM 3141 O O . GLY A 1 417 ? 24.807 2.862 -11.186 1.00 64.94 417 GLY A O 1
ATOM 3142 N N . VAL A 1 418 ? 23.360 3.687 -12.703 1.00 55.12 418 VAL A N 1
ATOM 3143 C CA . VAL A 1 418 ? 22.721 2.383 -12.949 1.00 55.12 418 VAL A CA 1
ATOM 3144 C C . VAL A 1 418 ? 23.775 1.445 -13.536 1.00 55.12 418 VAL A C 1
ATOM 3146 O O . VAL A 1 418 ? 24.466 1.851 -14.474 1.00 55.12 418 VAL A O 1
ATOM 3149 N N . ALA A 1 419 ? 23.916 0.235 -12.985 1.00 44.09 419 ALA A N 1
ATOM 3150 C CA . ALA A 1 419 ? 25.016 -0.708 -13.244 1.00 44.09 419 ALA A CA 1
ATOM 3151 C C . ALA A 1 419 ? 25.405 -0.866 -14.734 1.00 44.09 419 ALA A C 1
ATOM 3153 O O . ALA A 1 419 ? 26.572 -1.066 -15.062 1.00 44.09 419 ALA A O 1
ATOM 3154 N N . ALA A 1 420 ? 24.458 -0.680 -15.658 1.00 41.47 420 ALA A N 1
ATOM 3155 C CA . ALA A 1 420 ? 24.698 -0.674 -17.098 1.00 41.47 420 ALA A CA 1
ATOM 3156 C C . ALA A 1 420 ? 25.630 0.444 -17.635 1.00 41.47 420 ALA A C 1
ATOM 3158 O O . ALA A 1 420 ? 26.073 0.340 -18.777 1.00 41.47 420 ALA A O 1
ATOM 3159 N N . ARG A 1 421 ? 25.924 1.515 -16.878 1.00 45.38 421 ARG A N 1
ATOM 3160 C CA . ARG A 1 421 ? 26.725 2.669 -17.353 1.00 45.38 421 ARG A CA 1
ATOM 3161 C C . ARG A 1 421 ? 28.224 2.602 -17.053 1.00 45.38 421 ARG A C 1
ATOM 3163 O O . ARG A 1 421 ? 28.967 3.390 -17.630 1.00 45.38 421 ARG A O 1
ATOM 3170 N N . PHE A 1 422 ? 28.673 1.659 -16.230 1.00 53.09 422 PHE A N 1
ATOM 3171 C CA . PHE A 1 422 ? 30.097 1.430 -15.960 1.00 53.09 422 PHE A CA 1
ATOM 3172 C C . PHE A 1 422 ? 30.617 0.185 -16.682 1.00 53.09 422 PHE A C 1
ATOM 3174 O O . PHE A 1 422 ? 31.453 -0.546 -16.162 1.00 53.09 422 PHE A O 1
ATOM 3181 N N . ASP A 1 423 ? 30.122 -0.066 -17.896 1.00 53.66 423 ASP A N 1
ATOM 3182 C CA . ASP A 1 423 ? 30.767 -1.045 -18.761 1.00 53.66 423 ASP A CA 1
ATOM 3183 C C . ASP A 1 423 ? 32.183 -0.567 -19.123 1.00 53.66 423 ASP A C 1
ATOM 3185 O O . ASP A 1 423 ? 32.448 0.621 -19.350 1.00 53.66 423 ASP A O 1
ATOM 3189 N N . LYS A 1 424 ? 33.095 -1.531 -19.206 1.00 61.41 424 LYS A N 1
ATOM 3190 C CA . LYS A 1 424 ? 34.509 -1.344 -19.518 1.00 61.41 424 LYS A CA 1
ATOM 3191 C C . LYS A 1 424 ? 34.693 -0.587 -20.837 1.00 61.41 424 LYS A C 1
ATOM 3193 O O . LYS A 1 424 ? 35.609 0.223 -20.943 1.00 61.41 424 LYS A O 1
ATOM 3198 N N . GLY A 1 425 ? 33.792 -0.779 -21.807 1.00 58.34 425 GLY A N 1
ATOM 3199 C CA . GLY A 1 425 ? 33.796 -0.056 -23.082 1.00 58.34 425 GLY A CA 1
ATOM 3200 C C . GLY A 1 425 ? 33.584 1.457 -22.941 1.00 58.34 425 GLY A C 1
ATOM 3201 O O . GLY A 1 425 ? 34.282 2.240 -23.586 1.00 58.34 425 GLY A O 1
ATOM 3202 N N . VAL A 1 426 ? 32.679 1.884 -22.056 1.00 56.25 426 VAL A N 1
ATOM 3203 C CA . VAL A 1 426 ? 32.411 3.309 -21.788 1.00 56.25 426 VAL A CA 1
ATOM 3204 C C . VAL A 1 426 ? 33.572 3.929 -21.017 1.00 56.25 426 VAL A C 1
ATOM 3206 O O . VAL A 1 426 ? 34.079 4.985 -21.397 1.00 56.25 426 VAL A O 1
ATOM 3209 N N . LEU A 1 427 ? 34.053 3.242 -19.978 1.00 61.47 427 LEU A N 1
ATOM 3210 C CA . LEU A 1 427 ? 35.187 3.718 -19.189 1.00 61.47 427 LEU A CA 1
ATOM 3211 C C . LEU A 1 427 ? 36.473 3.800 -20.011 1.00 61.47 427 LEU A C 1
ATOM 3213 O O . LEU A 1 427 ? 37.262 4.712 -19.797 1.00 61.47 427 LEU A O 1
ATOM 3217 N N . ARG A 1 428 ? 36.665 2.919 -20.996 1.00 67.88 428 ARG A N 1
ATOM 3218 C CA . ARG A 1 428 ? 37.797 2.999 -21.925 1.00 67.88 428 ARG A CA 1
ATOM 3219 C C . ARG A 1 428 ? 37.716 4.204 -22.860 1.00 67.88 428 ARG A C 1
ATOM 3221 O O . ARG A 1 428 ? 38.745 4.698 -23.300 1.00 67.88 428 ARG A O 1
ATOM 3228 N N . HIS A 1 429 ? 36.518 4.702 -23.152 1.00 58.78 429 HIS A N 1
ATOM 3229 C CA . HIS A 1 429 ? 36.351 5.932 -23.925 1.00 58.78 429 HIS A CA 1
ATOM 3230 C C . HIS A 1 429 ? 36.665 7.183 -23.088 1.00 58.78 429 HIS A C 1
ATOM 3232 O O . HIS A 1 429 ? 37.212 8.153 -23.604 1.00 58.78 429 HIS A O 1
ATOM 3238 N N . ILE A 1 430 ? 36.349 7.145 -21.789 1.00 54.03 430 ILE A N 1
ATOM 3239 C CA . ILE A 1 430 ? 36.605 8.234 -20.832 1.00 54.03 430 ILE A CA 1
ATOM 3240 C C . ILE A 1 430 ? 38.077 8.243 -20.385 1.00 54.03 430 ILE A C 1
ATOM 3242 O O . ILE A 1 430 ? 38.698 9.299 -20.281 1.00 54.03 430 ILE A O 1
ATOM 3246 N N . PHE A 1 431 ? 38.652 7.061 -20.169 1.00 67.31 431 PHE A N 1
ATOM 3247 C CA . PHE A 1 431 ? 40.026 6.836 -19.731 1.00 67.31 431 PHE A CA 1
ATOM 3248 C C . PHE A 1 431 ? 40.780 5.980 -20.764 1.00 67.31 431 PHE A C 1
ATOM 3250 O O . PHE A 1 431 ? 41.111 4.823 -20.493 1.00 67.31 431 PHE A O 1
ATOM 3257 N N . PRO A 1 432 ? 41.099 6.527 -21.954 1.00 65.62 432 PRO A N 1
ATOM 3258 C CA . PRO A 1 432 ? 41.703 5.766 -23.057 1.00 65.62 432 PRO A CA 1
ATOM 3259 C C . PRO A 1 432 ? 43.082 5.180 -22.733 1.00 65.62 432 PRO A C 1
ATOM 3261 O O . PRO A 1 432 ? 43.527 4.239 -23.391 1.00 65.62 432 PRO A O 1
ATOM 3264 N N . HIS A 1 433 ? 43.745 5.712 -21.706 1.00 79.25 433 HIS A N 1
ATOM 3265 C CA . HIS A 1 433 ? 45.060 5.273 -21.243 1.00 79.25 433 HIS A CA 1
ATOM 3266 C C . HIS A 1 433 ? 45.012 4.396 -19.983 1.00 79.25 433 HIS A C 1
ATOM 3268 O O . HIS A 1 433 ? 46.064 3.941 -19.537 1.00 79.25 433 HIS A O 1
ATOM 3274 N N . ALA A 1 434 ? 43.831 4.158 -19.402 1.00 76.31 434 ALA A N 1
ATOM 3275 C CA . ALA A 1 434 ? 43.704 3.266 -18.255 1.00 76.31 434 ALA A CA 1
ATOM 3276 C C . ALA A 1 434 ? 43.895 1.805 -18.684 1.00 76.31 434 ALA A C 1
ATOM 3278 O O . ALA A 1 434 ? 43.399 1.366 -19.726 1.00 76.31 434 ALA A O 1
ATOM 3279 N N . THR A 1 435 ? 44.625 1.039 -17.874 1.00 85.12 435 THR A N 1
ATOM 3280 C CA . THR A 1 435 ? 44.784 -0.403 -18.082 1.00 85.12 435 THR A CA 1
ATOM 3281 C C . THR A 1 435 ? 43.486 -1.130 -17.740 1.00 85.12 435 THR A C 1
ATOM 3283 O O . THR A 1 435 ? 42.702 -0.656 -16.920 1.00 85.12 435 THR A O 1
ATOM 3286 N N . ASP A 1 436 ? 43.257 -2.319 -18.306 1.00 76.44 436 ASP A N 1
ATOM 3287 C CA . ASP A 1 436 ? 42.052 -3.101 -17.988 1.00 76.44 436 ASP A CA 1
ATOM 3288 C C . ASP A 1 436 ? 41.917 -3.391 -16.491 1.00 76.44 436 ASP A C 1
ATOM 3290 O O . ASP A 1 436 ? 40.808 -3.392 -15.971 1.00 76.44 436 ASP A O 1
ATOM 3294 N N . GLN A 1 437 ? 43.043 -3.529 -15.790 1.00 77.81 437 GLN A N 1
ATOM 3295 C CA . GLN A 1 437 ? 43.095 -3.726 -14.345 1.00 77.81 437 GLN A CA 1
ATOM 3296 C C . GLN A 1 437 ? 42.671 -2.469 -13.562 1.00 77.81 437 GLN A C 1
ATOM 3298 O O . GLN A 1 437 ? 42.023 -2.577 -12.525 1.00 77.81 437 GLN A O 1
ATOM 3303 N N . GLN A 1 438 ? 42.994 -1.270 -14.062 1.00 74.38 438 GLN A N 1
ATOM 3304 C CA . GLN A 1 438 ? 42.518 -0.001 -13.496 1.00 74.38 438 GLN A CA 1
ATOM 3305 C C . GLN A 1 438 ? 41.029 0.212 -13.773 1.00 74.38 438 GLN A C 1
ATOM 3307 O O . GLN A 1 438 ? 40.304 0.651 -12.884 1.00 74.38 438 GLN A O 1
ATOM 3312 N N . LEU A 1 439 ? 40.567 -0.138 -14.975 1.00 73.25 439 LEU A N 1
ATOM 3313 C CA . LEU A 1 439 ? 39.148 -0.098 -15.325 1.00 73.25 439 LEU A CA 1
ATOM 3314 C C . LEU A 1 439 ? 38.339 -1.067 -14.448 1.00 73.25 439 LEU A C 1
ATOM 3316 O O . LEU A 1 439 ? 37.318 -0.672 -13.894 1.00 73.25 439 LEU A O 1
ATOM 3320 N N . ASP A 1 440 ? 38.833 -2.291 -14.236 1.00 71.12 440 ASP A N 1
ATOM 3321 C CA . ASP A 1 440 ? 38.216 -3.276 -13.337 1.00 71.12 440 ASP A CA 1
ATOM 3322 C C . ASP A 1 440 ? 38.201 -2.809 -11.879 1.00 71.12 440 ASP A C 1
ATOM 3324 O O . ASP A 1 440 ? 37.207 -3.004 -11.179 1.00 71.12 440 ASP A O 1
ATOM 3328 N N . ALA A 1 441 ? 39.271 -2.160 -11.413 1.00 69.38 441 ALA A N 1
ATOM 3329 C CA . ALA A 1 441 ? 39.334 -1.593 -10.069 1.00 69.38 441 ALA A CA 1
ATOM 3330 C C . ALA A 1 441 ? 38.342 -0.433 -9.886 1.00 69.38 441 ALA A C 1
ATOM 3332 O O . ALA A 1 441 ? 37.695 -0.348 -8.843 1.00 69.38 441 ALA A O 1
ATOM 3333 N N . MET A 1 442 ? 38.172 0.423 -10.902 1.00 66.38 442 MET A N 1
ATOM 3334 C CA . MET A 1 442 ? 37.146 1.470 -10.896 1.00 66.38 442 MET A CA 1
ATOM 3335 C C . MET A 1 442 ? 35.755 0.841 -10.793 1.00 66.38 442 MET A C 1
ATOM 3337 O O . MET A 1 442 ? 35.040 1.143 -9.841 1.00 66.38 442 MET A O 1
ATOM 3341 N N . ILE A 1 443 ? 35.414 -0.097 -11.684 1.00 67.00 443 ILE A N 1
ATOM 3342 C CA . ILE A 1 443 ? 34.134 -0.831 -11.668 1.00 67.00 443 ILE A CA 1
ATOM 3343 C C . ILE A 1 443 ? 33.892 -1.488 -10.300 1.00 67.00 443 ILE A C 1
ATOM 3345 O O . ILE A 1 443 ? 32.815 -1.347 -9.722 1.00 67.00 443 ILE A O 1
ATOM 3349 N N . SER A 1 444 ? 34.912 -2.143 -9.741 1.00 62.50 444 SER A N 1
ATOM 3350 C CA . SER A 1 444 ? 34.834 -2.832 -8.446 1.00 62.50 444 SER A CA 1
ATOM 3351 C C . SER A 1 444 ? 34.650 -1.872 -7.267 1.00 62.50 444 SER A C 1
ATOM 3353 O O . SER A 1 444 ? 33.918 -2.191 -6.335 1.00 62.50 444 SER A O 1
ATOM 3355 N N . SER A 1 445 ? 35.264 -0.683 -7.306 1.00 60.31 445 SER A N 1
ATOM 3356 C CA . SER A 1 445 ? 35.085 0.345 -6.270 1.00 60.31 445 SER A CA 1
ATOM 3357 C C . SER A 1 445 ? 33.671 0.936 -6.254 1.00 60.31 445 SER A C 1
ATOM 3359 O O . SER A 1 445 ? 33.161 1.269 -5.186 1.00 60.31 445 SER A O 1
ATOM 3361 N N . TYR A 1 446 ? 33.010 0.994 -7.416 1.00 55.81 446 TYR A N 1
ATOM 3362 C CA . TYR A 1 446 ? 31.613 1.417 -7.538 1.00 55.81 446 TYR A CA 1
ATOM 3363 C C . TYR A 1 446 ? 30.620 0.303 -7.171 1.00 55.81 446 TYR A C 1
ATOM 3365 O O . TYR A 1 446 ? 29.517 0.606 -6.719 1.00 55.81 446 TYR A O 1
ATOM 3373 N N . GLY A 1 447 ? 31.009 -0.973 -7.304 1.00 51.12 447 GLY A N 1
ATOM 3374 C CA . GLY A 1 447 ? 30.154 -2.154 -7.112 1.00 51.12 447 GLY A CA 1
ATOM 3375 C C . GLY A 1 447 ? 29.404 -2.228 -5.774 1.00 51.12 447 GLY A C 1
ATOM 3376 O O . GLY A 1 447 ? 28.271 -2.701 -5.750 1.00 51.12 447 GLY A O 1
ATOM 3377 N N . ASN A 1 448 ? 29.967 -1.688 -4.687 1.00 52.38 448 ASN A N 1
ATOM 3378 C CA . ASN A 1 448 ? 29.354 -1.718 -3.346 1.00 52.38 448 ASN A CA 1
ATOM 3379 C C . ASN A 1 448 ? 28.236 -0.679 -3.117 1.00 52.38 448 ASN A C 1
ATOM 3381 O O . ASN A 1 448 ? 27.580 -0.721 -2.076 1.00 52.38 448 ASN A O 1
ATOM 3385 N N . TYR A 1 449 ? 28.016 0.244 -4.059 1.00 57.22 449 TYR A N 1
ATOM 3386 C CA . TYR A 1 449 ? 27.057 1.355 -3.941 1.00 57.22 449 TYR A CA 1
ATOM 3387 C C . TYR A 1 449 ? 26.206 1.521 -5.215 1.00 57.22 449 TYR A C 1
ATOM 3389 O O . TYR A 1 449 ? 25.764 2.623 -5.545 1.00 57.22 449 TYR A O 1
ATOM 3397 N N . THR A 1 450 ? 26.014 0.442 -5.980 1.00 65.38 450 THR A N 1
ATOM 3398 C CA . THR A 1 450 ? 25.309 0.499 -7.269 1.00 65.38 450 THR A CA 1
ATOM 3399 C C . THR A 1 450 ? 23.795 0.530 -7.091 1.00 65.38 450 THR A C 1
ATOM 3401 O O . THR A 1 450 ? 23.225 -0.228 -6.313 1.00 65.38 450 THR A O 1
ATOM 3404 N N . VAL A 1 451 ? 23.135 1.415 -7.839 1.00 74.25 451 VAL A N 1
ATOM 3405 C CA . VAL A 1 451 ? 21.679 1.402 -7.999 1.00 74.25 451 VAL A CA 1
ATOM 3406 C C . VAL A 1 451 ? 21.350 0.459 -9.147 1.00 74.25 451 VAL A C 1
ATOM 3408 O O . VAL A 1 451 ? 21.871 0.613 -10.255 1.00 74.25 451 VAL A O 1
ATOM 3411 N N . THR A 1 452 ? 20.498 -0.525 -8.903 1.00 85.06 452 THR A N 1
ATOM 3412 C CA . THR A 1 452 ? 20.025 -1.442 -9.944 1.00 85.06 452 THR A CA 1
ATOM 3413 C C . THR A 1 452 ? 18.823 -0.856 -10.678 1.00 85.06 452 THR A C 1
ATOM 3415 O O . THR A 1 452 ? 18.140 0.041 -10.183 1.00 85.06 452 THR A O 1
ATOM 3418 N N . GLU A 1 453 ? 18.519 -1.368 -11.870 1.00 86.62 453 GLU A N 1
ATOM 3419 C CA . GLU A 1 453 ? 17.271 -1.040 -12.561 1.00 86.62 453 GLU A CA 1
ATOM 3420 C C . GLU A 1 453 ? 16.036 -1.374 -11.700 1.00 86.62 453 GLU A C 1
ATOM 3422 O O . GLU A 1 453 ? 15.033 -0.659 -11.763 1.00 86.62 453 GLU A O 1
ATOM 3427 N N . ASP A 1 454 ? 16.125 -2.415 -10.866 1.00 87.38 454 ASP A N 1
ATOM 3428 C CA . ASP A 1 454 ? 15.049 -2.828 -9.964 1.00 87.38 454 ASP A CA 1
ATOM 3429 C C . ASP A 1 454 ? 14.804 -1.805 -8.848 1.00 87.38 454 ASP A C 1
ATOM 3431 O O . ASP A 1 454 ? 13.654 -1.476 -8.567 1.00 87.38 454 ASP A O 1
ATOM 3435 N N . ASP A 1 455 ? 15.862 -1.220 -8.277 1.00 89.19 455 ASP A N 1
ATOM 3436 C CA . ASP A 1 455 ? 15.752 -0.158 -7.267 1.00 89.19 455 ASP A CA 1
ATOM 3437 C C . ASP A 1 455 ? 14.997 1.061 -7.808 1.00 89.19 455 ASP A C 1
ATOM 3439 O O . ASP A 1 455 ? 14.115 1.619 -7.147 1.00 89.19 455 ASP A O 1
ATOM 3443 N N . VAL A 1 456 ? 15.306 1.455 -9.049 1.00 93.12 456 VAL A N 1
ATOM 3444 C CA . VAL A 1 456 ? 14.607 2.552 -9.731 1.00 93.12 456 VAL A CA 1
ATOM 3445 C C . VAL A 1 456 ? 13.145 2.185 -9.982 1.00 93.12 456 VAL A C 1
ATOM 3447 O O . VAL A 1 456 ? 12.254 2.999 -9.729 1.00 93.12 456 VAL A O 1
ATOM 3450 N N . ALA A 1 457 ? 12.881 0.957 -10.432 1.00 95.38 457 ALA A N 1
ATOM 3451 C CA . ALA A 1 457 ? 11.527 0.464 -10.655 1.00 95.38 457 ALA A CA 1
ATOM 3452 C C . ALA A 1 457 ? 10.708 0.401 -9.350 1.00 95.38 457 ALA A C 1
ATOM 3454 O O . ALA A 1 457 ? 9.535 0.779 -9.339 1.00 95.38 457 ALA A O 1
ATOM 3455 N N . ASN A 1 458 ? 11.319 0.011 -8.229 1.00 92.81 458 ASN A N 1
ATOM 3456 C CA . ASN A 1 458 ? 10.685 -0.009 -6.910 1.00 92.81 458 ASN A CA 1
ATOM 3457 C C . ASN A 1 458 ? 10.332 1.410 -6.434 1.00 92.81 458 ASN A C 1
ATOM 3459 O O . ASN A 1 458 ? 9.212 1.646 -5.969 1.00 92.81 458 ASN A O 1
ATOM 3463 N N . ALA A 1 459 ? 11.238 2.379 -6.612 1.00 95.44 459 ALA A N 1
ATOM 3464 C CA . ALA A 1 459 ? 10.953 3.787 -6.332 1.00 95.44 459 ALA A CA 1
ATOM 3465 C C . ALA A 1 459 ? 9.808 4.324 -7.210 1.00 95.44 459 ALA A C 1
ATOM 3467 O O . ALA A 1 459 ? 8.941 5.058 -6.729 1.00 95.44 459 ALA A O 1
ATOM 3468 N N . ALA A 1 460 ? 9.760 3.915 -8.479 1.00 98.00 460 ALA A N 1
ATOM 3469 C CA . ALA A 1 460 ? 8.687 4.278 -9.394 1.00 98.00 460 ALA A CA 1
ATOM 3470 C C . ALA A 1 460 ? 7.331 3.716 -8.959 1.00 98.00 460 ALA A C 1
ATOM 3472 O O . ALA A 1 460 ? 6.350 4.457 -8.949 1.00 98.00 460 ALA A O 1
ATOM 3473 N N . VAL A 1 461 ? 7.272 2.449 -8.532 1.00 96.75 461 VAL A N 1
ATOM 3474 C CA . VAL A 1 461 ? 6.046 1.853 -7.976 1.00 96.75 461 VAL A CA 1
ATOM 3475 C C . VAL A 1 461 ? 5.602 2.599 -6.725 1.00 96.75 461 VAL A C 1
ATOM 3477 O O . VAL A 1 461 ? 4.428 2.946 -6.616 1.00 96.75 461 VAL A O 1
ATOM 3480 N N . TYR A 1 462 ? 6.521 2.891 -5.798 1.00 96.19 462 TYR A N 1
ATOM 3481 C CA . TYR A 1 462 ? 6.200 3.664 -4.598 1.00 96.19 462 TYR A CA 1
ATOM 3482 C C . TYR A 1 462 ? 5.549 5.003 -4.962 1.00 96.19 462 TYR A C 1
ATOM 3484 O O . TYR A 1 462 ? 4.441 5.288 -4.501 1.00 96.19 462 TYR A O 1
ATOM 3492 N N . LEU A 1 463 ? 6.178 5.778 -5.850 1.00 97.19 463 LEU A N 1
ATOM 3493 C CA . LEU A 1 463 ? 5.667 7.085 -6.255 1.00 97.19 463 LEU A CA 1
ATOM 3494 C C . LEU A 1 463 ? 4.374 7.005 -7.067 1.00 97.19 463 LEU A C 1
ATOM 3496 O O . LEU A 1 463 ? 3.530 7.883 -6.915 1.00 97.19 463 LEU A O 1
ATOM 3500 N N . ALA A 1 464 ? 4.181 5.985 -7.898 1.00 96.00 464 ALA A N 1
ATOM 3501 C CA . ALA A 1 464 ? 2.957 5.808 -8.682 1.00 96.00 464 ALA A CA 1
ATOM 3502 C C . ALA A 1 464 ? 1.773 5.258 -7.855 1.00 96.00 464 ALA A C 1
ATOM 3504 O O . ALA A 1 464 ? 0.604 5.451 -8.212 1.00 96.00 464 ALA A O 1
ATOM 3505 N N . SER A 1 465 ? 2.059 4.596 -6.734 1.00 91.62 465 SER A N 1
ATOM 3506 C CA . SER A 1 465 ? 1.060 4.021 -5.828 1.00 91.62 465 SER A CA 1
ATOM 3507 C C . SER A 1 465 ? 0.489 5.034 -4.831 1.00 91.62 465 SER A C 1
ATOM 3509 O O . SER A 1 465 ? 0.974 6.160 -4.685 1.00 91.62 465 SER A O 1
ATOM 3511 N N . ASP A 1 466 ? -0.520 4.596 -4.082 1.00 84.44 466 ASP A N 1
ATOM 3512 C CA . ASP A 1 466 ? -1.155 5.395 -3.031 1.00 84.44 466 ASP A CA 1
ATOM 3513 C C . ASP A 1 466 ? -0.239 5.595 -1.813 1.00 84.44 466 ASP A C 1
ATOM 3515 O O . ASP A 1 466 ? -0.425 6.542 -1.047 1.00 84.44 466 ASP A O 1
ATOM 3519 N N . ALA A 1 467 ? 0.808 4.774 -1.661 1.00 85.25 467 ALA A N 1
ATOM 3520 C CA . ALA A 1 467 ? 1.850 4.993 -0.657 1.00 85.25 467 ALA A CA 1
ATOM 3521 C C . ALA A 1 467 ? 2.634 6.295 -0.918 1.00 85.25 467 ALA A C 1
ATOM 3523 O O . ALA A 1 467 ? 3.091 6.946 0.022 1.00 85.25 467 ALA A O 1
ATOM 3524 N N . GLY A 1 468 ? 2.740 6.710 -2.185 1.00 88.12 468 GLY A N 1
ATOM 3525 C CA . GLY A 1 468 ? 3.351 7.967 -2.611 1.00 88.12 468 GLY A CA 1
ATOM 3526 C C . GLY A 1 468 ? 2.380 9.150 -2.691 1.00 88.12 468 GLY A C 1
ATOM 3527 O O . GLY A 1 468 ? 2.770 10.208 -3.187 1.00 88.12 468 GLY A O 1
ATOM 3528 N N . LYS A 1 469 ? 1.122 9.020 -2.233 1.00 89.31 469 LYS A N 1
ATOM 3529 C CA . LYS A 1 469 ? 0.062 10.035 -2.444 1.00 89.31 469 LYS A CA 1
ATOM 3530 C C . LYS A 1 469 ? 0.383 11.432 -1.906 1.00 89.31 469 LYS A C 1
ATOM 3532 O O . LYS A 1 469 ? -0.142 12.412 -2.418 1.00 89.31 469 LYS A O 1
ATOM 3537 N N . ASN A 1 470 ? 1.265 11.526 -0.912 1.00 90.69 470 ASN A N 1
ATOM 3538 C CA . ASN A 1 470 ? 1.696 12.794 -0.316 1.00 90.69 470 ASN A CA 1
ATOM 3539 C C . ASN A 1 470 ? 3.069 13.273 -0.827 1.00 90.69 470 ASN A C 1
ATOM 3541 O O . ASN A 1 470 ? 3.621 14.230 -0.293 1.00 90.69 470 ASN A O 1
ATOM 3545 N N . VAL A 1 471 ? 3.630 12.624 -1.852 1.00 95.31 471 VAL A N 1
ATOM 3546 C CA . VAL A 1 471 ? 4.912 12.997 -2.463 1.00 95.31 471 VAL A CA 1
ATOM 3547 C C . VAL A 1 471 ? 4.649 13.692 -3.796 1.00 95.31 471 VAL A C 1
ATOM 3549 O O . VAL A 1 471 ? 4.136 13.080 -4.739 1.00 95.31 471 VAL A O 1
ATOM 3552 N N . ASN A 1 472 ? 4.990 14.979 -3.873 1.00 97.25 472 ASN A N 1
ATOM 3553 C CA . ASN A 1 472 ? 4.803 15.806 -5.063 1.00 97.25 472 ASN A CA 1
ATOM 3554 C C . ASN A 1 472 ? 5.934 16.839 -5.208 1.00 97.25 472 ASN A C 1
ATOM 3556 O O . ASN A 1 472 ? 6.420 17.376 -4.208 1.00 97.25 472 ASN A O 1
ATOM 3560 N N . GLY A 1 473 ? 6.352 17.121 -6.444 1.00 96.88 473 GLY A N 1
ATOM 3561 C CA . GLY A 1 473 ? 7.401 18.092 -6.776 1.00 96.88 473 GLY A CA 1
ATOM 3562 C C . GLY A 1 473 ? 8.812 17.688 -6.347 1.00 96.88 473 GLY A C 1
ATOM 3563 O O . GLY A 1 473 ? 9.708 18.534 -6.329 1.00 96.88 473 GLY A O 1
ATOM 3564 N N . GLN A 1 474 ? 9.019 16.422 -5.974 1.00 97.19 474 GLN A N 1
ATOM 3565 C CA . GLN A 1 474 ? 10.290 15.947 -5.434 1.00 97.19 474 GLN A CA 1
ATOM 3566 C C . GLN A 1 474 ? 11.219 15.429 -6.529 1.00 97.19 474 GLN A C 1
ATOM 3568 O O . GLN A 1 474 ? 10.779 14.864 -7.528 1.00 97.19 474 GLN A O 1
ATOM 3573 N N . ASN A 1 475 ? 12.523 15.587 -6.299 1.00 94.12 475 ASN A N 1
ATOM 3574 C CA . ASN A 1 475 ? 13.570 14.883 -7.029 1.00 94.12 475 ASN A CA 1
ATOM 3575 C C . ASN A 1 475 ? 14.207 13.859 -6.089 1.00 94.12 4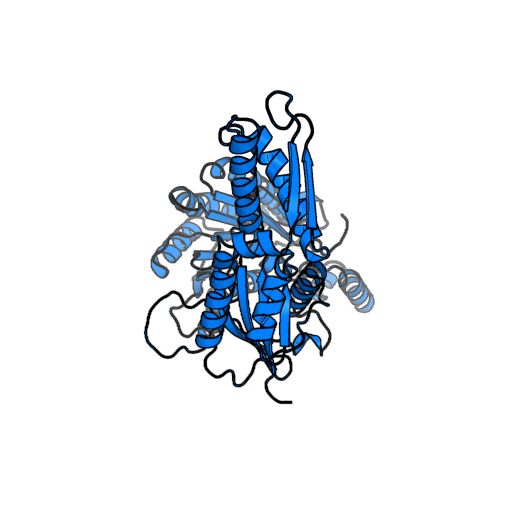75 ASN A C 1
ATOM 3577 O O . ASN A 1 475 ? 15.027 14.224 -5.248 1.00 94.12 475 ASN A O 1
ATOM 3581 N N . ILE A 1 476 ? 13.810 12.596 -6.209 1.00 93.06 476 ILE A N 1
ATOM 3582 C CA . ILE A 1 476 ? 14.330 11.526 -5.360 1.00 93.06 476 ILE A CA 1
ATOM 3583 C C . ILE A 1 476 ? 15.614 11.001 -5.977 1.00 93.06 476 ILE A C 1
ATOM 3585 O O . ILE A 1 476 ? 15.608 10.382 -7.041 1.00 93.06 476 ILE A O 1
ATOM 3589 N N . VAL A 1 477 ? 16.724 11.270 -5.299 1.00 89.56 477 VAL A N 1
ATOM 3590 C CA . VAL A 1 477 ? 18.039 10.773 -5.687 1.00 89.56 477 VAL A CA 1
ATOM 3591 C C . VAL A 1 477 ? 18.221 9.372 -5.118 1.00 89.56 477 VAL A C 1
ATOM 3593 O O . VAL A 1 477 ? 18.187 9.183 -3.905 1.00 89.56 477 VAL A O 1
ATOM 3596 N N . LEU A 1 478 ? 18.430 8.396 -5.997 1.00 87.62 478 LEU A N 1
ATOM 3597 C CA . LEU A 1 478 ? 18.845 7.051 -5.609 1.00 87.62 478 LEU A CA 1
ATOM 3598 C C . LEU A 1 478 ? 20.358 7.006 -5.781 1.00 87.62 478 LEU A C 1
ATOM 3600 O O . LEU A 1 478 ? 20.837 7.053 -6.907 1.00 87.62 478 LEU A O 1
ATOM 3604 N N . ASN A 1 479 ? 21.110 6.996 -4.686 1.00 77.00 479 ASN A N 1
ATOM 3605 C CA . ASN A 1 479 ? 22.575 7.104 -4.686 1.00 77.00 479 ASN A CA 1
ATOM 3606 C C . ASN A 1 479 ? 23.285 5.843 -4.179 1.00 77.00 479 ASN A C 1
ATOM 3608 O O . ASN A 1 479 ? 24.486 5.883 -3.946 1.00 77.00 479 ASN A O 1
ATOM 3612 N N . GLY A 1 480 ? 22.552 4.753 -3.934 1.00 72.44 480 GLY A N 1
ATOM 3613 C CA . GLY A 1 480 ? 23.136 3.494 -3.472 1.00 72.44 480 GLY A CA 1
ATOM 3614 C C . GLY A 1 480 ? 23.916 3.615 -2.160 1.00 72.44 480 GLY A C 1
ATOM 3615 O O . GLY A 1 480 ? 24.835 2.839 -1.945 1.00 72.44 480 GLY A O 1
ATOM 3616 N N . LYS A 1 481 ? 23.549 4.565 -1.278 1.00 69.25 481 LYS A N 1
ATOM 3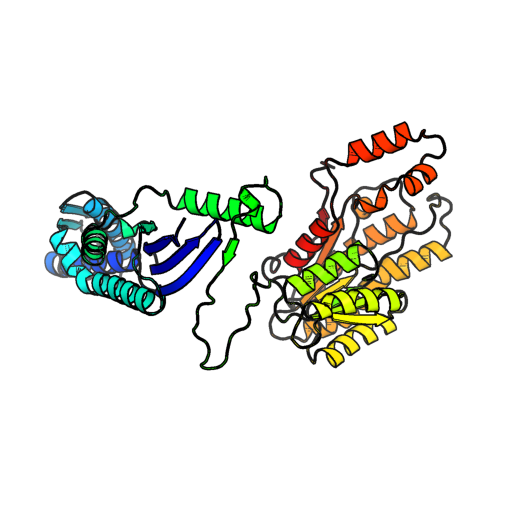617 C CA . LYS A 1 481 ? 24.243 4.921 -0.016 1.00 69.25 481 LYS A CA 1
ATOM 3618 C C . LYS A 1 481 ? 25.523 5.753 -0.194 1.00 69.25 481 LYS A C 1
ATOM 3620 O O . LYS A 1 481 ? 26.241 5.974 0.779 1.00 69.25 481 LYS A O 1
ATOM 3625 N N . PHE A 1 482 ? 25.790 6.260 -1.395 1.00 61.28 482 PHE A N 1
ATOM 3626 C CA . PHE A 1 482 ? 26.868 7.213 -1.637 1.00 61.28 482 PHE A CA 1
ATOM 3627 C C . PHE A 1 482 ? 26.484 8.597 -1.090 1.00 61.28 482 PHE A C 1
ATOM 3629 O O . PHE A 1 482 ? 25.581 9.252 -1.613 1.00 61.28 482 PHE A O 1
ATOM 3636 N N . GLY A 1 483 ? 27.137 9.036 -0.012 1.00 52.34 483 GLY A N 1
ATOM 3637 C CA . GLY A 1 483 ? 27.009 10.413 0.469 1.00 52.34 483 GLY A CA 1
ATOM 3638 C C . GLY A 1 483 ? 27.558 11.375 -0.583 1.00 52.34 483 GLY A C 1
ATOM 3639 O O . GLY A 1 483 ? 28.681 11.186 -1.043 1.00 52.34 483 GLY A O 1
ATOM 3640 N N . LEU A 1 484 ? 26.747 12.350 -0.992 1.00 49.34 484 LEU A N 1
ATOM 3641 C CA . LEU A 1 484 ? 27.152 13.425 -1.902 1.00 49.34 484 LEU A CA 1
ATOM 3642 C C . LEU A 1 484 ? 27.784 14.579 -1.132 1.00 49.34 484 LEU A C 1
ATOM 3644 O O . LEU A 1 484 ? 27.277 14.872 -0.022 1.00 49.34 484 LEU A O 1
#

Solvent-accessible surface area (backbone atoms only — not comparable to full-atom values): 25674 Å² total; per-residue (Å²): 131,73,79,44,29,34,35,40,41,32,26,27,55,52,32,25,43,36,36,36,33,37,34,44,92,51,30,38,34,41,54,24,67,34,70,37,84,83,39,25,39,53,56,58,28,48,49,47,36,54,52,49,45,55,47,44,26,69,78,69,73,48,80,53,89,88,36,69,69,39,48,52,55,46,36,56,42,30,45,52,26,55,59,42,35,43,80,36,66,51,28,66,36,79,38,77,50,45,56,96,76,36,63,42,80,52,71,49,39,37,70,57,55,48,64,73,38,47,69,59,54,50,50,53,50,52,46,49,52,51,24,60,62,61,22,71,86,72,88,59,75,74,46,42,37,51,29,48,78,46,46,56,35,58,68,57,47,50,53,52,19,63,74,52,80,66,48,79,68,44,70,84,62,54,59,70,56,51,51,52,49,49,52,48,51,50,46,27,55,74,65,70,56,67,60,80,77,53,72,50,51,44,81,44,80,54,75,84,84,83,74,83,89,83,76,91,81,81,91,74,91,74,69,86,37,60,34,54,83,35,30,32,36,32,30,33,20,60,38,75,52,28,36,38,33,52,50,50,39,43,77,20,39,20,33,36,38,32,24,14,71,53,30,67,55,19,42,55,52,27,53,59,63,34,71,80,47,98,66,81,79,41,47,42,56,36,70,31,53,51,61,40,57,67,44,48,44,51,49,52,53,45,48,26,66,75,68,74,41,71,60,34,33,41,33,44,50,37,68,64,74,67,80,76,38,58,85,92,61,62,56,64,67,61,35,51,53,33,35,29,34,39,33,50,26,49,54,37,43,48,60,47,50,43,53,56,13,54,69,39,92,72,87,21,23,29,40,39,32,61,42,32,51,45,31,79,66,65,65,103,58,29,46,55,42,35,52,26,27,31,47,37,55,52,51,27,39,54,49,15,66,68,34,40,87,44,48,26,32,19,32,28,44,13,60,36,64,44,66,85,68,66,39,66,72,54,48,41,71,77,38,73,83,57,49,73,70,54,50,50,48,51,45,56,70,48,59,83,36,51,25,46,46,61,59,55,23,52,54,48,49,41,55,67,16,74,87,19,70,89,60,58,38,43,73,47,70,42,41,40,85,56,85,129

Sequence (484 aa):
MGEYDVLVFDLGGGTFDVSVLAIEQGIFEVRATAGAAHLGGEDFDNRMVNHFVEEFKRKKKKDISGNPRALRRLRTACERAKRTLSSYLEASIEIDCLYEDIDFYSAITRARFEELNMDLFRKCMAIVEDCLSDASYVRSIHDVVLVGGSSRIPKIQQLLQELFDGKELCNSINPDEAVAYGATMQAAILSREGGYEIQNYLLLDATPLSLERGGQSKLHIFSMAKLFGKVAIVTGAASKLGEAIARKFVDNGAKVILADINRHSCENIVAALNKTNHGPAVAHAMRIDVSEPDSILATVEEAKKVYKQDVDIFYNNAGVSNVSSPASSIDMMSFRNTMAVNVESVIASINHAGAVMRSNKIGGGCILCTGSPVGSLGDVVPSAYSISKAAVVGVVRAAAAELGGHGVRVNAISPYGVAARFDKGVLRHIFPHATDQQLDAMISSYGNYTVTEDDVANAAVYLASDAGKNVNGQNIVLNGKFGL

Secondary structure (DSSP, 8-state):
---EEEEEEEE-SS-EEEEEEEEETTEEEEEEEEEETT-SHHHHHHHHHHHHHHHHHHHHS---TT-HHHHHHHHHHHHHHHHHHTTSSEEEEEEEEEETTEEEEEEEEHHHHHHHTHHHHHHHHHHHHHHHHHSTT-----EEEEESGGGG-HHHHHHHHHHTTTPPPB----HHHHHHHHHHHHHHHHHT-S-TTTTT-EEE------S---S----------TTTT-EEEEETTTSHHHHHHHHHHHHTT-EEEEEES-HHHHHHHHHHHHHT-SSS--EEEEE--TTSHHHHHHHHHHHHHHHSS---EEEE-----PPP--GGG--HHHHHHHHIIIIIHHHHHHHHHHHHHHH-TTT-EEEEEE--THHHH--SS-HHHHHHHHHHHHHHHHHHHHHGGGTEEEEEEEES-BGGG--HHHHHHH-TT--HHHHHHHHHHHHTTPBPHHHHHHHHHHHHSGGGTT--S-EEEE-TT---

Radius of gyration: 30.31 Å; Cα contacts (8 Å, |Δi|>4): 847; chains: 1; bounding box: 72×61×78 Å

pLDDT: mean 83.5, std 17.9, range [28.59, 98.75]

InterPro domains:
  IPR002347 Short-chain dehydrogenase/reductase SDR [PF13561] (236-480)
  IPR013126 Heat shock protein 70 family [PF00012] (5-211)
  IPR013126 Heat shock protein 70 family [PTHR19375] (5-213)
  IPR018181 Heat shock protein 70, conserved site [PS00329] (8-21)
  IPR018181 Heat shock protein 70, conserved site [PS01036] (144-158)
  IPR036291 NAD(P)-binding domain superfamily [SSF51735] (229-480)
  IPR043129 ATPase, nucleotide binding domain [SSF53067] (4-191)

Foldseek 3Di:
DDWAKEKEWAAAAAKTKIWIWIDDQQETETLFIFIDRGAHLQVLLVLQLVVVQVVCCVPVVDGCPPPPQLSVLSSVQSSVQQLVQLPDQKDWRWAQCSDPRDTDIDMDGLVRSCVSCVVSLVVSVVRVVVRVVSSPPDPAHPAYEYHYDNCSSVVNVVVVCVVRVNDDHHPPDDNVVCVVVVVVLVCCCVVVPDPPVSVSNHYHYDDNPPDDDDDDDDDDDDDQLLQAPAEEEFEPCLDPLNVLLQLLNVSSHAQYEREYLPQVSQVVSQCVSCVVDPDPRSYHTYYADLLDLVSLLVSQVVSCVRSVDGHAEYELPWADADDADPPVDDDVVVLSVRCSNLPVSLVSCCVRSVVRQLVDPPQGHEYEHEAAVCLPPPDRGRPSNNVSRVNLLVVQLVSLVVSVVSLYAGEYEHEDAALVCLDLVNVCVVVVPDDPVRSVVVSVVCVQQHDYSNNSSVVVSCCRGPVVSVPHSYYHYRGSPDDD

Mean predicted aligned error: 17.64 Å

Organism: Zea mays (NCBI:txid4577)

Nearest PDB structures (foldseek):
  5mkr-assembly1_A  TM=9.469E-01  e=1.439E-24  Homo sapiens
  5fpm-assembly1_A  TM=9.375E-01  e=1.290E-24  Homo sapiens
  5fpn-assembly2_B  TM=9.381E-01  e=1.290E-24  Homo sapiens
  6zmd-assembly1_A  TM=9.272E-01  e=1.293E-22  Homo sapiens
  6eoc-assembly1_A  TM=9.277E-01  e=1.097E-22  Cricetulus griseus